Protein AF-0000000081427475 (afdb_homodimer)

pLDDT: mean 70.54, std 16.45, range [24.72, 94.0]

Secondary structure (DSSP, 8-state):
-HHHHHHHHHHHHHHHHHHHHHHHHHHHHTHHHHHHHHHHHHB-GGGGTT-HHHHHHHHHHHHHHHHHHHHHHHHTT----HHHHHHHHHHHHHHHHHTTTTB-HHHHHHHHHHHHHHHHHHHHHHHHHHHHHIIIIITSS-HHHHHHHHHHHHHHHHHHHHHHHHHHHIIIIIHHHHHHHHHHHHHHHHHHH-/-HHHHHHHHHHHHHHHHHHHHHHHHHHHHTHHHHHHHHHHHHB-GGGGTT-HHHHHHHHHHHHHHHHHHHHHHHHTT----HHHHHHHHHHHHHHHHHTTTTB-HHHHHHHHHHHHHHHHHHHHHHHHHHHHHIIIIITSS-HHHHHHHHHHHHHHHHHHHHHHHHHHHIIIIIHHHHHHHHHHHHHHHHHHH-

InterPro domains:
  IPR001204 Phosphate transporter [PF01384] (1-167)
  IPR001204 Phosphate transporter [PTHR11101] (1-173)

Structure (mmCIF, N/CA/C/O backbone):
data_AF-0000000081427475-model_v1
#
loop_
_entity.id
_entity.type
_entity.pdbx_description
1 polymer 'Uncharacterized protein'
#
loop_
_atom_site.group_PDB
_atom_site.id
_atom_site.type_symbol
_atom_site.label_atom_id
_atom_site.label_alt_id
_atom_site.label_comp_id
_atom_site.label_asym_id
_atom_site.label_entity_id
_atom_site.label_seq_id
_atom_site.pdbx_PDB_ins_code
_atom_site.Cartn_x
_atom_site.Cartn_y
_atom_site.Cartn_z
_atom_site.occupancy
_atom_site.B_iso_or_equiv
_atom_site.auth_seq_id
_atom_site.auth_comp_id
_atom_site.auth_asym_id
_atom_site.auth_atom_id
_atom_site.pdbx_PDB_model_num
ATOM 1 N N . MET A 1 1 ? 23.281 32.188 -0.994 1 24.72 1 MET A N 1
ATOM 2 C CA . MET A 1 1 ? 21.969 31.75 -1.484 1 24.72 1 MET A CA 1
ATOM 3 C C . MET A 1 1 ? 22 30.266 -1.857 1 24.72 1 MET A C 1
ATOM 5 O O . MET A 1 1 ? 20.969 29.594 -1.766 1 24.72 1 MET A O 1
ATOM 9 N N . GLY A 1 2 ? 23.016 29.781 -2.336 1 35.59 2 GLY A N 1
ATOM 10 C CA . GLY A 1 2 ? 23.359 28.453 -2.799 1 35.59 2 GLY A CA 1
ATOM 11 C C . GLY A 1 2 ? 23.484 27.438 -1.671 1 35.59 2 GLY A C 1
ATOM 12 O O . GLY A 1 2 ? 23.156 26.266 -1.849 1 35.59 2 GLY A O 1
ATOM 13 N N . THR A 1 3 ? 24.078 27.75 -0.576 1 38.72 3 THR A N 1
ATOM 14 C CA . THR A 1 3 ? 24.375 26.891 0.554 1 38.72 3 THR A CA 1
ATOM 15 C C . THR A 1 3 ? 23.094 26.438 1.253 1 38.72 3 THR A C 1
ATOM 17 O O . THR A 1 3 ? 23.031 25.328 1.776 1 38.72 3 THR A O 1
ATOM 20 N N . SER A 1 4 ? 22.094 27.359 1.42 1 38.06 4 SER A N 1
ATOM 21 C CA . SER A 1 4 ? 20.859 27.062 2.117 1 38.06 4 SER A CA 1
ATOM 22 C C . SER A 1 4 ? 20.016 26.047 1.352 1 38.06 4 SER A C 1
ATOM 24 O O . SER A 1 4 ? 19.391 25.172 1.953 1 38.06 4 SER A O 1
ATOM 26 N N . ILE A 1 5 ? 20.062 26.156 0.05 1 40.78 5 ILE A N 1
ATOM 27 C CA . ILE A 1 5 ? 19.391 25.188 -0.82 1 40.78 5 ILE A CA 1
ATOM 28 C C . ILE A 1 5 ? 20.078 23.828 -0.696 1 40.78 5 ILE A C 1
ATOM 30 O O . ILE A 1 5 ? 19.422 22.797 -0.679 1 40.78 5 ILE A O 1
ATOM 34 N N . GLY A 1 6 ? 21.375 23.906 -0.677 1 39.78 6 GLY A N 1
ATOM 35 C CA . GLY A 1 6 ? 22.188 22.719 -0.551 1 39.78 6 GLY A CA 1
ATOM 36 C C . GLY A 1 6 ? 21.906 21.922 0.712 1 39.78 6 GLY A C 1
ATOM 37 O O . GLY A 1 6 ? 21.875 20.688 0.684 1 39.78 6 GLY A O 1
ATOM 38 N N . SER A 1 7 ? 21.891 22.578 1.769 1 43.91 7 SER A N 1
ATOM 39 C CA . SER A 1 7 ? 21.594 21.938 3.047 1 43.91 7 SER A CA 1
ATOM 40 C C . SER A 1 7 ? 20.188 21.328 3.055 1 43.91 7 SER A C 1
ATOM 42 O O . SER A 1 7 ? 19.953 20.281 3.66 1 43.91 7 SER A O 1
ATOM 44 N N . LYS A 1 8 ? 19.234 22.016 2.303 1 45.94 8 LYS A N 1
ATOM 45 C CA . LYS A 1 8 ? 17.844 21.594 2.252 1 45.94 8 LYS A CA 1
ATOM 46 C C . LYS A 1 8 ? 17.672 20.359 1.367 1 45.94 8 LYS A C 1
ATOM 48 O O . LYS A 1 8 ? 16.891 19.469 1.683 1 45.94 8 LYS A O 1
ATOM 53 N N . VAL A 1 9 ? 18.453 20.406 0.286 1 46.62 9 VAL A N 1
ATOM 54 C CA . VAL A 1 9 ? 18.469 19.312 -0.667 1 46.62 9 VAL A CA 1
ATOM 55 C C . VAL A 1 9 ? 19.078 18.078 -0.014 1 46.62 9 VAL A C 1
ATOM 57 O O . VAL A 1 9 ? 18.625 16.953 -0.242 1 46.62 9 VAL A O 1
ATOM 60 N N . LEU A 1 10 ? 20.203 18.391 0.673 1 48.19 10 LEU A N 1
ATOM 61 C CA . LEU A 1 10 ? 20.891 17.281 1.319 1 48.19 10 LEU A CA 1
ATOM 62 C C . LEU A 1 10 ? 19.953 16.516 2.246 1 48.19 10 LEU A C 1
ATOM 64 O O . LEU A 1 10 ? 20.047 15.289 2.357 1 48.19 10 LEU A O 1
ATOM 68 N N . ARG A 1 11 ? 18.875 17.266 2.729 1 56.81 11 ARG A N 1
ATOM 69 C CA . ARG A 1 11 ? 18 16.672 3.736 1 56.81 11 ARG A CA 1
ATOM 70 C C . ARG A 1 11 ? 16.922 15.805 3.09 1 56.81 11 ARG A C 1
ATOM 72 O O . ARG A 1 11 ? 16.609 14.719 3.588 1 56.81 11 ARG A O 1
ATOM 79 N N . TYR A 1 12 ? 16.766 16.094 1.757 1 58.66 12 TYR A N 1
ATOM 80 C CA . TYR A 1 12 ? 15.727 15.32 1.102 1 58.66 12 TYR A CA 1
ATOM 81 C C . TYR A 1 12 ? 16.25 13.961 0.654 1 58.66 12 TYR A C 1
ATOM 83 O O . TYR A 1 12 ? 15.578 12.945 0.833 1 58.66 12 TYR A O 1
ATOM 91 N N . TRP A 1 13 ? 17.547 14.094 0.134 1 62.53 13 TRP A N 1
ATOM 92 C CA . TRP A 1 13 ? 18.078 12.828 -0.361 1 62.53 13 TRP A CA 1
ATOM 93 C C . TRP A 1 13 ? 18.328 11.852 0.787 1 62.53 13 TRP A C 1
ATOM 95 O O . TRP A 1 13 ? 18.156 10.641 0.629 1 62.53 13 TRP A O 1
ATOM 105 N N . GLN A 1 14 ? 18.625 12.312 1.883 1 64.12 14 GLN A N 1
ATOM 106 C CA . GLN A 1 14 ? 18.828 11.469 3.051 1 64.12 14 GLN A CA 1
ATOM 107 C C . GLN A 1 14 ? 17.516 10.82 3.5 1 64.12 14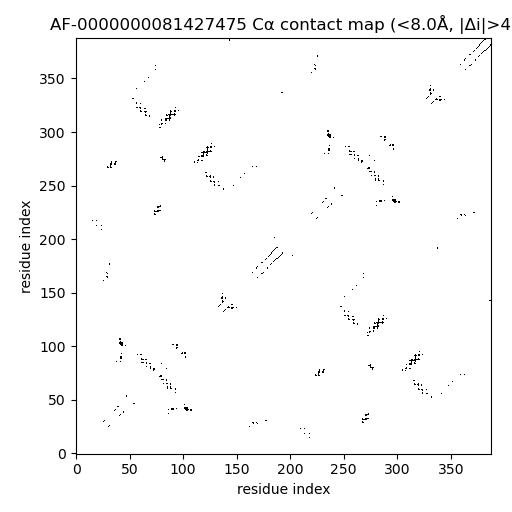 GLN A C 1
ATOM 109 O O . GLN A 1 14 ? 17.5 9.656 3.893 1 64.12 14 GLN A O 1
ATOM 114 N N . ALA A 1 15 ? 16.516 11.664 3.381 1 63.34 15 ALA A N 1
ATOM 115 C CA . ALA A 1 15 ? 15.211 11.141 3.758 1 63.34 15 ALA A CA 1
ATOM 116 C C . ALA A 1 15 ? 14.781 10.016 2.826 1 63.34 15 ALA A C 1
ATOM 118 O O . ALA A 1 15 ? 14.258 8.992 3.277 1 63.34 15 ALA A O 1
ATOM 119 N N . TYR A 1 16 ? 15.086 10.172 1.607 1 65.81 16 TYR A N 1
ATOM 120 C CA . TYR A 1 16 ? 14.719 9.148 0.636 1 65.81 16 TYR A CA 1
ATOM 121 C C . TYR A 1 16 ? 15.539 7.887 0.838 1 65.81 16 TYR A C 1
ATOM 123 O O . TYR A 1 16 ? 15.023 6.773 0.73 1 65.81 16 TYR A O 1
ATOM 131 N N . LEU A 1 17 ? 16.781 8.117 1.064 1 71.88 17 LEU A N 1
ATOM 132 C CA . LEU A 1 17 ? 17.641 6.973 1.299 1 71.88 17 LEU A CA 1
ATOM 133 C C . LEU A 1 17 ? 17.203 6.191 2.529 1 71.88 17 LEU A C 1
ATOM 135 O O . LEU A 1 17 ? 17.141 4.957 2.5 1 71.88 17 LEU A O 1
ATOM 139 N N . LEU A 1 18 ? 16.938 6.902 3.539 1 69.44 18 LEU A N 1
ATOM 140 C CA . LEU A 1 18 ? 16.484 6.254 4.766 1 69.44 18 LEU A CA 1
ATOM 141 C C . LEU A 1 18 ? 15.164 5.527 4.543 1 69.44 18 LEU A C 1
ATOM 143 O O . LEU A 1 18 ? 14.984 4.398 5.004 1 69.44 18 LEU A O 1
ATOM 147 N N . ALA A 1 19 ? 14.273 6.207 3.836 1 72 19 ALA A N 1
ATOM 148 C CA . ALA A 1 19 ? 12.992 5.59 3.52 1 72 19 ALA A CA 1
ATOM 149 C C . ALA A 1 19 ? 13.18 4.297 2.732 1 72 19 ALA A C 1
ATOM 151 O O . ALA A 1 19 ? 12.516 3.297 3 1 72 19 ALA A O 1
ATOM 152 N N . THR A 1 20 ? 14.102 4.293 1.863 1 74.75 20 THR A N 1
ATOM 153 C CA . THR A 1 20 ? 14.375 3.129 1.026 1 74.75 20 THR A CA 1
ATOM 154 C C . THR A 1 20 ? 14.93 1.979 1.863 1 74.75 20 THR A C 1
ATOM 156 O O . THR A 1 20 ? 14.508 0.832 1.71 1 74.75 20 THR A O 1
ATOM 159 N N . ILE A 1 21 ? 15.836 2.316 2.693 1 73.62 21 ILE A N 1
ATOM 160 C CA . ILE A 1 21 ? 16.438 1.298 3.545 1 73.62 21 ILE A CA 1
ATOM 161 C C . ILE A 1 21 ? 15.367 0.66 4.426 1 73.62 21 ILE A C 1
ATOM 163 O O . ILE A 1 21 ? 15.305 -0.565 4.547 1 73.62 21 ILE A O 1
ATOM 167 N N . PHE A 1 22 ? 14.57 1.443 4.938 1 72.12 22 PHE A N 1
ATOM 168 C CA . PHE A 1 22 ? 13.523 0.926 5.816 1 72.12 22 PHE A CA 1
ATOM 169 C C . PHE A 1 22 ? 12.5 0.125 5.027 1 72.12 22 PHE A C 1
ATOM 171 O O . PHE A 1 22 ? 12 -0.897 5.504 1 72.12 22 PHE A O 1
ATOM 178 N N . GLU A 1 23 ? 12.211 0.644 3.936 1 73.94 23 GLU A N 1
ATOM 179 C CA . GLU A 1 23 ? 11.258 -0.07 3.09 1 73.94 23 GLU A CA 1
ATOM 180 C C . GLU A 1 23 ? 11.789 -1.443 2.695 1 73.94 23 GLU A C 1
ATOM 182 O O . GLU A 1 23 ? 11.07 -2.443 2.787 1 73.94 23 GLU A O 1
ATOM 187 N N . VAL A 1 24 ? 12.969 -1.511 2.291 1 74.19 24 VAL A N 1
ATOM 188 C CA . VAL A 1 24 ? 13.562 -2.768 1.848 1 74.19 24 VAL A CA 1
ATOM 189 C C . VAL A 1 24 ? 13.711 -3.717 3.033 1 74.19 24 VAL A C 1
ATOM 191 O O . VAL A 1 24 ? 13.414 -4.91 2.924 1 74.19 24 VAL A O 1
ATOM 194 N N . THR A 1 25 ? 14.18 -3.184 4.07 1 72.38 25 THR A N 1
ATOM 195 C CA . THR A 1 25 ? 14.344 -3.998 5.27 1 72.38 25 THR A CA 1
ATOM 196 C C . THR A 1 25 ? 13 -4.559 5.73 1 72.38 25 THR A C 1
ATOM 198 O O . THR A 1 25 ? 12.906 -5.734 6.098 1 72.38 25 THR A O 1
ATOM 201 N N . GLY A 1 26 ? 11.961 -3.719 5.684 1 72.12 26 GLY A N 1
ATOM 202 C CA . GLY A 1 26 ? 10.633 -4.184 6.051 1 72.12 26 GLY A CA 1
ATOM 203 C C . GLY A 1 26 ? 10.102 -5.262 5.121 1 72.12 26 GLY A C 1
ATOM 204 O O . GLY A 1 26 ? 9.539 -6.254 5.578 1 72.12 26 GLY A O 1
ATOM 205 N N . ALA A 1 27 ? 10.289 -5.055 3.867 1 74.19 27 ALA A N 1
ATOM 206 C CA . ALA A 1 27 ? 9.805 -6.008 2.869 1 74.19 27 ALA A CA 1
ATOM 207 C C . ALA A 1 27 ? 10.492 -7.363 3.027 1 74.19 27 ALA A C 1
ATOM 209 O O . ALA A 1 27 ? 9.852 -8.406 2.885 1 74.19 27 ALA A O 1
ATOM 210 N N . VAL A 1 28 ? 11.703 -7.359 3.346 1 70.56 28 VAL A N 1
ATOM 211 C CA . VAL A 1 28 ? 12.484 -8.594 3.408 1 70.56 28 VAL A CA 1
ATOM 212 C C . VAL A 1 28 ? 12.227 -9.305 4.734 1 70.56 28 VAL A C 1
ATOM 214 O O . VAL A 1 28 ? 12.109 -10.531 4.777 1 70.56 28 VAL A O 1
ATOM 217 N N . LEU A 1 29 ? 12.078 -8.523 5.754 1 68.25 29 LEU A N 1
ATOM 218 C CA . LEU A 1 29 ? 12.039 -9.141 7.074 1 68.25 29 LEU A CA 1
ATOM 219 C C . LEU A 1 29 ? 10.617 -9.5 7.469 1 68.25 29 LEU A C 1
ATOM 221 O O . LEU A 1 29 ? 10.383 -10.516 8.141 1 68.25 29 LEU A O 1
ATOM 225 N N . VAL A 1 30 ? 9.672 -8.656 7.031 1 71 30 VAL A N 1
ATOM 226 C CA . VAL A 1 30 ? 8.328 -8.883 7.543 1 71 30 VAL A CA 1
ATOM 227 C C . VAL A 1 30 ? 7.367 -9.148 6.387 1 71 30 VAL A C 1
ATOM 229 O O . VAL A 1 30 ? 6.23 -9.57 6.598 1 71 30 VAL A O 1
ATOM 232 N N . GLY A 1 31 ? 7.801 -8.922 5.227 1 71.44 31 GLY A N 1
ATOM 233 C CA . GLY A 1 31 ? 6.957 -9.086 4.055 1 71.44 31 GLY A CA 1
ATOM 234 C C . GLY A 1 31 ? 6.453 -10.508 3.879 1 71.44 31 GLY A C 1
ATOM 235 O O . GLY A 1 31 ? 5.387 -10.727 3.301 1 71.44 31 GLY A O 1
ATOM 236 N N . TYR A 1 32 ? 7.156 -11.438 4.418 1 70.25 32 TYR A N 1
ATOM 237 C CA . TYR A 1 32 ? 6.781 -12.836 4.262 1 70.25 32 TYR A CA 1
ATOM 238 C C . TYR A 1 32 ? 5.473 -13.133 4.984 1 70.25 32 TYR A C 1
ATOM 240 O O . TYR A 1 32 ? 4.699 -13.992 4.555 1 70.25 32 TYR A O 1
ATOM 248 N N . ASN A 1 33 ? 5.191 -12.43 6.047 1 71.75 33 ASN A N 1
ATOM 249 C CA . ASN A 1 33 ? 3.959 -12.648 6.793 1 71.75 33 ASN A CA 1
ATOM 250 C C . ASN A 1 33 ? 2.729 -12.32 5.953 1 71.75 33 ASN A C 1
ATOM 252 O O . ASN A 1 33 ? 1.762 -13.078 5.934 1 71.75 33 ASN A O 1
ATOM 256 N N . ILE A 1 34 ? 2.895 -11.273 5.215 1 73.12 34 ILE A N 1
ATOM 257 C CA . ILE A 1 34 ? 1.775 -10.836 4.387 1 73.12 34 ILE A CA 1
ATOM 258 C C . ILE A 1 34 ? 1.629 -11.766 3.184 1 73.12 34 ILE A C 1
ATOM 260 O O . ILE A 1 34 ? 0.516 -12.148 2.822 1 73.12 34 ILE A O 1
ATOM 264 N N . THR A 1 35 ? 2.748 -12.211 2.643 1 73.44 35 THR A N 1
ATOM 265 C CA . THR A 1 35 ? 2.713 -13.086 1.475 1 73.44 35 THR A CA 1
ATOM 266 C C . THR A 1 35 ? 2.107 -14.438 1.83 1 73.44 35 THR A C 1
ATOM 268 O O . THR A 1 35 ? 1.319 -14.992 1.062 1 73.44 35 THR A O 1
ATOM 271 N N . GLU A 1 36 ? 2.412 -14.805 2.973 1 74.56 36 GLU A N 1
ATOM 272 C CA . GLU A 1 36 ? 1.884 -16.094 3.416 1 74.56 36 GLU A CA 1
ATOM 273 C C . GLU A 1 36 ? 0.377 -16.016 3.646 1 74.56 36 GLU A C 1
ATOM 275 O O . GLU A 1 36 ? -0.36 -16.922 3.256 1 74.56 36 GLU A O 1
ATOM 280 N N . THR A 1 37 ? -0.062 -14.977 4.219 1 72.94 37 THR A N 1
ATOM 281 C CA . THR A 1 37 ? -1.488 -14.797 4.457 1 72.94 37 THR A CA 1
ATOM 282 C C . THR A 1 37 ? -2.254 -14.719 3.139 1 72.94 37 THR A C 1
ATOM 284 O O . THR A 1 37 ? -3.332 -15.297 3.006 1 72.94 37 THR A O 1
ATOM 287 N N . LEU A 1 38 ? -1.609 -14.094 2.184 1 74.75 38 LEU A N 1
ATOM 288 C CA . LEU A 1 38 ? -2.273 -13.922 0.894 1 74.75 38 LEU A CA 1
ATOM 289 C C . LEU A 1 38 ? -2.275 -15.234 0.112 1 74.75 38 LEU A C 1
ATOM 291 O O . LEU A 1 38 ? -3.262 -15.562 -0.55 1 74.75 38 LEU A O 1
ATOM 295 N N . ARG A 1 39 ? -1.242 -15.883 0.269 1 71.69 39 ARG A N 1
ATOM 296 C CA . ARG A 1 39 ? -1.105 -17.109 -0.505 1 71.69 39 ARG A CA 1
ATOM 297 C C . ARG A 1 39 ? -1.929 -18.234 0.107 1 71.69 39 ARG A C 1
ATOM 299 O O . ARG A 1 39 ? -2.68 -18.922 -0.595 1 71.69 39 ARG A O 1
ATOM 306 N N . GLN A 1 40 ? -1.775 -18.344 1.366 1 73.69 40 GLN A N 1
ATOM 307 C CA . GLN A 1 40 ? -2.426 -19.469 2.023 1 73.69 40 GLN A CA 1
ATOM 308 C C . GLN A 1 40 ? -3.844 -19.109 2.455 1 73.69 40 GLN A C 1
ATOM 310 O O . GLN A 1 40 ? -4.668 -20 2.689 1 73.69 40 GLN A O 1
ATOM 315 N N . GLY A 1 41 ? -3.99 -17.906 2.475 1 73.94 41 GLY A N 1
ATOM 316 C CA . GLY A 1 41 ? -5.285 -17.484 2.98 1 73.94 41 GLY A CA 1
ATOM 317 C C . GLY A 1 41 ? -6.359 -17.438 1.908 1 73.94 41 GLY A C 1
ATOM 318 O O . GLY A 1 41 ? -7.547 -17.547 2.207 1 73.94 41 GLY A O 1
ATOM 319 N N . ILE A 1 42 ? -5.895 -17.406 0.716 1 80.88 42 ILE A N 1
ATOM 320 C CA . ILE A 1 42 ? -6.891 -17.172 -0.325 1 80.88 42 ILE A CA 1
ATOM 321 C C . ILE A 1 42 ? -7.129 -18.469 -1.104 1 80.88 42 ILE A C 1
ATOM 323 O O . ILE A 1 42 ? -8.273 -18.828 -1.379 1 80.88 42 ILE A O 1
ATOM 327 N N . ILE A 1 43 ? -6.062 -19.125 -1.403 1 82.06 43 ILE A N 1
ATOM 328 C CA . ILE A 1 43 ? -6.215 -20.312 -2.232 1 82.06 43 ILE A CA 1
ATOM 329 C C . ILE A 1 43 ? -5.609 -21.516 -1.521 1 82.06 43 ILE A C 1
ATOM 331 O O . ILE A 1 43 ? -4.691 -21.375 -0.708 1 82.06 43 ILE A O 1
ATOM 335 N N . ASN A 1 44 ? -6.125 -22.719 -1.945 1 78.75 44 ASN A N 1
ATOM 336 C CA . ASN A 1 44 ? -5.57 -23.984 -1.475 1 78.75 44 ASN A CA 1
ATOM 337 C C . ASN A 1 44 ? -4.406 -24.453 -2.348 1 78.75 44 ASN A C 1
ATOM 339 O O . ASN A 1 44 ? -4.617 -25.016 -3.428 1 78.75 44 ASN A O 1
ATOM 343 N N . ILE A 1 45 ? -3.26 -24.312 -1.851 1 74.56 45 ILE A N 1
ATOM 344 C CA . ILE A 1 45 ? -2.035 -24.547 -2.605 1 74.56 45 ILE A CA 1
ATOM 345 C C . ILE A 1 45 ? -1.968 -26 -3.039 1 74.56 45 ILE A C 1
ATOM 347 O O . ILE A 1 45 ? -1.586 -26.297 -4.172 1 74.56 45 ILE A O 1
ATOM 351 N N . PRO A 1 46 ? -2.334 -26.906 -2.211 1 75.62 46 PRO A N 1
ATOM 352 C CA . PRO A 1 46 ? -2.281 -28.312 -2.617 1 75.62 46 PRO A CA 1
ATOM 353 C C . PRO A 1 46 ? -3.098 -28.594 -3.877 1 75.62 46 PRO A C 1
ATOM 355 O O . PRO A 1 46 ? -2.807 -29.547 -4.605 1 75.62 46 PRO A O 1
ATOM 358 N N . ASP A 1 47 ? -4.004 -27.766 -4.109 1 77.81 47 ASP A N 1
ATOM 359 C CA . ASP A 1 47 ? -4.82 -27.938 -5.301 1 77.81 47 ASP A CA 1
ATOM 360 C C . ASP A 1 47 ? -4.012 -27.672 -6.57 1 77.81 47 ASP A C 1
ATOM 362 O O . ASP A 1 47 ? -4.41 -28.078 -7.664 1 77.81 47 ASP A O 1
ATOM 366 N N . PHE A 1 48 ? -2.816 -27.078 -6.414 1 75.81 48 PHE A N 1
ATOM 367 C CA . PHE A 1 48 ? -2.008 -26.703 -7.57 1 75.81 48 PHE A CA 1
ATOM 368 C C . PHE A 1 48 ? -0.726 -27.531 -7.617 1 75.81 48 PHE A C 1
ATOM 370 O O . PHE A 1 48 ? 0.15 -27.281 -8.445 1 75.81 48 PHE A O 1
ATOM 377 N N . GLU A 1 49 ? -0.505 -28.406 -6.711 1 73.69 49 GLU A N 1
ATOM 378 C CA . GLU A 1 49 ? 0.693 -29.234 -6.629 1 73.69 49 GLU A CA 1
ATOM 379 C C . GLU A 1 49 ? 0.91 -30.031 -7.922 1 73.69 49 GLU A C 1
ATOM 381 O O . GLU A 1 49 ? 2.049 -30.203 -8.359 1 73.69 49 GLU A O 1
ATOM 386 N N . GLY A 1 50 ? 0.024 -30.406 -8.664 1 69.56 50 GLY A N 1
ATOM 387 C CA . GLY A 1 50 ? 0.167 -31.172 -9.883 1 69.56 50 GLY A CA 1
ATOM 388 C C . GLY A 1 50 ? 0.359 -30.312 -11.117 1 69.56 50 GLY A C 1
ATOM 389 O O . GLY A 1 50 ? 0.545 -30.828 -12.219 1 69.56 50 GLY A O 1
ATOM 390 N N . ALA A 1 51 ? 0.367 -29.016 -10.906 1 76.88 51 ALA A N 1
ATOM 391 C CA . ALA A 1 51 ? 0.475 -28.125 -12.062 1 76.88 51 ALA A CA 1
ATOM 392 C C . ALA A 1 51 ? 1.383 -26.938 -11.758 1 76.88 51 ALA A C 1
ATOM 394 O O . ALA A 1 51 ? 0.943 -25.797 -11.797 1 76.88 51 ALA A O 1
ATOM 395 N N . PRO A 1 52 ? 2.672 -27.188 -11.57 1 74.5 52 PRO A N 1
ATOM 396 C CA . PRO A 1 52 ? 3.59 -26.125 -11.172 1 74.5 52 PRO A CA 1
ATOM 397 C C . PRO A 1 52 ? 3.738 -25.031 -12.234 1 74.5 52 PRO A C 1
ATOM 399 O O . PRO A 1 52 ? 3.916 -23.859 -11.898 1 74.5 52 PRO A O 1
ATOM 402 N N . LYS A 1 53 ? 3.613 -25.453 -13.445 1 75.31 53 LYS A N 1
ATOM 403 C CA . LYS A 1 53 ? 3.742 -24.469 -14.523 1 75.31 53 LYS A CA 1
ATOM 404 C C . LYS A 1 53 ? 2.562 -23.5 -14.523 1 75.31 53 LYS A C 1
ATOM 406 O O . LYS A 1 53 ? 2.74 -22.297 -14.711 1 75.31 53 LYS A O 1
ATOM 411 N N . GLU A 1 54 ? 1.42 -24.031 -14.281 1 78.94 54 GLU A N 1
ATOM 412 C CA . GLU A 1 54 ? 0.222 -23.203 -14.219 1 78.94 54 GLU A CA 1
ATOM 413 C C . GLU A 1 54 ? 0.27 -22.234 -13.031 1 78.94 54 GLU A C 1
ATOM 415 O O . GLU A 1 54 ? -0.165 -21.094 -13.141 1 78.94 54 GLU A O 1
ATOM 420 N N . LEU A 1 55 ? 0.792 -22.766 -11.992 1 78.38 55 LEU A N 1
ATOM 421 C CA . LEU A 1 55 ? 0.892 -21.922 -10.805 1 78.38 55 LEU A CA 1
ATOM 422 C C . LEU A 1 55 ? 1.872 -20.781 -11.023 1 78.38 55 LEU A C 1
ATOM 424 O O . LEU A 1 55 ? 1.609 -19.641 -10.617 1 78.38 55 LEU A O 1
ATOM 428 N N . LEU A 1 56 ? 2.926 -21.062 -11.602 1 76.06 56 LEU A N 1
ATOM 429 C CA . LEU A 1 56 ? 3.922 -20.031 -11.883 1 76.06 56 LEU A CA 1
ATOM 430 C C . LEU A 1 56 ? 3.352 -18.953 -12.797 1 76.06 56 LEU A C 1
ATOM 432 O O . LEU A 1 56 ? 3.52 -17.766 -12.547 1 76.06 56 LEU A O 1
ATOM 436 N N . LEU A 1 57 ? 2.691 -19.391 -13.844 1 81.31 57 LEU A N 1
ATOM 437 C CA . LEU A 1 57 ? 2.078 -18.453 -14.766 1 81.31 57 LEU A CA 1
ATOM 438 C C . LEU A 1 57 ? 0.981 -17.656 -14.078 1 81.31 57 LEU A C 1
ATOM 440 O O . LEU A 1 57 ? 0.789 -16.469 -14.375 1 81.31 57 LEU A O 1
ATOM 444 N N . GLY A 1 58 ? 0.309 -18.406 -13.219 1 84.25 58 GLY A N 1
ATOM 445 C CA . GLY A 1 58 ? -0.703 -17.719 -12.43 1 84.25 58 GLY A CA 1
ATOM 446 C C . GLY A 1 58 ? -0.136 -16.609 -11.562 1 84.25 58 GLY A C 1
ATOM 447 O O . GLY A 1 58 ? -0.701 -15.523 -11.492 1 84.25 58 GLY A O 1
ATOM 448 N N . GLN A 1 59 ? 0.987 -16.891 -10.961 1 83.44 59 GLN A N 1
ATOM 449 C CA . GLN A 1 59 ? 1.628 -15.891 -10.117 1 83.44 59 GLN A CA 1
ATOM 450 C C . GLN A 1 59 ? 2.104 -14.695 -10.938 1 83.44 59 GLN A C 1
ATOM 452 O O . GLN A 1 59 ? 2.012 -13.547 -10.5 1 83.44 59 GLN A O 1
ATOM 457 N N . LEU A 1 60 ? 2.566 -14.914 -12.039 1 82.06 60 LEU A N 1
ATOM 458 C CA . LEU A 1 60 ? 2.982 -13.836 -12.938 1 82.06 60 LEU A CA 1
ATOM 459 C C . LEU A 1 60 ? 1.787 -12.992 -13.359 1 82.06 60 LEU A C 1
ATOM 461 O O . LEU A 1 60 ? 1.878 -11.766 -13.406 1 82.06 60 LEU A O 1
ATOM 465 N N . ALA A 1 61 ? 0.757 -13.664 -13.672 1 87.19 61 ALA A N 1
ATOM 466 C CA . ALA A 1 61 ? -0.455 -12.953 -14.07 1 87.19 61 ALA A CA 1
ATOM 467 C C . ALA A 1 61 ? -0.997 -12.109 -12.93 1 87.19 61 ALA A C 1
ATOM 469 O O . ALA A 1 61 ? -1.422 -10.969 -13.133 1 87.19 61 ALA A O 1
ATOM 470 N N . ILE A 1 62 ? -0.948 -12.648 -11.766 1 89.88 62 ILE A N 1
ATOM 471 C CA . ILE A 1 62 ? -1.438 -11.961 -10.578 1 89.88 62 ILE A CA 1
ATOM 472 C C . ILE A 1 62 ? -0.589 -10.719 -10.312 1 89.88 62 ILE A C 1
ATOM 474 O O . ILE A 1 62 ? -1.12 -9.617 -10.148 1 89.88 62 ILE A O 1
ATOM 478 N N . LEU A 1 63 ? 0.673 -10.859 -10.312 1 84.56 63 LEU A N 1
ATOM 479 C CA . LEU A 1 63 ? 1.572 -9.742 -10.047 1 84.56 63 LEU A CA 1
ATOM 480 C C . LEU A 1 63 ? 1.503 -8.711 -11.172 1 84.56 63 LEU A C 1
ATOM 482 O O . LEU A 1 63 ? 1.532 -7.508 -10.914 1 84.56 63 LEU A O 1
ATOM 486 N N . GLY A 1 64 ? 1.452 -9.266 -12.328 1 84.88 64 GLY A N 1
ATOM 487 C CA . GLY A 1 64 ? 1.322 -8.367 -13.461 1 84.88 64 GLY A CA 1
ATOM 488 C C . GLY A 1 64 ? 0.052 -7.539 -13.43 1 84.88 64 GLY A C 1
ATOM 489 O O . GLY A 1 64 ? 0.085 -6.332 -13.672 1 84.88 64 GLY A O 1
ATOM 490 N N . SER A 1 65 ? -0.991 -8.211 -13.211 1 88.69 65 SER A N 1
ATOM 491 C CA . SER A 1 65 ? -2.283 -7.535 -13.133 1 88.69 65 SER A CA 1
ATOM 492 C C . SER A 1 65 ? -2.312 -6.527 -11.992 1 88.69 65 SER A C 1
ATOM 494 O O . SER A 1 65 ? -2.773 -5.398 -12.164 1 88.69 65 SER A O 1
ATOM 496 N N . THR A 1 66 ? -1.822 -6.902 -10.844 1 89.38 66 THR A N 1
ATOM 497 C CA . THR A 1 66 ? -1.78 -6.023 -9.68 1 89.38 66 THR A CA 1
ATOM 498 C C . THR A 1 66 ? -0.929 -4.789 -9.961 1 89.38 66 THR A C 1
ATOM 500 O O . THR A 1 66 ? -1.346 -3.666 -9.68 1 89.38 66 THR A O 1
ATOM 503 N N . SER A 1 67 ? 0.183 -5.02 -10.492 1 83.19 67 SER A N 1
ATOM 504 C CA . SER A 1 67 ? 1.09 -3.922 -10.812 1 83.19 67 SER A CA 1
ATOM 505 C C . SER A 1 67 ? 0.465 -2.961 -11.812 1 83.19 67 SER A C 1
ATOM 507 O O . SER A 1 67 ? 0.556 -1.742 -11.656 1 83.19 67 SER A O 1
ATOM 509 N N . LEU A 1 68 ? -0.13 -3.516 -12.812 1 80.5 68 LEU A N 1
ATOM 510 C CA . LEU A 1 68 ? -0.774 -2.701 -13.836 1 80.5 68 LEU A CA 1
ATOM 511 C C . LEU A 1 68 ? -1.901 -1.866 -13.242 1 80.5 68 LEU A C 1
ATOM 513 O O . LEU A 1 68 ? -2.004 -0.668 -13.516 1 80.5 68 LEU A O 1
ATOM 517 N N . PHE A 1 69 ? -2.623 -2.49 -12.539 1 82.88 69 PHE A N 1
ATOM 518 C CA . PHE A 1 69 ? -3.752 -1.793 -11.938 1 82.88 69 PHE A CA 1
ATOM 519 C C . PHE A 1 69 ? -3.271 -0.686 -11.008 1 82.88 69 PHE A C 1
ATOM 521 O O . PHE A 1 69 ? -3.789 0.433 -11.047 1 82.88 69 PHE A O 1
ATOM 528 N N . ILE A 1 70 ? -2.365 -1 -10.117 1 82.69 70 ILE A N 1
ATOM 529 C CA . ILE A 1 70 ? -1.864 -0.003 -9.172 1 82.69 70 ILE A CA 1
ATOM 530 C C . ILE A 1 70 ? -1.246 1.164 -9.938 1 82.69 70 ILE A C 1
ATOM 532 O O . ILE A 1 70 ? -1.396 2.322 -9.547 1 82.69 70 ILE A O 1
ATOM 536 N N . PHE A 1 71 ? -0.683 0.816 -10.922 1 77.38 71 PHE A N 1
ATOM 537 C CA . PHE A 1 71 ? -0.049 1.859 -11.719 1 77.38 71 PHE A CA 1
ATOM 538 C C . PHE A 1 71 ? -1.096 2.781 -12.336 1 77.38 71 PHE A C 1
ATOM 540 O O . PHE A 1 71 ? -0.964 4.008 -12.273 1 77.38 71 PHE A O 1
ATOM 547 N N . ILE A 1 72 ? -2.041 2.252 -12.906 1 77.75 72 ILE A N 1
ATOM 548 C CA . ILE A 1 72 ? -3.113 3.031 -13.516 1 77.75 72 ILE A CA 1
ATOM 549 C C . ILE A 1 72 ? -3.814 3.867 -12.445 1 77.75 72 ILE A C 1
ATOM 551 O O . ILE A 1 72 ? -4.094 5.051 -12.656 1 77.75 72 ILE A O 1
ATOM 555 N N . ALA A 1 73 ? -4.027 3.248 -11.398 1 81.19 73 ALA A N 1
ATOM 556 C CA . ALA A 1 73 ? -4.668 3.955 -10.289 1 81.19 73 ALA A CA 1
ATOM 557 C C . ALA A 1 73 ? -3.82 5.137 -9.828 1 81.19 73 ALA A C 1
ATOM 559 O O . ALA A 1 73 ? -4.348 6.211 -9.531 1 81.19 73 ALA A O 1
ATOM 560 N N . THR A 1 74 ? -2.506 4.941 -9.758 1 77.12 74 THR A N 1
ATOM 561 C CA . THR A 1 74 ? -1.587 5.992 -9.328 1 77.12 74 THR A CA 1
ATOM 562 C C . THR A 1 74 ? -1.575 7.145 -10.328 1 77.12 74 THR A C 1
ATOM 564 O O . THR A 1 74 ? -1.553 8.312 -9.938 1 77.12 74 THR A O 1
ATOM 567 N N . LEU A 1 75 ? -1.707 6.805 -11.555 1 73.81 75 LEU A N 1
ATOM 568 C CA . LEU A 1 75 ? -1.709 7.824 -12.594 1 73.81 75 LEU A CA 1
ATOM 569 C C . LEU A 1 75 ? -2.951 8.703 -12.492 1 73.81 75 LEU A C 1
ATOM 571 O O . LEU A 1 75 ? -2.895 9.898 -12.789 1 73.81 75 LEU A O 1
ATOM 575 N N . PHE A 1 76 ? -3.949 8.148 -12.031 1 76.88 76 PHE A N 1
ATOM 576 C CA . PHE A 1 76 ? -5.203 8.891 -11.93 1 76.88 76 PHE A CA 1
ATOM 577 C C . PHE A 1 76 ? -5.391 9.438 -10.523 1 76.88 76 PHE A C 1
ATOM 579 O O . PHE A 1 76 ? -6.449 9.984 -10.203 1 76.88 76 PHE A O 1
ATOM 586 N N . GLY A 1 77 ? -4.391 9.195 -9.703 1 75.69 77 GLY A N 1
ATOM 587 C CA . GLY A 1 77 ? -4.438 9.742 -8.352 1 75.69 77 GLY A CA 1
ATOM 588 C C . GLY A 1 77 ? -5.391 8.992 -7.441 1 75.69 77 GLY A C 1
ATOM 589 O O . GLY A 1 77 ? -5.898 9.562 -6.469 1 75.69 77 GLY A O 1
ATOM 590 N N . LEU A 1 78 ? -5.699 7.754 -7.781 1 76.31 78 LEU A N 1
ATOM 591 C CA . LEU A 1 78 ? -6.605 6.957 -6.965 1 76.31 78 LEU A CA 1
ATOM 592 C C . LEU A 1 78 ? -5.848 6.223 -5.867 1 76.31 78 LEU A C 1
ATOM 594 O O . LEU A 1 78 ? -4.918 5.465 -6.152 1 76.31 78 LEU A O 1
ATOM 598 N N . PRO A 1 79 ? -6.211 6.57 -4.648 1 79.75 79 PRO A N 1
ATOM 599 C CA . PRO A 1 79 ? -5.535 5.871 -3.555 1 79.75 79 PRO A CA 1
ATOM 600 C C . PRO A 1 79 ? -6.023 4.434 -3.385 1 79.75 79 PRO A C 1
ATOM 602 O O . PRO A 1 79 ? -6.914 4.172 -2.572 1 79.75 79 PRO A O 1
ATOM 605 N N . VAL A 1 80 ? -5.586 3.609 -4.219 1 77.88 80 VAL A N 1
ATOM 606 C CA . VAL A 1 80 ? -5.926 2.193 -4.141 1 77.88 80 VAL A CA 1
ATOM 607 C C . VAL A 1 80 ? -4.801 1.426 -3.453 1 77.88 80 VAL A C 1
ATOM 609 O O . VAL A 1 80 ? -3.652 1.879 -3.434 1 77.88 80 VAL A O 1
ATOM 612 N N . ALA A 1 81 ? -5.188 0.309 -2.836 1 75.62 81 ALA A N 1
ATOM 613 C CA . ALA A 1 81 ? -4.223 -0.473 -2.068 1 75.62 81 ALA A CA 1
ATOM 614 C C . ALA A 1 81 ? -3.76 -1.697 -2.854 1 75.62 81 ALA A C 1
ATOM 616 O O . ALA A 1 81 ? -4.527 -2.27 -3.631 1 75.62 81 ALA A O 1
ATOM 617 N N . GLY A 1 82 ? -2.543 -2.031 -2.672 1 80.75 82 GLY A N 1
ATOM 618 C CA . GLY A 1 82 ? -1.99 -3.242 -3.256 1 80.75 82 GLY A CA 1
ATOM 619 C C . GLY A 1 82 ? -2.646 -4.508 -2.738 1 80.75 82 GLY A C 1
ATOM 620 O O . GLY A 1 82 ? -2.863 -5.457 -3.494 1 80.75 82 GLY A O 1
ATOM 621 N N . SER A 1 83 ? -3.07 -4.453 -1.527 1 79.19 83 SER A N 1
ATOM 622 C CA . SER A 1 83 ? -3.674 -5.637 -0.92 1 79.19 83 SER A CA 1
ATOM 623 C C . SER A 1 83 ? -5.004 -5.977 -1.581 1 79.19 83 SER A C 1
ATOM 625 O O . SER A 1 83 ? -5.285 -7.145 -1.858 1 79.19 83 SER A O 1
ATOM 627 N N . HIS A 1 84 ? -5.781 -4.961 -1.895 1 84.56 84 HIS A N 1
ATOM 628 C CA . HIS A 1 84 ? -7.051 -5.195 -2.576 1 84.56 84 HIS A CA 1
ATOM 629 C C . HIS A 1 84 ? -6.832 -5.766 -3.973 1 84.56 84 HIS A C 1
ATOM 631 O O . HIS A 1 84 ? -7.48 -6.738 -4.359 1 84.56 84 HIS A O 1
ATOM 637 N N . SER A 1 85 ? -5.902 -5.195 -4.559 1 88.31 85 SER A N 1
ATOM 638 C CA . SER A 1 85 ? -5.656 -5.57 -5.949 1 88.31 85 SER A CA 1
ATOM 639 C C . SER A 1 85 ? -5.105 -6.988 -6.051 1 88.31 85 SER A C 1
ATOM 641 O O . SER A 1 85 ? -5.504 -7.75 -6.938 1 88.31 85 SER A O 1
ATOM 643 N N . ILE A 1 86 ? -4.293 -7.344 -5.16 1 90.62 86 ILE A N 1
ATOM 644 C CA . ILE A 1 86 ? -3.678 -8.664 -5.238 1 90.62 86 ILE A CA 1
ATOM 645 C C . ILE A 1 86 ? -4.703 -9.734 -4.875 1 90.62 86 ILE A C 1
ATOM 647 O O . ILE A 1 86 ? -4.699 -10.828 -5.449 1 90.62 86 ILE A O 1
ATOM 651 N N . ILE A 1 87 ? -5.465 -9.484 -3.947 1 89.38 87 ILE A N 1
ATOM 652 C CA . ILE A 1 87 ? -6.508 -10.43 -3.557 1 89.38 87 ILE A CA 1
ATOM 653 C C . ILE A 1 87 ? -7.473 -10.641 -4.723 1 89.38 87 ILE A C 1
ATOM 655 O O . ILE A 1 87 ? -7.805 -11.781 -5.059 1 89.38 87 ILE A O 1
ATOM 659 N N . GLY A 1 88 ? -7.887 -9.555 -5.281 1 92.25 88 GLY A N 1
ATOM 660 C CA . GLY A 1 88 ? -8.758 -9.664 -6.441 1 92.25 88 GLY A CA 1
ATOM 661 C C . GLY A 1 88 ? -8.133 -10.453 -7.578 1 92.25 88 GLY A C 1
ATOM 662 O O . GLY A 1 88 ? -8.789 -11.32 -8.164 1 92.25 88 GLY A O 1
ATOM 663 N N . ALA A 1 89 ? -6.926 -10.102 -7.84 1 93.94 89 ALA A N 1
ATOM 664 C CA . ALA A 1 89 ? -6.211 -10.781 -8.922 1 93.94 89 ALA A CA 1
ATOM 665 C C . ALA A 1 89 ? -6.074 -12.273 -8.633 1 93.94 89 ALA A C 1
ATOM 667 O O . ALA A 1 89 ? -6.203 -13.102 -9.539 1 93.94 89 ALA A O 1
ATOM 668 N N . THR A 1 90 ? -5.812 -12.656 -7.41 1 91.38 90 THR A N 1
ATOM 669 C CA . THR A 1 90 ? -5.664 -14.055 -7.012 1 91.38 90 THR A CA 1
ATOM 670 C C . THR A 1 90 ? -6.984 -14.805 -7.164 1 91.38 90 THR A C 1
ATOM 672 O O . THR A 1 90 ? -7.012 -15.922 -7.684 1 91.38 90 THR A O 1
ATOM 675 N N . ILE A 1 91 ? -8.039 -14.195 -6.75 1 92 91 ILE A N 1
ATOM 676 C CA . ILE A 1 91 ? -9.359 -14.797 -6.875 1 92 91 ILE A CA 1
ATOM 677 C C . ILE A 1 91 ? -9.688 -15.031 -8.352 1 92 91 ILE A C 1
ATOM 679 O O . ILE A 1 91 ? -10.195 -16.094 -8.719 1 92 91 ILE A O 1
ATOM 683 N N . GLY A 1 92 ? -9.398 -13.977 -9.102 1 92.25 92 GLY A N 1
ATOM 684 C CA . GLY A 1 92 ? -9.648 -14.109 -10.531 1 92.25 92 GLY A CA 1
ATOM 685 C C . GLY A 1 92 ? -8.93 -15.289 -11.156 1 92.25 92 GLY A C 1
ATOM 686 O O . GLY A 1 92 ? -9.555 -16.109 -11.836 1 92.25 92 GLY A O 1
ATOM 687 N N . PHE A 1 93 ? -7.664 -15.438 -10.875 1 90.81 93 PHE A N 1
ATOM 688 C CA . PHE A 1 93 ? -6.871 -16.547 -11.406 1 90.81 93 PHE A CA 1
ATOM 689 C C . PHE A 1 93 ? -7.367 -17.875 -10.875 1 90.81 93 PHE A C 1
ATOM 691 O O . PHE A 1 93 ? -7.543 -18.828 -11.633 1 90.81 93 PHE A O 1
ATOM 698 N N . SER A 1 94 ? -7.547 -17.938 -9.609 1 89 94 SER A N 1
ATOM 699 C CA . SER A 1 94 ? -7.961 -19.188 -8.992 1 89 94 SER A CA 1
ATOM 700 C C . SER A 1 94 ? -9.305 -19.656 -9.547 1 89 94 SER A C 1
ATOM 702 O O . SER A 1 94 ? -9.508 -20.844 -9.781 1 89 94 SER A O 1
ATOM 704 N N . THR A 1 95 ? -10.195 -18.766 -9.734 1 90.44 95 THR A N 1
ATOM 705 C CA . THR A 1 95 ? -11.516 -19.109 -10.258 1 90.44 95 THR A CA 1
ATOM 706 C C . THR A 1 95 ? -11.414 -19.625 -11.688 1 90.44 95 THR A C 1
ATOM 708 O O . THR A 1 95 ? -12.117 -20.578 -12.055 1 90.44 95 THR A O 1
ATOM 711 N N . LEU A 1 96 ? -10.578 -19.031 -12.438 1 89.06 96 LEU A N 1
ATOM 712 C CA . LEU A 1 96 ? -10.383 -19.484 -13.812 1 89.06 96 LEU A CA 1
ATOM 713 C C . LEU A 1 96 ? -9.797 -20.891 -13.844 1 89.06 96 LEU A C 1
ATOM 715 O O . LEU A 1 96 ? -10.227 -21.734 -14.641 1 89.06 96 LEU A O 1
ATOM 719 N N . MET A 1 97 ? -8.922 -21.188 -12.977 1 85.75 97 MET A N 1
ATOM 720 C CA . MET A 1 97 ? -8.164 -22.422 -13.039 1 85.75 97 MET A CA 1
ATOM 721 C C . MET A 1 97 ? -8.898 -23.547 -12.312 1 85.75 97 MET A C 1
ATOM 723 O O . MET A 1 97 ? -8.906 -24.688 -12.766 1 85.75 97 MET A O 1
ATOM 727 N N . ARG A 1 98 ? -9.453 -23.219 -11.18 1 85.19 98 ARG A N 1
ATOM 728 C CA . ARG A 1 98 ? -9.953 -24.297 -10.336 1 85.19 98 ARG A CA 1
ATOM 729 C C . ARG A 1 98 ? -11.398 -24.047 -9.922 1 85.19 98 ARG A C 1
ATOM 731 O O . ARG A 1 98 ? -11.945 -24.766 -9.086 1 85.19 98 ARG A O 1
ATOM 738 N N . GLY A 1 99 ? -11.898 -23 -10.422 1 85.31 99 GLY A N 1
ATOM 739 C CA . GLY A 1 99 ? -13.242 -22.688 -9.984 1 85.31 99 GLY A CA 1
ATOM 740 C C . GLY A 1 99 ? -13.289 -22.062 -8.602 1 85.31 99 GLY A C 1
ATOM 741 O O . GLY A 1 99 ? -12.305 -21.484 -8.148 1 85.31 99 GLY A O 1
ATOM 742 N N . THR A 1 100 ? -14.422 -22.109 -7.938 1 86.12 100 THR A N 1
ATOM 743 C CA . THR A 1 100 ? -14.609 -21.422 -6.664 1 86.12 100 THR A CA 1
ATOM 744 C C . THR A 1 100 ? -14.344 -22.359 -5.496 1 86.12 100 THR A C 1
ATOM 746 O O . THR A 1 100 ? -14.273 -21.922 -4.344 1 86.12 100 THR A O 1
ATOM 749 N N . LYS A 1 101 ? -14.148 -23.641 -5.746 1 82.62 101 LYS A N 1
ATOM 750 C CA . LYS A 1 101 ? -14.008 -24.609 -4.672 1 82.62 101 LYS A CA 1
ATOM 751 C C . LYS A 1 101 ? -12.641 -24.5 -4.004 1 82.62 101 LYS A C 1
ATOM 753 O O . LYS A 1 101 ? -12.5 -24.797 -2.816 1 82.62 101 LYS A O 1
ATOM 758 N N . GLY A 1 102 ? -11.68 -23.969 -4.719 1 78.69 102 GLY A N 1
ATOM 759 C CA . GLY A 1 102 ? -10.352 -23.875 -4.141 1 78.69 102 GLY A CA 1
ATOM 760 C C . GLY A 1 102 ? -10.102 -22.547 -3.445 1 78.69 102 GLY A C 1
ATOM 761 O O . GLY A 1 102 ? -8.984 -22.281 -3.002 1 78.69 102 GLY A O 1
ATOM 762 N N . ILE A 1 103 ? -11.203 -21.844 -3.186 1 86.88 103 ILE A N 1
ATOM 763 C CA . ILE A 1 103 ? -11.055 -20.516 -2.615 1 86.88 103 ILE A CA 1
ATOM 764 C C . ILE A 1 103 ? -11.562 -20.5 -1.175 1 86.88 103 ILE A C 1
ATOM 766 O O . ILE A 1 103 ? -12.625 -21.047 -0.885 1 86.88 103 ILE A O 1
ATOM 770 N N . HIS A 1 104 ? -10.773 -19.891 -0.223 1 88.81 104 HIS A N 1
ATOM 771 C CA . HIS A 1 104 ? -11.164 -19.734 1.172 1 88.81 104 HIS A CA 1
ATOM 772 C C . HIS A 1 104 ? -11.992 -18.469 1.373 1 88.81 104 HIS A C 1
ATOM 774 O O . HIS A 1 104 ? -11.484 -17.469 1.885 1 88.81 104 HIS A O 1
ATOM 780 N N . TRP A 1 105 ? -13.242 -18.594 1.278 1 87.94 105 TRP A N 1
ATOM 781 C CA . TRP A 1 105 ? -14.133 -17.438 1.274 1 87.94 105 TRP A CA 1
ATOM 782 C C . TRP A 1 105 ? -14.188 -16.797 2.654 1 87.94 105 TRP A C 1
ATOM 784 O O . TRP A 1 105 ? -14.297 -15.57 2.768 1 87.94 105 TRP A O 1
ATOM 794 N N . TRP A 1 106 ? -14.039 -17.609 3.656 1 84.75 106 TRP A N 1
ATOM 795 C CA . TRP A 1 106 ? -14.086 -17.062 5.008 1 84.75 106 TRP A CA 1
ATOM 796 C C . TRP A 1 106 ? -12.867 -16.188 5.281 1 84.75 106 TRP A C 1
ATOM 798 O O . TRP A 1 106 ? -12.977 -15.125 5.895 1 84.75 106 TRP A O 1
ATOM 808 N N . LYS A 1 107 ? -11.758 -16.562 4.812 1 81.75 107 LYS A N 1
ATOM 809 C CA . LYS A 1 107 ? -10.539 -15.773 4.988 1 81.75 107 LYS A CA 1
ATOM 810 C C . LYS A 1 107 ? -10.609 -14.461 4.211 1 81.75 107 LYS A C 1
ATOM 812 O O . LYS A 1 107 ? -10.148 -13.422 4.691 1 81.75 107 LYS A O 1
ATOM 817 N N . ILE A 1 108 ? -11.219 -14.562 3.098 1 86.12 108 ILE A N 1
ATOM 818 C CA . ILE A 1 108 ? -11.383 -13.367 2.279 1 86.12 108 ILE A CA 1
ATOM 819 C C . ILE A 1 108 ? -12.289 -12.375 2.996 1 86.12 108 ILE A C 1
ATOM 821 O O . ILE A 1 108 ? -12.023 -11.172 3.006 1 86.12 108 ILE A O 1
ATOM 825 N N . LEU A 1 109 ? -13.297 -12.93 3.607 1 85.38 109 LEU A N 1
ATOM 826 C CA . LEU A 1 109 ? -14.219 -12.086 4.363 1 85.38 109 LEU A CA 1
ATOM 827 C C . LEU A 1 109 ? -13.5 -11.43 5.539 1 85.38 109 LEU A C 1
ATOM 829 O O . LEU A 1 109 ? -13.734 -10.25 5.832 1 85.38 109 LEU A O 1
ATOM 833 N N . GLU A 1 110 ? -12.656 -12.133 6.164 1 83.62 110 GLU A N 1
ATOM 834 C CA . GLU A 1 110 ? -11.875 -11.586 7.27 1 83.62 110 GLU A CA 1
ATOM 835 C C . GLU A 1 110 ? -10.969 -10.453 6.801 1 83.62 110 GLU A C 1
ATOM 837 O O . GLU A 1 110 ? -10.828 -9.445 7.488 1 83.62 110 GLU A O 1
ATOM 842 N N . ILE A 1 111 ? -10.422 -10.641 5.703 1 80.88 111 ILE A N 1
ATOM 843 C CA . ILE A 1 111 ? -9.539 -9.633 5.137 1 80.88 111 ILE A CA 1
ATOM 844 C C . ILE A 1 111 ? -10.336 -8.375 4.789 1 80.88 111 ILE A C 1
ATOM 846 O O . ILE A 1 111 ? -9.906 -7.258 5.09 1 80.88 111 ILE A O 1
ATOM 850 N N . PHE A 1 112 ? -11.531 -8.57 4.285 1 83.75 112 PHE A N 1
ATOM 851 C CA . PHE A 1 112 ? -12.398 -7.453 3.926 1 83.75 112 PHE A CA 1
ATOM 852 C C . PHE A 1 112 ? -12.797 -6.66 5.164 1 83.75 112 PHE A C 1
ATOM 854 O O . PHE A 1 112 ? -12.805 -5.43 5.145 1 83.75 112 PHE A O 1
ATOM 861 N N . ILE A 1 113 ? -13.07 -7.324 6.156 1 83.31 113 ILE A N 1
ATOM 862 C CA . ILE A 1 113 ? -13.453 -6.672 7.406 1 83.31 113 ILE A CA 1
ATOM 863 C C . ILE A 1 113 ? -12.273 -5.863 7.945 1 83.31 113 ILE A C 1
ATOM 865 O O . ILE A 1 113 ? -12.461 -4.766 8.477 1 83.31 113 ILE A O 1
ATOM 869 N N . SER A 1 114 ? -11.07 -6.375 7.77 1 79.69 114 SER A N 1
ATOM 870 C CA . SER A 1 114 ? -9.891 -5.664 8.25 1 79.69 114 SER A CA 1
ATOM 871 C C . SER A 1 114 ? -9.695 -4.352 7.496 1 79.69 114 SER A C 1
ATOM 873 O O . SER A 1 114 ? -9.188 -3.379 8.062 1 79.69 114 SER A O 1
ATOM 875 N N . TRP A 1 115 ? -10.227 -4.27 6.273 1 81.5 115 TRP A N 1
ATOM 876 C CA . TRP A 1 115 ? -10.141 -3.053 5.473 1 81.5 115 TRP A CA 1
ATOM 877 C C . TRP A 1 115 ? -11.055 -1.967 6.035 1 81.5 115 TRP A C 1
ATOM 879 O O . TRP A 1 115 ? -10.719 -0.782 5.992 1 81.5 115 TRP A O 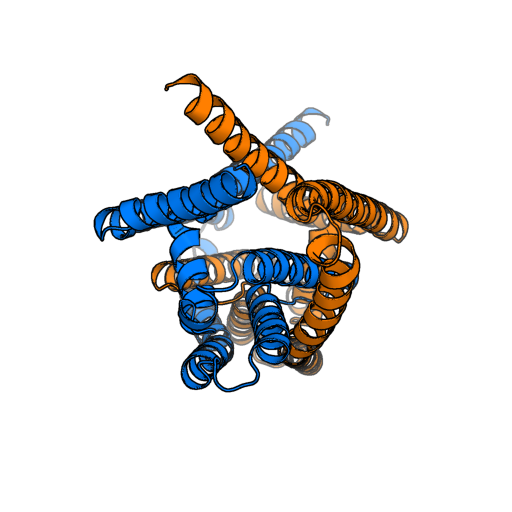1
ATOM 889 N N . LEU A 1 116 ? -12.102 -2.418 6.582 1 81.31 116 LEU A N 1
ATOM 890 C CA . LEU A 1 116 ? -13.078 -1.475 7.113 1 81.31 116 LEU A CA 1
ATOM 891 C C . LEU A 1 116 ? -12.695 -1.032 8.523 1 81.31 116 LEU A C 1
ATOM 893 O O . LEU A 1 116 ? -12.898 0.129 8.891 1 81.31 116 LEU A O 1
ATOM 897 N N . VAL A 1 117 ? -12.094 -1.872 9.219 1 83.62 117 VAL A N 1
ATOM 898 C CA . VAL A 1 117 ? -11.758 -1.611 10.617 1 83.62 117 VAL A CA 1
ATOM 899 C C . VAL A 1 117 ? -10.5 -0.748 10.695 1 83.62 117 VAL A C 1
ATOM 901 O O . VAL A 1 117 ? -10.367 0.087 11.594 1 83.62 117 VAL A O 1
ATOM 904 N N . SER A 1 118 ? -9.711 -0.86 9.742 1 85.5 118 SER A N 1
ATOM 905 C CA . SER A 1 118 ? -8.398 -0.225 9.805 1 85.5 118 SER A CA 1
ATOM 906 C C . SER A 1 118 ? -8.523 1.295 9.797 1 85.5 118 SER A C 1
ATOM 908 O O . SER A 1 118 ? -7.836 1.98 10.555 1 85.5 118 SER A O 1
ATOM 910 N N . PRO A 1 119 ? -9.414 1.873 8.992 1 87.88 119 PRO A N 1
ATOM 911 C CA . PRO A 1 119 ? -9.539 3.332 9.047 1 87.88 119 PRO A CA 1
ATOM 912 C C . PRO A 1 119 ? -10.023 3.836 10.406 1 87.88 119 PRO A C 1
ATOM 914 O O . PRO A 1 119 ? -9.578 4.887 10.875 1 87.88 119 PRO A O 1
ATOM 917 N N . ILE A 1 120 ? -10.875 3.1 10.961 1 88.06 120 ILE A N 1
ATOM 918 C CA . ILE A 1 120 ? -11.422 3.49 12.258 1 88.06 120 ILE A CA 1
ATOM 919 C C . ILE A 1 120 ? -10.312 3.467 13.312 1 88.06 120 ILE A C 1
ATOM 921 O O . ILE A 1 120 ? -10.148 4.426 14.07 1 88.06 120 ILE A O 1
ATOM 925 N N . LEU A 1 121 ? -9.562 2.443 13.32 1 89.31 121 LEU A N 1
ATOM 926 C CA . LEU A 1 121 ? -8.484 2.295 14.297 1 89.31 121 LEU A CA 1
ATOM 927 C C . LEU A 1 121 ? -7.398 3.336 14.07 1 89.31 121 LEU A C 1
ATOM 929 O O . LEU A 1 121 ? -6.875 3.914 15.023 1 89.31 121 LEU A O 1
ATOM 933 N N . SER A 1 122 ? -7.07 3.537 12.844 1 91 122 SER A N 1
ATOM 934 C CA . SER A 1 122 ? -6.051 4.539 12.547 1 91 122 SER A CA 1
ATOM 935 C C . SER A 1 122 ? -6.531 5.941 12.906 1 91 122 SER A C 1
ATOM 937 O O . SER A 1 122 ? -5.742 6.777 13.352 1 91 122 SER A O 1
ATOM 939 N N . GLY A 1 123 ? -7.816 6.207 12.68 1 92.38 123 GLY A N 1
ATOM 940 C CA . GLY A 1 123 ? -8.391 7.48 13.078 1 92.38 123 GLY A CA 1
ATOM 941 C C . GLY A 1 123 ? -8.32 7.727 14.57 1 92.38 123 GLY A C 1
ATOM 942 O O . GLY A 1 123 ? -7.93 8.812 15.008 1 92.38 123 GLY A O 1
ATOM 943 N N . LEU A 1 124 ? -8.648 6.75 15.297 1 92.38 124 LEU A N 1
ATOM 944 C CA . LEU A 1 124 ? -8.594 6.855 16.75 1 92.38 124 LEU A CA 1
ATOM 945 C C . LEU A 1 124 ? -7.156 7.066 17.234 1 92.38 124 LEU A C 1
ATOM 947 O O . LEU A 1 124 ? -6.906 7.902 18.094 1 92.38 124 LEU A O 1
ATOM 951 N N . THR A 1 125 ? -6.246 6.352 16.688 1 91 125 THR A N 1
ATOM 952 C CA . THR A 1 125 ? -4.848 6.469 17.078 1 91 125 THR A CA 1
ATOM 953 C C . THR A 1 125 ? -4.289 7.84 16.703 1 91 125 THR A C 1
ATOM 955 O O . THR A 1 125 ? -3.475 8.398 17.438 1 91 125 THR A O 1
ATOM 958 N N . SER A 1 126 ? -4.711 8.336 15.547 1 93 126 SER A N 1
ATOM 959 C CA . SER A 1 126 ? -4.223 9.648 15.133 1 93 126 SER A CA 1
ATOM 960 C C . SER A 1 126 ? -4.695 10.734 16.094 1 93 126 SER A C 1
ATOM 962 O O . SER A 1 126 ? -3.961 11.68 16.375 1 93 126 SER A O 1
ATOM 964 N N . VAL A 1 127 ? -5.918 10.609 16.594 1 93.12 127 VAL A N 1
ATOM 965 C CA . VAL A 1 127 ? -6.453 11.547 17.578 1 93.12 127 VAL A CA 1
ATOM 966 C C . VAL A 1 127 ? -5.617 11.5 18.859 1 93.12 127 VAL A C 1
ATOM 968 O O . VAL A 1 127 ? -5.203 12.539 19.375 1 93.12 127 VAL A O 1
ATOM 971 N N . ILE A 1 128 ? -5.324 10.344 19.312 1 91.38 128 ILE A N 1
ATOM 972 C CA . ILE A 1 128 ? -4.543 10.156 20.531 1 91.38 128 ILE A CA 1
ATOM 973 C C . ILE A 1 128 ? -3.141 10.727 20.344 1 91.38 128 ILE A C 1
ATOM 975 O O . ILE A 1 128 ? -2.645 11.469 21.188 1 91.38 128 ILE A O 1
ATOM 979 N N . LEU A 1 129 ? -2.545 10.43 19.234 1 88 129 LEU A N 1
ATOM 980 C CA . LEU A 1 129 ? -1.19 10.898 18.953 1 88 129 LEU A CA 1
ATOM 981 C C . LEU A 1 129 ? -1.154 12.422 18.844 1 88 129 LEU A C 1
ATOM 983 O O . LEU A 1 129 ? -0.193 13.055 19.281 1 88 129 LEU A O 1
ATOM 987 N N . TYR A 1 130 ? -2.162 12.961 18.25 1 90.12 130 TYR A N 1
ATOM 988 C CA . TYR A 1 130 ? -2.203 14.414 18.141 1 90.12 130 TYR A CA 1
ATOM 989 C C . TYR A 1 130 ? -2.268 15.062 19.516 1 90.12 130 TYR A C 1
ATOM 991 O O . TYR A 1 130 ? -1.56 16.031 19.797 1 90.12 130 TYR A O 1
ATOM 999 N N . ILE A 1 131 ? -3.162 14.562 20.344 1 90.19 131 ILE A N 1
ATOM 1000 C CA . ILE A 1 131 ? -3.316 15.102 21.688 1 90.19 131 ILE A CA 1
ATOM 1001 C C . ILE A 1 131 ? -1.987 15.023 22.422 1 90.19 131 ILE A C 1
ATOM 1003 O O . ILE A 1 131 ? -1.589 15.977 23.109 1 90.19 131 ILE A O 1
ATOM 1007 N N . VAL A 1 132 ? -1.314 13.938 22.281 1 85 132 VAL A N 1
ATOM 1008 C CA . VAL A 1 132 ? -0.02 13.75 22.938 1 85 132 VAL A CA 1
ATOM 1009 C C . VAL A 1 132 ? 0.982 14.766 22.391 1 85 132 VAL A C 1
ATOM 1011 O O . VAL A 1 132 ? 1.717 15.391 23.156 1 85 132 VAL A O 1
ATOM 1014 N N . LEU A 1 133 ? 1.009 14.914 21.062 1 83.5 133 LEU A N 1
ATOM 1015 C CA . LEU A 1 133 ? 1.932 15.844 20.422 1 83.5 133 LEU A CA 1
ATOM 1016 C C . LEU A 1 133 ? 1.585 17.281 20.781 1 83.5 133 LEU A C 1
ATOM 1018 O O . LEU A 1 133 ? 2.477 18.125 20.938 1 83.5 133 LEU A O 1
ATOM 1022 N N . ASP A 1 134 ? 0.262 17.547 20.828 1 84.38 134 ASP A N 1
ATOM 1023 C CA . ASP A 1 134 ? -0.193 18.875 21.203 1 84.38 134 ASP A CA 1
ATOM 1024 C C . ASP A 1 134 ? 0.299 19.25 22.594 1 84.38 134 ASP A C 1
ATOM 1026 O O . ASP A 1 134 ? 0.815 20.344 22.812 1 84.38 134 ASP A O 1
ATOM 1030 N N . PHE A 1 135 ? 0.168 18.359 23.469 1 82.88 135 PHE A N 1
ATOM 1031 C CA . PHE A 1 135 ? 0.593 18.594 24.844 1 82.88 135 PHE A CA 1
ATOM 1032 C C . PHE A 1 135 ? 2.111 18.688 24.938 1 82.88 135 PHE A C 1
ATOM 1034 O O . PHE A 1 135 ? 2.646 19.516 25.672 1 82.88 135 PHE A O 1
ATOM 1041 N N . ALA A 1 136 ? 2.795 17.891 24.141 1 77.88 136 ALA A N 1
ATOM 1042 C CA . ALA A 1 136 ? 4.246 17.766 24.25 1 77.88 136 ALA A CA 1
ATOM 1043 C C . ALA A 1 136 ? 4.941 18.891 23.469 1 77.88 136 ALA A C 1
ATOM 1045 O O . ALA A 1 136 ? 6.066 19.266 23.797 1 77.88 136 ALA A O 1
ATOM 1046 N N . VAL A 1 137 ? 4.312 19.328 22.453 1 76.12 137 VAL A N 1
ATOM 1047 C CA . VAL A 1 137 ? 5.027 20.234 21.562 1 76.12 137 VAL A CA 1
ATOM 1048 C C . VAL A 1 137 ? 4.355 21.594 21.562 1 76.12 137 VAL A C 1
ATOM 1050 O O . VAL A 1 137 ? 5.004 22.609 21.828 1 76.12 137 VAL A O 1
ATOM 1053 N N . LEU A 1 138 ? 3.078 21.672 21.219 1 72.12 138 LEU A N 1
ATOM 1054 C CA . LEU A 1 138 ? 2.412 22.938 20.953 1 72.12 138 LEU A CA 1
ATOM 1055 C C . LEU A 1 138 ? 2.262 23.75 22.25 1 72.12 138 LEU A C 1
ATOM 1057 O O . LEU A 1 138 ? 2.309 24.984 22.219 1 72.12 138 LEU A O 1
ATOM 1061 N N . ARG A 1 139 ? 2.092 23.078 23.25 1 72.44 139 ARG A N 1
ATOM 1062 C CA . ARG A 1 139 ? 1.841 23.812 24.469 1 72.44 139 ARG A CA 1
ATOM 1063 C C . ARG A 1 139 ? 3.148 24.234 25.141 1 72.44 139 ARG A C 1
ATOM 1065 O O . ARG A 1 139 ? 3.143 24.969 26.125 1 72.44 139 ARG A O 1
ATOM 1072 N N . ARG A 1 140 ? 4.137 23.875 24.484 1 70.25 140 ARG A N 1
ATOM 1073 C CA . ARG A 1 140 ? 5.422 24.266 25.047 1 70.25 140 ARG A CA 1
ATOM 1074 C C . ARG A 1 140 ? 5.875 25.609 24.5 1 70.25 140 ARG A C 1
ATOM 1076 O O . ARG A 1 140 ? 5.34 26.094 23.5 1 70.25 140 ARG A O 1
ATOM 1083 N N . LYS A 1 141 ? 6.789 26.266 25.141 1 66.06 141 LYS A N 1
ATOM 1084 C CA . LYS A 1 141 ? 7.234 27.625 24.875 1 66.06 141 LYS A CA 1
ATOM 1085 C C . LYS A 1 141 ? 7.809 27.766 23.469 1 66.06 141 LYS A C 1
ATOM 1087 O O . LYS A 1 141 ? 7.582 28.766 22.797 1 66.06 141 LYS A O 1
ATOM 1092 N N . HIS A 1 142 ? 8.609 26.641 23.047 1 66.44 142 HIS A N 1
ATOM 1093 C CA . HIS A 1 142 ? 9.18 26.688 21.703 1 66.44 142 HIS A CA 1
ATOM 1094 C C . HIS A 1 142 ? 8.688 25.531 20.859 1 66.44 142 HIS A C 1
ATOM 1096 O O . HIS A 1 142 ? 9.383 24.516 20.719 1 66.44 142 HIS A O 1
ATOM 1102 N N . PRO A 1 143 ? 7.559 25.594 20.328 1 62.56 143 PRO A N 1
ATOM 1103 C CA . PRO A 1 143 ? 6.887 24.469 19.656 1 62.56 143 PRO A CA 1
ATOM 1104 C C . PRO A 1 143 ? 7.68 23.938 18.469 1 62.56 143 PRO A C 1
ATOM 1106 O O . PRO A 1 143 ? 7.707 22.719 18.25 1 62.56 143 PRO A O 1
ATOM 1109 N N . LEU A 1 144 ? 8.383 24.781 17.828 1 60.69 144 LEU A N 1
ATOM 1110 C CA . LEU A 1 144 ? 9.117 24.328 16.656 1 60.69 144 LEU A CA 1
ATOM 1111 C C . LEU A 1 144 ? 10.312 23.469 17.062 1 60.69 144 LEU A C 1
ATOM 1113 O O . LEU A 1 144 ? 10.586 22.438 16.438 1 60.69 144 LEU A O 1
ATOM 1117 N N . LYS A 1 145 ? 11.016 24.047 18 1 60.19 145 LYS A N 1
ATOM 1118 C CA . LYS A 1 145 ? 12.164 23.297 18.5 1 60.19 145 LYS A CA 1
ATOM 1119 C C . LYS A 1 145 ? 11.734 21.938 19.062 1 60.19 145 LYS A C 1
ATOM 1121 O O . LYS A 1 145 ? 12.406 20.922 18.859 1 60.19 145 LYS A O 1
ATOM 1126 N N . CYS A 1 146 ? 10.633 21.953 19.625 1 62.22 146 CYS A N 1
ATOM 1127 C CA . CYS A 1 146 ? 10.133 20.734 20.25 1 62.22 146 CYS A CA 1
ATOM 1128 C C . CYS A 1 146 ? 9.617 19.766 19.188 1 62.22 146 CYS A C 1
ATOM 1130 O O . CYS A 1 146 ? 9.75 18.547 19.328 1 62.22 146 CYS A O 1
ATOM 1132 N N . GLY A 1 147 ? 9.023 20.312 18.125 1 61.5 147 GLY A N 1
ATOM 1133 C CA . GLY A 1 147 ? 8.57 19.469 17.031 1 61.5 147 GLY A CA 1
ATOM 1134 C C . GLY A 1 147 ? 9.703 18.703 16.359 1 61.5 147 GLY A C 1
ATOM 1135 O O . GLY A 1 147 ? 9.562 17.531 16.047 1 61.5 147 GLY A O 1
ATOM 1136 N N . LEU A 1 148 ? 10.75 19.391 16.234 1 61.09 148 LEU A N 1
ATOM 1137 C CA . LEU A 1 148 ? 11.914 18.766 15.594 1 61.09 148 LEU A CA 1
ATOM 1138 C C . LEU A 1 148 ? 12.531 17.719 16.516 1 61.09 148 LEU A C 1
ATOM 1140 O O . LEU A 1 148 ? 13.109 16.734 16.031 1 61.09 148 LEU A O 1
ATOM 1144 N N . ARG A 1 149 ? 12.359 17.953 17.734 1 60.62 149 ARG A N 1
ATOM 1145 C CA . ARG A 1 149 ? 12.891 16.984 18.688 1 60.62 149 ARG A CA 1
ATOM 1146 C C . ARG A 1 149 ? 12.031 15.727 18.734 1 60.62 149 ARG A C 1
ATOM 1148 O O . ARG A 1 149 ? 12.516 14.641 19.062 1 60.62 149 ARG A O 1
ATOM 1155 N N . THR A 1 150 ? 10.805 15.914 18.344 1 64.31 150 THR A N 1
ATOM 1156 C CA . THR A 1 150 ? 9.898 14.773 18.375 1 64.31 150 THR A CA 1
ATOM 1157 C C . THR A 1 150 ? 10.133 13.867 17.172 1 64.31 150 THR A C 1
ATOM 1159 O O . THR A 1 150 ? 9.867 12.664 17.234 1 64.31 150 THR A O 1
ATOM 1162 N N . LEU A 1 151 ? 10.672 14.375 16.125 1 62.75 151 LEU A N 1
ATOM 1163 C CA . LEU A 1 151 ? 10.898 13.602 14.906 1 62.75 151 LEU A CA 1
ATOM 1164 C C . LEU A 1 151 ? 11.883 12.461 15.164 1 62.75 151 LEU A C 1
ATOM 1166 O O . LEU A 1 151 ? 11.625 11.32 14.781 1 62.75 151 LEU A O 1
ATOM 1170 N N . PRO A 1 152 ? 13.008 12.836 15.867 1 60.53 152 PRO A N 1
ATOM 1171 C CA . PRO A 1 152 ? 13.93 11.742 16.188 1 60.53 152 PRO A CA 1
ATOM 1172 C C . PRO A 1 152 ? 13.297 10.672 17.078 1 60.53 152 PRO A C 1
ATOM 1174 O O . PRO A 1 152 ? 13.602 9.484 16.938 1 60.53 152 PRO A O 1
ATOM 1177 N N . ILE A 1 153 ? 12.477 11.148 17.953 1 64.75 153 ILE A N 1
ATOM 1178 C CA . ILE A 1 153 ? 11.805 10.188 18.812 1 64.75 153 ILE A CA 1
ATOM 1179 C C . ILE A 1 153 ? 10.906 9.273 17.984 1 64.75 153 ILE A C 1
ATOM 1181 O O . ILE A 1 153 ? 10.883 8.062 18.188 1 64.75 153 ILE A O 1
ATOM 1185 N N . PHE A 1 154 ? 10.281 9.844 17.062 1 65.19 154 PHE A N 1
ATOM 1186 C CA . PHE A 1 154 ? 9.438 9.07 16.156 1 65.19 154 PHE A CA 1
ATOM 1187 C C . PHE A 1 154 ? 10.266 8.062 15.367 1 65.19 154 PHE A C 1
ATOM 1189 O O . PHE A 1 154 ? 9.875 6.902 15.227 1 65.19 154 PHE A O 1
ATOM 1196 N N . TYR A 1 155 ? 11.312 8.562 14.938 1 59.84 155 TYR A N 1
ATOM 1197 C CA . TYR A 1 155 ? 12.18 7.668 14.18 1 59.84 155 TYR A CA 1
ATOM 1198 C C . TYR A 1 155 ? 12.727 6.559 15.062 1 59.84 155 TYR A C 1
ATOM 1200 O O . TYR A 1 155 ? 12.875 5.418 14.625 1 59.84 155 TYR A O 1
ATOM 1208 N N . PHE A 1 156 ? 12.992 6.914 16.266 1 64.19 156 PHE A N 1
ATOM 1209 C CA . PHE A 1 156 ? 13.492 5.93 17.219 1 64.19 156 PHE A CA 1
ATOM 1210 C C . PHE A 1 156 ? 12.445 4.859 17.5 1 64.19 156 PHE A C 1
ATOM 1212 O O . PHE A 1 156 ? 12.758 3.67 17.547 1 64.19 156 PHE A O 1
ATOM 1219 N N . VAL A 1 157 ? 11.289 5.301 17.625 1 65.12 157 VAL A N 1
ATOM 1220 C CA . VAL A 1 157 ? 10.195 4.359 17.875 1 65.12 157 VAL A CA 1
ATOM 1221 C C . VAL A 1 157 ? 10 3.457 16.656 1 65.12 157 VAL A C 1
ATOM 1223 O O . VAL A 1 157 ? 9.82 2.244 16.812 1 65.12 157 VAL A O 1
ATOM 1226 N N . CYS A 1 158 ? 10.117 4.043 15.508 1 62.41 158 CYS A N 1
ATOM 1227 C CA . CYS A 1 158 ? 9.992 3.268 14.281 1 62.41 158 CYS A CA 1
ATOM 1228 C C . CYS A 1 158 ? 11.102 2.225 14.18 1 62.41 158 CYS A C 1
ATOM 1230 O O . CYS A 1 158 ? 10.836 1.065 13.852 1 62.41 158 CYS A O 1
ATOM 1232 N N . PHE A 1 159 ? 12.281 2.729 14.555 1 61 159 PHE A N 1
ATOM 1233 C CA . PHE A 1 159 ? 13.438 1.835 14.5 1 61 159 PHE A CA 1
ATOM 1234 C C . PHE A 1 159 ? 13.297 0.716 15.531 1 61 159 PHE A C 1
ATOM 1236 O O . PHE A 1 159 ? 13.617 -0.44 15.242 1 61 159 PHE A O 1
ATOM 1243 N N . GLY A 1 160 ? 13 1.057 16.688 1 62.84 160 GLY A N 1
ATOM 1244 C CA . GLY A 1 160 ? 12.781 0.061 17.719 1 62.84 160 GLY A CA 1
ATOM 1245 C C . GLY A 1 160 ? 11.734 -0.971 17.344 1 62.84 160 GLY A C 1
ATOM 1246 O O . GLY A 1 160 ? 11.938 -2.172 17.531 1 62.84 160 GLY A O 1
ATOM 1247 N N . PHE A 1 161 ? 10.852 -0.534 16.781 1 62.16 161 PHE A N 1
ATOM 1248 C CA . PHE A 1 161 ? 9.75 -1.416 16.422 1 62.16 161 PHE A CA 1
ATOM 1249 C C . PHE A 1 161 ? 10.148 -2.352 15.289 1 62.16 161 PHE A C 1
ATOM 1251 O O . PHE A 1 161 ? 9.812 -3.535 15.305 1 62.16 161 PHE A O 1
ATOM 1258 N N . ILE A 1 162 ? 10.82 -1.802 14.352 1 60.97 162 ILE A N 1
ATOM 1259 C CA . ILE A 1 162 ? 11.289 -2.625 13.242 1 60.97 162 ILE A CA 1
ATOM 1260 C C . ILE A 1 162 ? 12.227 -3.711 13.766 1 60.97 162 ILE A C 1
ATOM 1262 O O . ILE A 1 162 ? 12.125 -4.871 13.367 1 60.97 162 ILE A O 1
ATOM 1266 N N . THR A 1 163 ? 13.031 -3.27 14.594 1 60.84 163 THR A N 1
ATOM 1267 C CA . THR A 1 163 ? 13.961 -4.223 15.188 1 60.84 163 THR A CA 1
ATOM 1268 C C . THR A 1 163 ? 13.211 -5.309 15.953 1 60.84 163 THR A C 1
ATOM 1270 O O . THR A 1 163 ? 13.547 -6.488 15.852 1 60.84 163 THR A O 1
ATOM 1273 N N . PHE A 1 164 ? 12.273 -4.902 16.672 1 65.38 164 PHE A N 1
ATOM 1274 C CA . PHE A 1 164 ? 11.461 -5.844 17.422 1 65.38 164 PHE A CA 1
ATOM 1275 C C . PHE A 1 164 ? 10.734 -6.805 16.484 1 65.38 164 PHE A C 1
ATOM 1277 O O . PHE A 1 164 ? 10.727 -8.016 16.719 1 65.38 164 PHE A O 1
ATOM 1284 N N . ALA A 1 165 ? 10.172 -6.301 15.562 1 62.56 165 ALA A N 1
ATOM 1285 C CA . ALA A 1 165 ? 9.414 -7.117 14.617 1 62.56 165 ALA A CA 1
ATOM 1286 C C . ALA A 1 165 ? 10.305 -8.148 13.945 1 62.56 165 ALA A C 1
ATOM 1288 O O . ALA A 1 165 ? 9.906 -9.297 13.758 1 62.56 165 ALA A O 1
ATOM 1289 N N . VAL A 1 166 ? 11.438 -7.719 13.648 1 59.03 166 VAL A N 1
ATOM 1290 C CA . VAL A 1 166 ? 12.398 -8.594 12.992 1 59.03 166 VAL A CA 1
ATOM 1291 C C . VAL A 1 166 ? 12.789 -9.727 13.938 1 59.03 166 VAL A C 1
ATOM 1293 O O . VAL A 1 166 ? 12.812 -10.898 13.547 1 59.03 166 VAL A O 1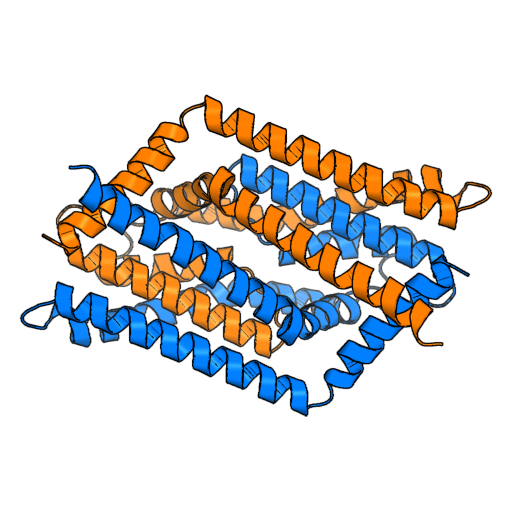
ATOM 1296 N N . VAL A 1 167 ? 13.047 -9.328 15.055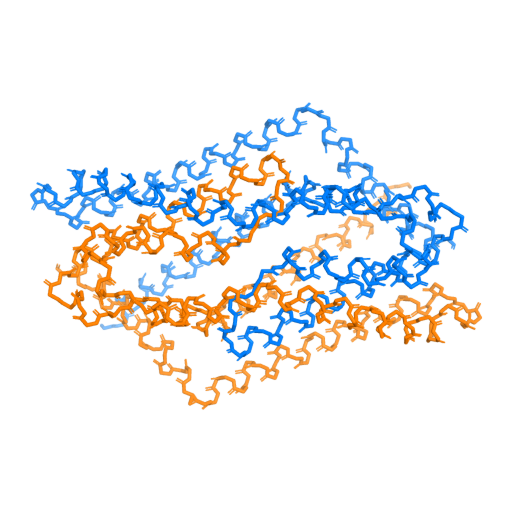 1 60.47 167 VAL A N 1
ATOM 1297 C CA . VAL A 1 167 ? 13.484 -10.312 16.031 1 60.47 167 VAL A CA 1
ATOM 1298 C C . VAL A 1 167 ? 12.336 -11.258 16.375 1 60.47 167 VAL A C 1
ATOM 1300 O O . VAL A 1 167 ? 12.539 -12.469 16.5 1 60.47 167 VAL A O 1
ATOM 1303 N N . PHE A 1 168 ? 11.234 -10.688 16.594 1 62.31 168 PHE A N 1
ATOM 1304 C CA . PHE A 1 168 ? 10.055 -11.469 16.953 1 62.31 168 PHE A CA 1
ATOM 1305 C C . PHE A 1 168 ? 9.719 -12.477 15.859 1 62.31 168 PHE A C 1
ATOM 1307 O O . PHE A 1 168 ? 9.414 -13.633 16.156 1 62.31 168 PHE A O 1
ATOM 1314 N N . HIS A 1 169 ? 9.68 -12.031 14.703 1 59 169 HIS A N 1
ATOM 1315 C CA . HIS A 1 169 ? 9.297 -12.914 13.617 1 59 169 HIS A CA 1
ATOM 1316 C C . HIS A 1 169 ? 10.453 -13.812 13.195 1 59 169 HIS A C 1
ATOM 1318 O O . HIS A 1 169 ? 10.234 -14.93 12.719 1 59 169 HIS A O 1
ATOM 1324 N N . ALA A 1 170 ? 11.641 -13.289 13.273 1 54.53 170 ALA A N 1
AT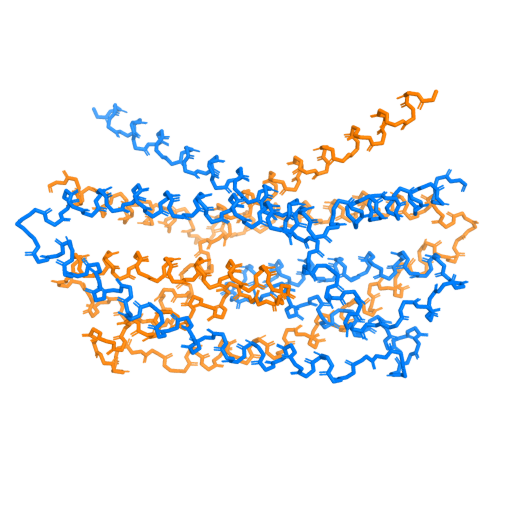OM 1325 C CA . ALA A 1 170 ? 12.797 -14.148 13.031 1 54.53 170 ALA A CA 1
ATOM 1326 C C . ALA A 1 170 ? 12.812 -15.328 13.992 1 54.53 170 ALA A C 1
ATOM 1328 O O . ALA A 1 170 ? 13.211 -16.438 13.625 1 54.53 170 ALA A O 1
ATOM 1329 N N . SER A 1 171 ? 12.5 -15.062 15.195 1 50.91 171 SER A N 1
ATOM 1330 C CA . SER A 1 171 ? 12.555 -16.141 16.172 1 50.91 171 SER A CA 1
ATOM 1331 C C . SER A 1 171 ? 11.492 -17.203 15.891 1 50.91 171 SER A C 1
ATOM 1333 O O . SER A 1 171 ? 11.695 -18.391 16.188 1 50.91 171 SER A O 1
ATOM 1335 N N . LYS A 1 172 ? 10.289 -16.859 15.727 1 49.25 172 LYS A N 1
ATOM 1336 C CA . LYS A 1 172 ? 9.234 -17.859 15.656 1 49.25 172 LYS A CA 1
ATOM 1337 C C . LYS A 1 172 ? 9.422 -18.766 14.445 1 49.25 172 LYS A C 1
ATOM 1339 O O . LYS A 1 172 ? 8.688 -19.734 14.266 1 49.25 172 LYS A O 1
ATOM 1344 N N . GLY A 1 173 ? 10.477 -18.969 13.758 1 43.94 173 GLY A N 1
ATOM 1345 C CA . GLY A 1 173 ? 10.641 -19.953 12.703 1 43.94 173 GLY A CA 1
ATOM 1346 C C . GLY A 1 173 ? 10.766 -19.344 11.32 1 43.94 173 GLY A C 1
ATOM 1347 O O . GLY A 1 173 ? 10.805 -20.047 10.32 1 43.94 173 GLY A O 1
ATOM 1348 N N . TYR A 1 174 ? 10.648 -18.281 11.172 1 44.25 174 TYR A N 1
ATOM 1349 C CA . TYR A 1 174 ? 10.414 -17.578 9.914 1 44.25 174 TYR A CA 1
ATOM 1350 C C . TYR A 1 174 ? 11.688 -17.5 9.086 1 44.25 174 TYR A C 1
ATOM 1352 O O . TYR A 1 174 ? 11.672 -17.016 7.949 1 44.25 174 TYR A O 1
ATOM 1360 N N . LEU A 1 175 ? 12.68 -17.734 9.664 1 43.44 175 LEU A N 1
ATOM 1361 C CA . LEU A 1 175 ? 13.867 -18.141 8.93 1 43.44 175 LEU A CA 1
ATOM 1362 C C . LEU A 1 175 ? 13.578 -19.344 8.047 1 43.44 175 LEU A C 1
ATOM 1364 O O . LEU A 1 175 ? 14.102 -19.453 6.941 1 43.44 175 LEU A O 1
ATOM 1368 N N . SER A 1 176 ? 12.914 -20.203 8.594 1 41.75 176 SER A N 1
ATOM 1369 C CA . SER A 1 176 ? 12.492 -21.359 7.82 1 41.75 176 SER A CA 1
ATOM 1370 C C . SER A 1 176 ? 11.594 -20.953 6.656 1 41.75 176 SER A C 1
ATOM 1372 O O . SER A 1 176 ? 11.734 -21.469 5.543 1 41.75 176 SER A O 1
ATOM 1374 N N . ALA A 1 177 ? 10.703 -20.188 6.852 1 42.22 177 ALA A N 1
ATOM 1375 C CA . ALA A 1 177 ? 9.82 -19.688 5.797 1 42.22 177 ALA A CA 1
ATOM 1376 C C . ALA A 1 177 ? 10.594 -18.844 4.781 1 42.22 177 ALA A C 1
ATOM 1378 O O . ALA A 1 177 ? 10.344 -18.938 3.578 1 42.22 177 ALA A O 1
ATOM 1379 N N . TYR A 1 178 ? 11.453 -18.047 5.27 1 43 178 TYR A N 1
ATOM 1380 C CA . TYR A 1 178 ? 12.414 -17.422 4.359 1 43 178 TYR A CA 1
ATOM 1381 C C . TYR A 1 178 ? 13.172 -18.469 3.562 1 43 178 TYR A C 1
ATOM 1383 O O . TYR A 1 178 ? 13.336 -18.344 2.348 1 43 178 TYR A O 1
ATOM 1391 N N . LYS A 1 179 ? 13.594 -19.484 4.297 1 46.56 179 LYS A N 1
ATOM 1392 C CA . LYS A 1 179 ? 14.305 -20.578 3.641 1 46.56 179 LYS A CA 1
ATOM 1393 C C . LYS A 1 179 ? 13.383 -21.344 2.684 1 46.56 179 LYS A C 1
ATOM 1395 O O . LYS A 1 179 ? 13.789 -21.688 1.576 1 46.56 179 LYS A O 1
ATOM 1400 N N . GLY A 1 180 ? 12.25 -21.562 3.15 1 40.66 180 GLY A N 1
ATOM 1401 C CA . GLY A 1 180 ? 11.281 -22.25 2.301 1 40.66 180 GLY A CA 1
ATOM 1402 C C . GLY A 1 180 ? 10.867 -21.422 1.095 1 40.66 180 GLY A C 1
ATOM 1403 O O . GLY A 1 180 ? 10.805 -21.938 -0.023 1 40.66 180 GLY A O 1
ATOM 1404 N N . TRP A 1 181 ? 10.578 -20.234 1.323 1 41.72 181 TRP A N 1
ATOM 1405 C CA . TRP A 1 181 ? 10.266 -19.359 0.203 1 41.72 181 TRP A CA 1
ATOM 1406 C C . TRP A 1 181 ? 11.477 -19.188 -0.709 1 41.72 181 TRP A C 1
ATOM 1408 O O . TRP A 1 181 ? 11.344 -19.203 -1.936 1 41.72 181 TRP A O 1
ATOM 1418 N N . CYS A 1 182 ? 12.547 -18.984 -0.006 1 43.34 182 CYS A N 1
ATOM 1419 C CA . CYS A 1 182 ? 13.773 -19.016 -0.795 1 43.34 182 CYS A CA 1
ATOM 1420 C C . CYS A 1 182 ? 13.945 -20.359 -1.493 1 43.34 182 CYS A C 1
ATOM 1422 O O . CYS A 1 182 ? 14.336 -20.406 -2.662 1 43.34 182 CYS A O 1
ATOM 1424 N N . HIS A 1 183 ? 13.664 -21.375 -0.703 1 43.16 183 HIS A N 1
ATOM 1425 C CA . HIS A 1 183 ? 13.734 -22.688 -1.329 1 43.16 183 HIS A CA 1
ATOM 1426 C C . HIS A 1 183 ? 12.664 -22.859 -2.398 1 43.16 183 HIS A C 1
ATOM 1428 O O . HIS A 1 183 ? 12.922 -23.406 -3.469 1 43.16 183 HIS A O 1
ATOM 1434 N N . LEU A 1 184 ? 11.516 -22.5 -2.104 1 39.81 184 LEU A N 1
ATOM 1435 C CA . LEU A 1 184 ? 10.461 -22.562 -3.104 1 39.81 184 LEU A CA 1
ATOM 1436 C C . LEU A 1 184 ? 10.789 -21.703 -4.309 1 39.81 184 LEU A C 1
ATOM 1438 O O . LEU A 1 184 ? 10.609 -22.125 -5.453 1 39.81 184 LEU A O 1
ATOM 1442 N N . CYS A 1 185 ? 11.172 -20.531 -4.012 1 42.78 185 CYS A N 1
ATOM 1443 C CA . CYS A 1 185 ? 11.625 -19.703 -5.121 1 42.78 185 CYS A CA 1
ATOM 1444 C C . CYS A 1 185 ? 12.805 -20.344 -5.836 1 42.78 185 CYS A C 1
ATOM 1446 O O . CYS A 1 185 ? 12.859 -20.359 -7.066 1 42.78 185 CYS A O 1
ATOM 1448 N N . THR A 1 186 ? 13.633 -20.828 -4.957 1 42.09 186 THR A N 1
ATOM 1449 C CA . THR A 1 186 ? 14.766 -21.547 -5.539 1 42.09 186 THR A CA 1
ATOM 1450 C C . THR A 1 186 ? 14.289 -22.828 -6.238 1 42.09 186 THR A C 1
ATOM 1452 O O . THR A 1 186 ? 14.781 -23.172 -7.312 1 42.09 186 THR A O 1
ATOM 1455 N N . ASP A 1 187 ? 13.461 -23.547 -5.582 1 40.09 187 ASP A N 1
ATOM 1456 C CA . ASP A 1 187 ? 12.93 -24.75 -6.219 1 40.09 187 ASP A CA 1
ATOM 1457 C C . ASP A 1 187 ? 12.172 -24.391 -7.5 1 40.09 187 ASP A C 1
ATOM 1459 O O . ASP A 1 187 ? 12.312 -25.078 -8.516 1 40.09 187 ASP A O 1
ATOM 1463 N N . ILE A 1 188 ? 11.406 -23.5 -7.387 1 39 188 ILE A N 1
ATOM 1464 C CA . ILE A 1 188 ? 10.688 -23.047 -8.57 1 39 188 ILE A CA 1
ATOM 1465 C C . ILE A 1 188 ? 11.68 -22.562 -9.625 1 39 188 ILE A C 1
ATOM 1467 O O . ILE A 1 188 ? 11.547 -22.891 -10.805 1 39 188 ILE A O 1
ATOM 1471 N N . CYS A 1 189 ? 12.578 -21.797 -9.023 1 39.19 189 CYS A N 1
ATOM 1472 C CA . CYS A 1 189 ? 13.641 -21.391 -9.93 1 39.19 189 CYS A CA 1
ATOM 1473 C C . CYS A 1 189 ? 14.398 -22.594 -10.469 1 39.19 189 CYS A C 1
ATOM 1475 O O . CYS A 1 189 ? 14.719 -22.656 -11.664 1 39.19 189 CYS A O 1
ATOM 1477 N N . GLU A 1 190 ? 14.734 -23.469 -9.562 1 38.47 190 GLU A N 1
ATOM 1478 C CA . GLU A 1 190 ? 15.383 -24.703 -10 1 38.47 190 GLU A CA 1
ATOM 1479 C C . GLU A 1 190 ? 14.477 -25.5 -10.945 1 38.47 190 GLU A C 1
ATOM 1481 O O . GLU A 1 190 ? 14.945 -26.047 -11.938 1 38.47 190 GLU A O 1
ATOM 1486 N N . ALA A 1 191 ? 13.281 -25.609 -10.57 1 37.19 191 ALA A N 1
ATOM 1487 C CA . ALA A 1 191 ? 12.336 -26.312 -11.43 1 37.19 191 ALA A CA 1
ATOM 1488 C C . ALA A 1 191 ? 12.188 -25.609 -12.773 1 37.19 191 ALA A C 1
ATOM 1490 O O . ALA A 1 191 ? 12.023 -26.266 -13.805 1 37.19 191 ALA A O 1
ATOM 1491 N N . LEU A 1 192 ? 12.258 -24.438 -12.594 1 36.28 192 LEU A N 1
ATOM 1492 C CA . LEU A 1 192 ? 12.156 -23.672 -13.828 1 36.28 192 LEU A CA 1
ATOM 1493 C C . LEU A 1 192 ? 13.445 -23.766 -14.641 1 36.28 192 LEU A C 1
ATOM 1495 O O . LEU A 1 192 ? 13.406 -23.703 -15.875 1 36.28 192 LEU A O 1
ATOM 1499 N N . PHE A 1 193 ? 14.516 -23.875 -13.875 1 38.69 193 PHE A N 1
ATOM 1500 C CA . PHE A 1 193 ? 15.797 -23.938 -14.578 1 38.69 193 PHE A CA 1
ATOM 1501 C C . PHE A 1 193 ? 16.25 -25.391 -14.719 1 38.69 193 PHE A C 1
ATOM 1503 O O . PHE A 1 193 ? 17.25 -25.672 -15.391 1 38.69 193 PHE A O 1
ATOM 1510 N N . ALA A 1 194 ? 15.578 -26.297 -14.305 1 40.03 194 ALA A N 1
ATOM 1511 C CA . ALA A 1 194 ? 15.875 -27.688 -14.609 1 40.03 194 ALA A CA 1
ATOM 1512 C C . ALA A 1 194 ? 15.133 -28.156 -15.867 1 40.03 194 ALA A C 1
ATOM 1514 O O . ALA A 1 194 ? 14.023 -27.688 -16.141 1 40.03 194 ALA A O 1
ATOM 1515 N N . MET B 1 1 ? 29.75 -26.25 -5.91 1 25.02 1 MET B N 1
ATOM 1516 C CA . MET B 1 1 ? 28.531 -26.141 -5.102 1 25.02 1 MET B CA 1
ATOM 1517 C C . MET B 1 1 ? 28.281 -24.688 -4.719 1 25.02 1 MET B C 1
ATOM 1519 O O . MET B 1 1 ? 27.125 -24.281 -4.52 1 25.02 1 MET B O 1
ATOM 1523 N N . GLY B 1 2 ? 29.219 -23.953 -4.516 1 35.16 2 GLY B N 1
ATOM 1524 C CA . GLY B 1 2 ? 29.344 -22.547 -4.129 1 35.16 2 GLY B CA 1
ATOM 1525 C C . GLY B 1 2 ? 28.922 -21.594 -5.223 1 35.16 2 GLY B C 1
ATOM 1526 O O . GLY B 1 2 ? 28.406 -20.5 -4.941 1 35.16 2 GLY B O 1
ATOM 1527 N N . THR B 1 3 ? 29.25 -21.812 -6.43 1 38.44 3 THR B N 1
ATOM 1528 C CA . THR B 1 3 ? 29.047 -20.938 -7.578 1 38.44 3 THR B CA 1
ATOM 1529 C C . THR B 1 3 ? 27.562 -20.812 -7.906 1 38.44 3 THR B C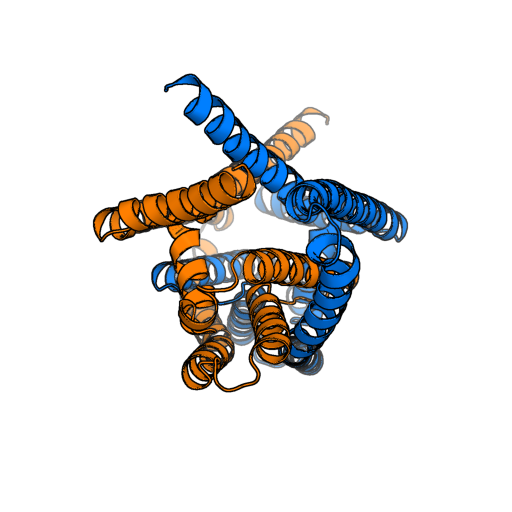 1
ATOM 1531 O O . THR B 1 3 ? 27.094 -19.766 -8.367 1 38.44 3 THR B O 1
ATOM 1534 N N . SER B 1 4 ? 26.781 -21.938 -7.824 1 38.25 4 SER B N 1
ATOM 1535 C CA . SER B 1 4 ? 25.359 -21.969 -8.164 1 38.25 4 SER B CA 1
ATOM 1536 C C . SER B 1 4 ? 24.547 -21.125 -7.184 1 38.25 4 SER B C 1
ATOM 1538 O O . SER B 1 4 ? 23.609 -20.438 -7.582 1 38.25 4 SER B O 1
ATOM 1540 N N . ILE B 1 5 ? 24.953 -21.172 -5.941 1 40.91 5 ILE B N 1
ATOM 1541 C CA . ILE B 1 5 ? 24.344 -20.359 -4.91 1 40.91 5 ILE B CA 1
ATOM 1542 C C . ILE B 1 5 ? 24.641 -18.875 -5.176 1 40.91 5 ILE B C 1
ATOM 1544 O O . ILE B 1 5 ? 23.766 -18.031 -4.996 1 40.91 5 ILE B O 1
ATOM 1548 N N . GLY B 1 6 ? 25.859 -18.672 -5.543 1 39.84 6 GLY B N 1
ATOM 1549 C CA . GLY B 1 6 ? 26.328 -17.312 -5.848 1 39.84 6 GLY B CA 1
ATOM 1550 C C . GLY B 1 6 ? 25.547 -16.656 -6.969 1 39.84 6 GLY B C 1
ATOM 1551 O O . GLY B 1 6 ? 25.234 -15.469 -6.902 1 39.84 6 GLY B O 1
ATOM 1552 N N . SER B 1 7 ? 25.391 -17.359 -7.996 1 43.84 7 SER B N 1
ATOM 1553 C CA . SER B 1 7 ? 24.641 -16.844 -9.133 1 43.84 7 SER B CA 1
ATOM 1554 C C . SER B 1 7 ? 23.172 -16.594 -8.758 1 43.84 7 SER B C 1
ATOM 1556 O O . SER B 1 7 ? 22.562 -15.656 -9.258 1 43.84 7 SER B O 1
ATOM 1558 N N . LYS B 1 8 ? 22.641 -17.453 -7.793 1 45.84 8 LYS B N 1
ATOM 1559 C CA . LYS B 1 8 ? 21.25 -17.359 -7.359 1 45.84 8 LYS B CA 1
ATOM 1560 C C . LYS B 1 8 ? 21.031 -16.156 -6.438 1 45.84 8 LYS B C 1
ATOM 1562 O O . LYS B 1 8 ? 20 -15.484 -6.516 1 45.84 8 LYS B O 1
ATOM 1567 N N . VAL B 1 9 ? 22.062 -15.984 -5.602 1 46.91 9 VAL B N 1
ATOM 1568 C CA . VAL B 1 9 ? 22.078 -14.867 -4.664 1 46.91 9 VAL B CA 1
ATOM 1569 C C . VAL B 1 9 ? 22.203 -13.555 -5.426 1 46.91 9 VAL B C 1
ATOM 1571 O O . VAL B 1 9 ? 21.562 -12.555 -5.066 1 46.91 9 VAL B O 1
ATOM 1574 N N . LEU B 1 10 ? 23.125 -13.633 -6.391 1 48.09 10 LEU B N 1
ATOM 1575 C CA . LEU B 1 10 ? 23.344 -12.414 -7.172 1 48.09 10 LEU B CA 1
ATOM 1576 C C . LEU B 1 10 ? 22.047 -11.93 -7.805 1 48.09 10 LEU B C 1
ATOM 1578 O O . LEU B 1 10 ? 21.828 -10.719 -7.91 1 48.09 10 LEU B O 1
ATOM 1582 N N . ARG B 1 11 ? 21.094 -12.914 -8.008 1 56.56 11 ARG B N 1
ATOM 1583 C CA . ARG B 1 11 ? 19.875 -12.586 -8.734 1 56.56 11 ARG B CA 1
ATOM 1584 C C . ARG B 1 11 ? 18.828 -11.961 -7.816 1 56.56 11 ARG B C 1
ATOM 1586 O O . ARG B 1 11 ? 18.156 -11 -8.188 1 56.56 11 ARG B O 1
ATOM 1593 N N . TYR B 1 12 ? 19.094 -12.234 -6.5 1 58.66 12 TYR B N 1
ATOM 1594 C CA . TYR B 1 12 ? 18.094 -11.695 -5.582 1 58.66 12 TYR B CA 1
ATOM 1595 C C . TYR B 1 12 ? 18.375 -10.234 -5.25 1 58.66 12 TYR B C 1
ATOM 1597 O O . TYR B 1 12 ? 17.469 -9.406 -5.219 1 58.66 12 TYR B O 1
ATOM 1605 N N . TRP B 1 13 ? 19.766 -10.047 -5.082 1 62.56 13 TRP B N 1
ATOM 1606 C CA . TRP B 1 13 ? 20.094 -8.68 -4.707 1 62.56 13 TRP B CA 1
ATOM 1607 C C . TRP B 1 13 ? 19.797 -7.715 -5.852 1 62.56 13 TRP B C 1
ATOM 1609 O O . TRP B 1 13 ? 19.406 -6.57 -5.625 1 62.56 13 TRP B O 1
ATOM 1619 N N . GLN B 1 14 ? 19.906 -8.133 -7 1 63.56 14 GLN B N 1
ATOM 1620 C CA . GLN B 1 14 ? 19.609 -7.297 -8.156 1 63.56 14 GLN B CA 1
ATOM 1621 C C . GLN B 1 14 ? 18.109 -6.984 -8.234 1 63.56 14 GLN B C 1
ATOM 1623 O O . GLN B 1 14 ? 17.719 -5.867 -8.578 1 63.56 14 GLN B O 1
ATOM 1628 N N . ALA B 1 15 ? 17.391 -8.039 -7.891 1 63.12 15 ALA B N 1
ATOM 1629 C CA . ALA B 1 15 ? 15.953 -7.84 -7.902 1 63.12 15 ALA B CA 1
ATOM 1630 C C . ALA B 1 15 ? 15.523 -6.809 -6.859 1 63.12 15 ALA B C 1
ATOM 1632 O O . ALA B 1 15 ? 14.68 -5.953 -7.133 1 63.12 15 ALA B O 1
ATOM 1633 N N . TYR B 1 16 ? 16.156 -6.863 -5.762 1 65.69 16 TYR B N 1
ATOM 1634 C CA . TYR B 1 16 ? 15.828 -5.918 -4.699 1 65.69 16 TYR B CA 1
ATOM 1635 C C . TYR B 1 16 ? 16.266 -4.504 -5.074 1 65.69 16 TYR B C 1
ATOM 1637 O O . TYR B 1 16 ? 15.547 -3.537 -4.805 1 65.69 16 TYR B O 1
ATOM 1645 N N . LEU B 1 17 ? 17.422 -4.461 -5.617 1 72 17 LEU B N 1
ATOM 1646 C CA . LEU B 1 17 ? 17.906 -3.154 -6.039 1 72 17 LEU B CA 1
ATOM 1647 C C . LEU B 1 17 ? 16.984 -2.539 -7.086 1 72 17 LEU B C 1
ATOM 1649 O O . LEU B 1 17 ? 16.656 -1.354 -7.008 1 72 17 LEU B O 1
ATOM 1653 N N . LEU B 1 18 ? 16.641 -3.322 -8.008 1 69.25 18 LEU B N 1
ATOM 1654 C CA . LEU B 1 18 ? 15.758 -2.836 -9.062 1 69.25 18 LEU B CA 1
ATOM 1655 C C . LEU B 1 18 ? 14.406 -2.426 -8.477 1 69.25 18 LEU B C 1
ATOM 1657 O O . LEU B 1 18 ? 13.859 -1.383 -8.844 1 69.25 18 LEU B O 1
ATOM 1661 N N . ALA B 1 19 ? 13.906 -3.262 -7.594 1 72 19 ALA B N 1
ATOM 1662 C CA . ALA B 1 19 ? 12.641 -2.945 -6.934 1 72 19 ALA B CA 1
ATOM 1663 C C . ALA B 1 19 ? 12.734 -1.617 -6.188 1 72 19 ALA B C 1
ATOM 1665 O O . ALA B 1 19 ? 11.805 -0.804 -6.242 1 72 19 ALA B O 1
ATOM 1666 N N . THR B 1 20 ? 13.82 -1.372 -5.578 1 74.75 20 THR B N 1
ATOM 1667 C CA . THR B 1 20 ? 14.023 -0.151 -4.809 1 74.75 20 THR B CA 1
ATOM 1668 C C . THR B 1 20 ? 14.062 1.067 -5.727 1 74.75 20 THR B C 1
ATOM 1670 O O . THR B 1 20 ? 13.445 2.092 -5.438 1 74.75 20 THR B O 1
ATOM 1673 N N . ILE B 1 21 ? 14.773 0.922 -6.777 1 73.75 21 ILE B N 1
ATOM 1674 C CA . ILE B 1 21 ? 14.883 2.023 -7.727 1 73.75 21 ILE B CA 1
ATOM 1675 C C . ILE B 1 21 ? 13.5 2.367 -8.281 1 73.75 21 ILE B C 1
ATOM 1677 O O . ILE B 1 21 ? 13.125 3.539 -8.344 1 73.75 21 ILE B O 1
ATOM 1681 N N . PHE B 1 22 ? 12.805 1.405 -8.586 1 71.94 22 PHE B N 1
ATOM 1682 C CA . PHE B 1 22 ? 11.484 1.638 -9.156 1 71.94 22 PHE B CA 1
ATOM 1683 C C . PHE B 1 22 ? 10.531 2.207 -8.102 1 71.94 22 PHE B C 1
ATOM 1685 O O . PHE B 1 22 ? 9.711 3.07 -8.406 1 71.94 22 PHE B O 1
ATOM 1692 N N . GLU B 1 23 ? 10.664 1.676 -6.992 1 74 23 GLU B N 1
ATOM 1693 C CA . GLU B 1 23 ? 9.828 2.18 -5.91 1 74 23 GLU B CA 1
ATOM 1694 C C . GLU B 1 23 ? 10.109 3.65 -5.629 1 74 23 GLU B C 1
ATOM 1696 O O . GLU B 1 23 ? 9.188 4.457 -5.5 1 74 23 GLU B O 1
ATOM 1701 N N . VAL B 1 24 ? 11.32 4.004 -5.543 1 74.31 24 VAL B N 1
ATOM 1702 C CA . VAL B 1 24 ? 11.703 5.375 -5.234 1 74.31 24 VAL B CA 1
ATOM 1703 C C . VAL B 1 24 ? 11.312 6.293 -6.391 1 74.31 24 VAL B C 1
ATOM 1705 O O . VAL B 1 24 ? 10.781 7.387 -6.176 1 74.31 24 VAL B O 1
ATOM 1708 N N . THR B 1 25 ? 11.594 5.836 -7.527 1 72.19 25 THR B N 1
ATOM 1709 C CA . THR B 1 25 ? 11.258 6.625 -8.703 1 72.19 25 THR B CA 1
ATOM 1710 C C . THR B 1 25 ? 9.75 6.848 -8.789 1 72.19 25 THR B C 1
ATOM 1712 O O . THR B 1 25 ? 9.297 7.953 -9.094 1 72.19 25 THR B O 1
ATOM 1715 N N . GLY B 1 26 ? 8.984 5.797 -8.5 1 71.94 26 GLY B N 1
ATOM 1716 C CA . GLY B 1 26 ? 7.535 5.93 -8.5 1 71.94 26 GLY B CA 1
ATOM 1717 C C . GLY B 1 26 ? 7.023 6.883 -7.438 1 71.94 26 GLY B C 1
ATOM 1718 O O . GLY B 1 26 ? 6.145 7.707 -7.703 1 71.94 26 GLY B O 1
ATOM 1719 N N . ALA B 1 27 ? 7.562 6.777 -6.285 1 74.31 27 ALA B N 1
ATOM 1720 C CA . ALA B 1 27 ? 7.145 7.625 -5.172 1 74.31 27 ALA B CA 1
ATOM 1721 C C . ALA B 1 27 ? 7.434 9.094 -5.465 1 74.31 27 ALA B C 1
ATOM 1723 O O . ALA B 1 27 ? 6.625 9.969 -5.141 1 74.31 27 ALA B O 1
ATOM 1724 N N . VAL B 1 28 ? 8.492 9.359 -6.078 1 70.62 28 VAL B N 1
ATOM 1725 C CA . VAL B 1 28 ? 8.922 10.734 -6.301 1 70.62 28 VAL B CA 1
ATOM 1726 C C . VAL B 1 28 ? 8.18 11.32 -7.5 1 70.62 28 VAL B C 1
ATOM 1728 O O . VAL B 1 28 ? 7.77 12.484 -7.477 1 70.62 28 VAL B O 1
ATOM 1731 N N . LEU B 1 29 ? 7.961 10.492 -8.469 1 68 29 LEU B N 1
ATOM 1732 C CA . LEU B 1 29 ? 7.441 11.039 -9.719 1 68 29 LEU B CA 1
ATOM 1733 C C . LEU B 1 29 ? 5.918 11.047 -9.719 1 68 29 LEU B C 1
ATOM 1735 O O . LEU B 1 29 ? 5.297 11.953 -10.273 1 68 29 LEU B O 1
ATOM 1739 N N . VAL B 1 30 ? 5.344 10.023 -9.086 1 70.81 30 VAL B N 1
ATOM 1740 C CA . VAL B 1 30 ? 3.896 9.906 -9.227 1 70.81 30 VAL B CA 1
ATOM 1741 C C . VAL B 1 30 ? 3.232 9.984 -7.855 1 70.81 30 VAL B C 1
ATOM 1743 O O . VAL B 1 30 ? 2.01 10.125 -7.758 1 70.81 30 VAL B O 1
ATOM 1746 N N . GLY B 1 31 ? 3.992 9.914 -6.859 1 71.56 31 GLY B N 1
ATOM 1747 C CA . GLY B 1 31 ? 3.457 9.922 -5.504 1 71.56 31 GLY B CA 1
ATOM 1748 C C . GLY B 1 31 ? 2.695 11.195 -5.172 1 71.56 31 GLY B C 1
ATOM 1749 O O . GLY B 1 31 ? 1.788 11.18 -4.336 1 71.56 31 GLY B O 1
ATOM 1750 N N . TYR B 1 32 ? 2.996 12.227 -5.852 1 70.31 32 TYR B N 1
ATOM 1751 C CA . TYR B 1 32 ? 2.354 13.5 -5.57 1 70.31 32 TYR B CA 1
ATOM 1752 C C . TYR B 1 32 ? 0.873 13.461 -5.934 1 70.31 32 TYR B C 1
ATOM 1754 O O . TYR B 1 32 ? 0.053 14.125 -5.297 1 70.31 32 TYR B O 1
ATOM 1762 N N . ASN B 1 33 ? 0.502 12.68 -6.906 1 71.81 33 ASN B N 1
ATOM 1763 C CA . ASN B 1 33 ? -0.896 12.578 -7.312 1 71.81 33 ASN B CA 1
ATOM 1764 C C . ASN B 1 33 ? -1.763 11.992 -6.199 1 71.81 33 ASN B C 1
ATOM 1766 O O . ASN B 1 33 ? -2.844 12.508 -5.914 1 71.81 33 ASN B O 1
ATOM 1770 N N . ILE B 1 34 ? -1.172 11.047 -5.543 1 72.94 34 ILE B N 1
ATOM 1771 C CA . ILE B 1 34 ? -1.914 10.391 -4.477 1 72.94 34 ILE B CA 1
ATOM 1772 C C . ILE B 1 34 ? -1.966 11.297 -3.248 1 72.94 34 ILE B C 1
ATOM 1774 O O . ILE B 1 34 ? -3.012 11.43 -2.605 1 72.94 34 ILE B O 1
ATOM 1778 N N . THR B 1 35 ? -0.878 12.016 -2.998 1 73.62 35 THR B N 1
ATOM 1779 C CA . THR B 1 35 ? -0.82 12.891 -1.832 1 73.62 35 THR B CA 1
ATOM 1780 C C . THR B 1 35 ? -1.792 14.062 -1.983 1 73.62 35 THR B C 1
ATOM 1782 O O . THR B 1 35 ? -2.469 14.438 -1.024 1 73.62 35 THR B O 1
ATOM 1785 N N . GLU B 1 36 ? -1.882 14.438 -3.158 1 74.69 36 GLU B N 1
ATOM 1786 C CA . GLU B 1 36 ? -2.787 15.555 -3.412 1 74.69 36 GLU B CA 1
ATOM 1787 C C . GLU B 1 36 ? -4.246 15.133 -3.26 1 74.69 36 GLU B C 1
ATOM 1789 O O . GLU B 1 36 ? -5.047 15.852 -2.668 1 74.69 36 GLU B O 1
ATOM 1794 N N . THR B 1 37 ? -4.555 13.992 -3.734 1 72.88 37 THR B N 1
ATOM 1795 C CA . THR B 1 37 ? -5.914 13.477 -3.613 1 72.88 37 THR B CA 1
ATOM 1796 C C . THR B 1 37 ? -6.281 13.258 -2.146 1 72.88 37 THR B C 1
ATOM 1798 O O . THR B 1 37 ? -7.395 13.578 -1.727 1 72.88 37 THR B O 1
ATOM 1801 N N . LEU B 1 38 ? -5.289 12.828 -1.406 1 74.75 38 LEU B N 1
ATOM 1802 C CA . LEU B 1 38 ? -5.547 12.547 0.002 1 74.75 38 LEU B CA 1
ATOM 1803 C C . LEU B 1 38 ? -5.656 13.844 0.803 1 74.75 38 LEU B C 1
ATOM 1805 O O . LEU B 1 38 ? -6.488 13.953 1.706 1 74.75 38 LEU B O 1
ATOM 1809 N N . ARG B 1 39 ? -4.875 14.711 0.414 1 71.94 39 ARG B N 1
ATOM 1810 C CA . ARG B 1 39 ? -4.84 15.961 1.172 1 71.94 39 ARG B CA 1
ATOM 1811 C C . ARG B 1 39 ? -6.027 16.844 0.816 1 71.94 39 ARG B C 1
ATOM 1813 O O . ARG B 1 39 ? -6.723 17.344 1.702 1 71.94 39 ARG B O 1
ATOM 1820 N N . GLN B 1 40 ? -6.215 16.969 -0.444 1 74 40 GLN B N 1
ATOM 1821 C CA . GLN B 1 40 ? -7.246 17.906 -0.883 1 74 40 GLN B CA 1
ATOM 1822 C C . GLN B 1 40 ? -8.609 17.219 -0.968 1 74 40 GLN B C 1
ATOM 1824 O O . GLN B 1 40 ? -9.641 17.891 -0.958 1 74 40 GLN B O 1
ATOM 1829 N N . GLY B 1 41 ? -8.484 16 -0.988 1 73.94 41 GLY B N 1
ATOM 1830 C CA . GLY B 1 41 ? -9.734 15.273 -1.169 1 73.94 41 GLY B CA 1
ATOM 1831 C C . GLY B 1 41 ? -10.469 15.008 0.133 1 73.94 41 GLY B C 1
ATOM 1832 O O . GLY B 1 41 ? -11.688 14.852 0.142 1 73.94 41 GLY B O 1
ATOM 1833 N N . ILE B 1 42 ? -9.719 15.109 1.167 1 80.94 42 ILE B N 1
ATOM 1834 C CA . ILE B 1 42 ? -10.344 14.695 2.416 1 80.94 42 ILE B CA 1
ATOM 1835 C C . ILE B 1 42 ? -10.672 15.914 3.266 1 80.94 42 ILE B C 1
ATOM 1837 O O . ILE B 1 42 ? -11.766 16.016 3.828 1 80.94 42 ILE B O 1
ATOM 1841 N N . ILE B 1 43 ? -9.75 16.828 3.303 1 82.12 43 ILE B N 1
ATOM 1842 C CA . ILE B 1 43 ? -9.969 17.969 4.176 1 82.12 43 ILE B CA 1
ATOM 1843 C C . ILE B 1 43 ? -9.859 19.266 3.371 1 82.12 43 ILE B C 1
ATOM 1845 O O . ILE B 1 43 ? -9.164 19.312 2.35 1 82.12 43 ILE B O 1
ATOM 1849 N N . ASN B 1 44 ? -10.516 20.328 3.951 1 79.06 44 ASN B N 1
ATOM 1850 C CA . ASN B 1 44 ? -10.398 21.672 3.396 1 79.06 44 ASN B CA 1
ATOM 1851 C C . ASN B 1 44 ? -9.195 22.422 3.965 1 79.06 44 ASN B C 1
ATOM 1853 O O . ASN B 1 44 ? -9.258 22.953 5.074 1 79.06 44 ASN B O 1
ATOM 1857 N N . ILE B 1 45 ? -8.203 22.516 3.193 1 74.69 45 ILE B N 1
ATOM 1858 C CA . ILE B 1 45 ? -6.914 23.047 3.627 1 74.69 45 ILE B CA 1
ATOM 1859 C C . ILE B 1 45 ? -7.082 24.5 4.07 1 74.69 45 ILE B C 1
ATOM 1861 O O . ILE B 1 45 ? -6.512 24.922 5.086 1 74.69 45 ILE B O 1
ATOM 1865 N N . PRO B 1 46 ? -7.836 25.266 3.381 1 75.56 46 PRO B N 1
ATOM 1866 C CA . PRO B 1 46 ? -8.008 26.672 3.803 1 75.56 46 PRO B CA 1
ATOM 1867 C C . PRO B 1 46 ? -8.531 26.797 5.23 1 75.56 46 PRO B C 1
ATOM 1869 O O . PRO B 1 46 ? -8.297 27.812 5.891 1 75.56 46 PRO B O 1
ATOM 1872 N N . ASP B 1 47 ? -9.141 25.781 5.66 1 77.62 47 ASP B N 1
ATOM 1873 C CA . ASP B 1 47 ? -9.656 25.812 7.023 1 77.62 47 ASP B CA 1
ATOM 1874 C C . ASP B 1 47 ? -8.523 25.766 8.047 1 77.62 47 ASP B C 1
ATOM 1876 O O . ASP B 1 47 ? -8.727 26.094 9.219 1 77.62 47 ASP B O 1
ATOM 1880 N N . PHE B 1 48 ? -7.301 25.469 7.574 1 75.62 48 PHE B N 1
ATOM 1881 C CA . PHE B 1 48 ? -6.168 25.328 8.484 1 75.62 48 PHE B CA 1
ATOM 1882 C C . PHE B 1 48 ? -5.141 26.422 8.242 1 75.62 48 PHE B C 1
ATOM 1884 O O . PHE B 1 48 ? -4.055 26.406 8.828 1 75.62 48 PHE B O 1
ATOM 1891 N N . GLU B 1 49 ? -5.363 27.297 7.336 1 73.5 49 GLU B N 1
ATOM 1892 C CA . GLU B 1 49 ? -4.445 28.375 6.988 1 73.5 49 GLU B CA 1
ATOM 1893 C C . GLU B 1 49 ? -4.109 29.234 8.211 1 73.5 49 GLU B C 1
ATOM 1895 O O . GLU B 1 49 ? -2.973 29.688 8.359 1 73.5 49 GLU B O 1
ATOM 1900 N N . GLY B 1 50 ? -4.848 29.406 9.156 1 69.69 50 GLY B N 1
ATOM 1901 C CA . GLY B 1 50 ? -4.594 30.234 10.328 1 69.69 50 GLY B CA 1
ATOM 1902 C C . GLY B 1 50 ? -3.9 29.469 11.445 1 69.69 50 GLY B C 1
ATOM 1903 O O . GLY B 1 50 ? -3.568 30.047 12.484 1 69.69 50 GLY B O 1
ATOM 1904 N N . ALA B 1 51 ? -3.633 28.219 11.195 1 76.69 51 ALA B N 1
ATOM 1905 C CA . ALA B 1 51 ? -3.035 27.422 12.266 1 76.69 51 ALA B CA 1
ATOM 1906 C C . ALA B 1 51 ? -1.983 26.469 11.703 1 76.69 51 ALA B C 1
ATOM 1908 O O . ALA B 1 51 ? -2.117 25.234 11.828 1 76.69 51 ALA B O 1
ATOM 1909 N N . PRO B 1 52 ? -0.872 26.984 11.211 1 74.5 52 PRO B N 1
ATOM 1910 C CA . PRO B 1 52 ? 0.139 26.156 10.555 1 74.5 52 PRO B CA 1
ATOM 1911 C C . PRO B 1 52 ? 0.796 25.172 11.523 1 74.5 52 PRO B C 1
ATOM 1913 O O . PRO B 1 52 ? 1.153 24.047 11.125 1 74.5 52 PRO B O 1
ATOM 1916 N N . LYS B 1 53 ? 0.877 25.594 12.75 1 75.38 53 LYS B N 1
ATOM 1917 C CA . LYS B 1 53 ? 1.494 24.703 13.727 1 75.38 53 LYS B CA 1
ATOM 1918 C C . LYS B 1 53 ? 0.612 23.484 13.992 1 75.38 53 LYS B C 1
ATOM 1920 O O . LYS B 1 53 ? 1.109 22.359 14.094 1 75.38 53 LYS B O 1
ATOM 1925 N N . GLU B 1 54 ? -0.643 23.719 14.055 1 79.31 54 GLU B N 1
ATOM 1926 C CA . GLU B 1 54 ? -1.589 22.625 14.273 1 79.31 54 GLU B CA 1
ATOM 1927 C C . GLU B 1 54 ? -1.616 21.672 13.086 1 79.31 54 GLU B C 1
ATOM 1929 O O . GLU B 1 54 ? -1.729 20.453 13.266 1 79.31 54 GLU B O 1
ATOM 1934 N N . LEU B 1 55 ? -1.502 22.266 11.969 1 78.56 55 LEU B N 1
ATOM 1935 C CA . LEU B 1 55 ? -1.51 21.438 10.766 1 78.56 55 LEU B CA 1
ATOM 1936 C C . LEU B 1 55 ? -0.266 20.562 10.703 1 78.56 55 LEU B C 1
ATOM 1938 O O . LEU B 1 55 ? -0.35 19.391 10.344 1 78.56 55 LEU B O 1
ATOM 1942 N N . LEU B 1 56 ? 0.797 21.109 11.016 1 76.12 56 LEU B N 1
ATOM 1943 C CA . LEU B 1 56 ? 2.043 20.344 11 1 76.12 56 LEU B CA 1
ATOM 1944 C C . LEU B 1 56 ? 1.988 19.203 12.008 1 76.12 56 LEU B C 1
ATOM 1946 O O . LEU B 1 56 ? 2.361 18.062 11.688 1 76.12 56 LEU B O 1
ATOM 1950 N N . LEU B 1 57 ? 1.524 19.5 13.203 1 81.56 57 LEU B N 1
ATOM 1951 C CA . LEU B 1 57 ? 1.398 18.469 14.227 1 81.56 57 LEU B CA 1
ATOM 1952 C C . LEU B 1 57 ? 0.38 17.422 13.805 1 81.56 57 LEU B C 1
ATOM 1954 O O . LEU B 1 57 ? 0.548 16.234 14.109 1 81.56 57 LEU B O 1
ATOM 1958 N N . GLY B 1 58 ? -0.637 17.984 13.164 1 84.31 58 GLY B N 1
ATOM 1959 C CA . GLY B 1 58 ? -1.628 17.062 12.641 1 84.31 58 GLY B CA 1
ATOM 1960 C C . GLY B 1 58 ? -1.055 16.078 11.625 1 84.31 58 GLY B C 1
ATOM 1961 O O . GLY B 1 58 ? -1.351 14.883 11.672 1 84.31 58 GLY B O 1
ATOM 1962 N N . GLN B 1 59 ? -0.216 16.578 10.766 1 83.5 59 GLN B N 1
ATOM 1963 C CA . GLN B 1 59 ? 0.409 15.727 9.758 1 83.5 59 GLN B CA 1
ATOM 1964 C C . GLN B 1 59 ? 1.337 14.703 10.406 1 83.5 59 GLN B C 1
ATOM 1966 O O . GLN B 1 59 ? 1.405 13.555 9.969 1 83.5 59 GLN B O 1
ATOM 1971 N N . LEU B 1 60 ? 1.995 15.055 11.359 1 82.25 60 LEU B N 1
ATOM 1972 C CA . LEU B 1 60 ? 2.857 14.133 12.094 1 82.25 60 LEU B CA 1
ATOM 1973 C C . LEU B 1 60 ? 2.033 13.047 12.781 1 82.25 60 LEU B C 1
ATOM 1975 O O . LEU B 1 60 ? 2.416 11.875 12.773 1 82.25 60 LEU B O 1
ATOM 1979 N N . ALA B 1 61 ? 0.99 13.477 13.352 1 87.31 61 ALA B N 1
ATOM 1980 C CA . ALA B 1 61 ? 0.112 12.523 14.016 1 87.31 61 ALA B CA 1
ATOM 1981 C C . ALA B 1 61 ? -0.486 11.531 13.016 1 87.31 61 ALA B C 1
ATOM 1983 O O . ALA B 1 61 ? -0.568 10.336 13.289 1 87.31 61 ALA B O 1
ATOM 1984 N N . ILE B 1 62 ? -0.858 12.039 11.891 1 89.94 62 ILE B N 1
ATOM 1985 C CA . ILE B 1 62 ? -1.454 11.219 10.844 1 89.94 62 ILE B CA 1
ATOM 1986 C C . ILE B 1 62 ? -0.433 10.203 10.344 1 89.94 62 ILE B C 1
ATOM 1988 O O . ILE B 1 62 ? -0.718 9 10.289 1 89.94 62 ILE B O 1
ATOM 1992 N N . LEU B 1 63 ? 0.725 10.633 10.031 1 84.56 63 LEU B N 1
ATOM 1993 C CA . LEU B 1 63 ? 1.765 9.742 9.516 1 84.56 63 LEU B CA 1
ATOM 1994 C C . LEU B 1 63 ? 2.219 8.766 10.594 1 84.56 63 LEU B C 1
ATOM 1996 O O . LEU B 1 63 ? 2.465 7.59 10.305 1 84.56 63 LEU B O 1
ATOM 2000 N N . GLY B 1 64 ? 2.334 9.32 11.742 1 85.06 64 GLY B N 1
ATOM 2001 C CA . GLY B 1 64 ? 2.703 8.453 12.852 1 85.06 64 GLY B CA 1
ATOM 2002 C C . GLY B 1 64 ? 1.692 7.348 13.109 1 85.06 64 GLY B C 1
ATOM 2003 O O . GLY B 1 64 ? 2.064 6.188 13.305 1 85.06 64 GLY B O 1
ATOM 2004 N N . SER B 1 65 ? 0.499 7.754 13.172 1 88.81 65 SER B N 1
ATOM 2005 C CA . SER B 1 65 ? -0.577 6.793 13.398 1 88.81 65 SER B CA 1
ATOM 2006 C C . SER B 1 65 ? -0.654 5.773 12.273 1 88.81 65 SER B C 1
ATOM 2008 O O . SER B 1 65 ? -0.782 4.574 12.523 1 88.81 65 SER B O 1
ATOM 2010 N N . THR B 1 66 ? -0.581 6.215 11.047 1 89.38 66 THR B N 1
ATOM 2011 C CA . THR B 1 66 ? -0.628 5.336 9.883 1 89.38 66 THR B CA 1
ATOM 2012 C C . THR B 1 66 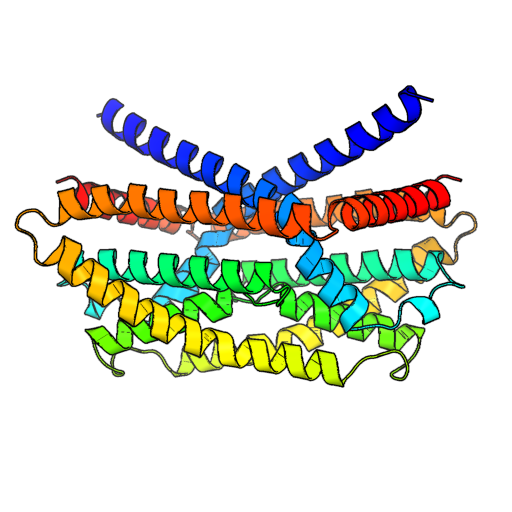? 0.53 4.34 9.914 1 89.38 66 THR B C 1
ATOM 2014 O O . THR B 1 66 ? 0.33 3.143 9.711 1 89.38 66 THR B O 1
ATOM 2017 N N . SER B 1 67 ? 1.664 4.84 10.156 1 83.31 67 SER B N 1
ATOM 2018 C CA . SER B 1 67 ? 2.85 3.99 10.203 1 83.31 67 SER B CA 1
ATOM 2019 C C . SER B 1 67 ? 2.738 2.943 11.305 1 83.31 67 SER B C 1
ATOM 2021 O O . SER B 1 67 ? 3.066 1.773 11.094 1 83.31 67 SER B O 1
ATOM 2023 N N . LEU B 1 68 ? 2.307 3.375 12.43 1 80.69 68 LEU B N 1
ATOM 2024 C CA . LEU B 1 68 ? 2.145 2.467 13.555 1 80.69 68 LEU B CA 1
ATOM 2025 C C . LEU B 1 68 ? 1.13 1.374 13.234 1 80.69 68 LEU B C 1
ATOM 2027 O O . LEU B 1 68 ? 1.381 0.194 13.492 1 80.69 68 LEU B O 1
ATOM 2031 N N . PHE B 1 69 ? 0.133 1.787 12.766 1 83 69 PHE B N 1
ATOM 2032 C CA . PHE B 1 69 ? -0.917 0.827 12.445 1 83 69 PHE B CA 1
ATOM 2033 C C . PHE B 1 69 ? -0.44 -0.166 11.391 1 83 69 PHE B C 1
ATOM 2035 O O . PHE B 1 69 ? -0.655 -1.372 11.523 1 83 69 PHE B O 1
ATOM 2042 N N . ILE B 1 70 ? 0.112 0.321 10.297 1 82.69 70 ILE B N 1
ATOM 2043 C CA . ILE B 1 70 ? 0.579 -0.561 9.234 1 82.69 70 ILE B CA 1
ATOM 2044 C C . ILE B 1 70 ? 1.621 -1.53 9.789 1 82.69 70 ILE B C 1
ATOM 2046 O O . ILE B 1 70 ? 1.651 -2.703 9.406 1 82.69 70 ILE B O 1
ATOM 2050 N N . PHE B 1 71 ? 2.32 -1.037 10.609 1 77.5 71 PHE B N 1
ATOM 2051 C CA . PHE B 1 71 ? 3.357 -1.881 11.195 1 77.5 71 PHE B CA 1
ATOM 2052 C C . PHE B 1 71 ? 2.74 -3.004 12.016 1 77.5 71 PHE B C 1
ATOM 2054 O O . PHE B 1 71 ? 3.133 -4.164 11.891 1 77.5 71 PHE B O 1
ATOM 2061 N N . ILE B 1 72 ? 1.883 -2.682 12.828 1 78.12 72 ILE B N 1
ATOM 2062 C CA . ILE B 1 72 ? 1.21 -3.672 13.664 1 78.12 72 ILE B CA 1
ATOM 2063 C C . ILE B 1 72 ? 0.477 -4.68 12.781 1 78.12 72 ILE B C 1
ATOM 2065 O O . ILE B 1 72 ? 0.541 -5.887 13.023 1 78.12 72 ILE B O 1
ATOM 2069 N N . ALA B 1 73 ? -0.138 -4.168 11.836 1 81.25 73 ALA B N 1
ATOM 2070 C CA . ALA B 1 73 ? -0.855 -5.039 10.906 1 81.25 73 ALA B CA 1
ATOM 2071 C C . ALA B 1 73 ? 0.1 -6 10.211 1 81.25 73 ALA B C 1
ATOM 2073 O O . ALA B 1 73 ? -0.223 -7.176 10.016 1 81.25 73 ALA B O 1
ATOM 2074 N N . THR B 1 74 ? 1.271 -5.5 9.812 1 77.25 74 THR B N 1
ATOM 2075 C CA . THR B 1 74 ? 2.27 -6.32 9.133 1 77.25 74 THR B CA 1
ATOM 2076 C C . THR B 1 74 ? 2.797 -7.406 10.062 1 77.25 74 THR B C 1
ATOM 2078 O O . THR B 1 74 ? 2.992 -8.547 9.648 1 77.25 74 THR B O 1
ATOM 2081 N N . LEU B 1 75 ? 2.904 -7.082 11.297 1 74.06 75 LEU B N 1
ATOM 2082 C CA . LEU B 1 75 ? 3.398 -8.047 12.281 1 74.06 75 LEU B CA 1
ATOM 2083 C C . LEU B 1 75 ? 2.408 -9.188 12.461 1 74.06 75 LEU B C 1
ATOM 2085 O O . LEU B 1 75 ? 2.812 -10.336 12.688 1 74.06 75 LEU B O 1
ATOM 2089 N N . PHE B 1 76 ? 1.225 -8.891 12.273 1 77.19 76 PHE B N 1
ATOM 2090 C CA . PHE B 1 76 ? 0.193 -9.906 12.461 1 77.19 76 PHE B CA 1
ATOM 2091 C C . PHE B 1 76 ? -0.205 -10.531 11.125 1 77.19 76 PHE B C 1
ATOM 2093 O O . PHE B 1 76 ? -1.152 -11.312 11.055 1 77.19 76 PHE B O 1
ATOM 2100 N N . GLY B 1 77 ? 0.479 -10.086 10.094 1 75.94 77 GLY B N 1
ATOM 2101 C CA . GLY B 1 77 ? 0.228 -10.664 8.781 1 75.94 77 GLY B CA 1
ATOM 2102 C C . GLY B 1 77 ? -1.072 -10.188 8.156 1 75.94 77 GLY B C 1
ATOM 2103 O O . GLY B 1 77 ? -1.662 -10.891 7.332 1 75.94 77 GLY B O 1
ATOM 2104 N N . LEU B 1 78 ? -1.568 -9.039 8.594 1 76.44 78 LEU B N 1
ATOM 2105 C CA . LEU B 1 78 ? -2.812 -8.5 8.062 1 76.44 78 LEU B CA 1
ATOM 2106 C C . LEU B 1 78 ? -2.547 -7.648 6.824 1 76.44 78 LEU B C 1
ATOM 2108 O O . LEU B 1 78 ? -1.78 -6.684 6.887 1 76.44 78 LEU B O 1
ATOM 2112 N N . PRO B 1 79 ? -3.117 -8.102 5.738 1 79.75 79 PRO B N 1
ATOM 2113 C CA . PRO B 1 79 ? -2.922 -7.297 4.531 1 79.75 79 PRO B CA 1
ATOM 2114 C C . PRO B 1 79 ? -3.758 -6.02 4.531 1 79.75 79 PRO B C 1
ATOM 2116 O O . PRO B 1 79 ? -4.871 -6.004 4 1 79.75 79 PRO B O 1
ATOM 2119 N N . VAL B 1 80 ? -3.312 -5.09 5.246 1 78 80 VAL B N 1
ATOM 2120 C CA . VAL B 1 80 ? -3.982 -3.795 5.301 1 78 80 VAL B CA 1
ATOM 2121 C C . VAL B 1 80 ? -3.277 -2.807 4.375 1 78 80 VAL B C 1
ATOM 2123 O O . VAL B 1 80 ? -2.104 -2.988 4.043 1 78 80 VAL B O 1
ATOM 2126 N N . ALA B 1 81 ? -4.066 -1.817 3.92 1 75.75 81 ALA B N 1
ATOM 2127 C CA . ALA B 1 81 ? -3.539 -0.854 2.957 1 75.75 81 ALA B CA 1
ATOM 2128 C C . ALA B 1 81 ? -3.193 0.468 3.637 1 75.75 81 ALA B C 1
ATOM 2130 O O . ALA B 1 81 ? -3.855 0.873 4.594 1 75.75 81 ALA B O 1
ATOM 2131 N N . GLY B 1 82 ? -2.158 1.063 3.178 1 80.69 82 GLY B N 1
ATOM 2132 C CA . GLY B 1 82 ? -1.772 2.387 3.643 1 80.69 82 GLY B CA 1
ATOM 2133 C C . GLY B 1 82 ? -2.811 3.451 3.34 1 80.69 82 GLY B C 1
ATOM 2134 O O . GLY B 1 82 ? -3.045 4.344 4.156 1 80.69 82 GLY B O 1
ATOM 2135 N N . SER B 1 83 ? -3.498 3.26 2.27 1 79.31 83 SER B N 1
ATOM 2136 C CA . SER B 1 83 ? -4.488 4.254 1.865 1 79.31 83 SER B CA 1
ATOM 2137 C C . SER B 1 83 ? -5.656 4.297 2.844 1 79.31 83 SER B C 1
ATOM 2139 O O . SER B 1 83 ? -6.125 5.379 3.209 1 79.31 83 SER B O 1
ATOM 2141 N N . HIS B 1 84 ? -6.07 3.145 3.322 1 84.81 84 HIS B N 1
ATOM 2142 C CA . HIS B 1 84 ? -7.148 3.098 4.301 1 84.81 84 HIS B CA 1
ATOM 2143 C C . HIS B 1 84 ? -6.727 3.742 5.617 1 84.81 84 HIS B C 1
ATOM 2145 O O . HIS B 1 84 ? -7.465 4.551 6.184 1 84.81 84 HIS B O 1
ATOM 2151 N N . SER B 1 85 ? -5.578 3.432 5.926 1 88.44 85 SER B N 1
ATOM 2152 C CA . SER B 1 85 ? -5.082 3.891 7.219 1 88.44 85 SER B CA 1
ATOM 2153 C C . SER B 1 85 ? -4.871 5.402 7.227 1 88.44 85 SER B C 1
ATOM 2155 O O . SER B 1 85 ? -5.199 6.078 8.203 1 88.44 85 SER B O 1
ATOM 2157 N N . ILE B 1 86 ? -4.406 5.898 6.172 1 90.56 86 ILE B N 1
ATOM 2158 C CA . ILE B 1 86 ? -4.113 7.328 6.133 1 90.56 86 ILE B CA 1
ATOM 2159 C C . ILE B 1 86 ? -5.418 8.117 6.07 1 90.56 86 ILE B C 1
ATOM 2161 O O . ILE B 1 86 ? -5.523 9.195 6.656 1 90.56 86 ILE B O 1
ATOM 2165 N N . ILE B 1 87 ? -6.316 7.676 5.363 1 89.38 87 ILE B N 1
ATOM 2166 C CA . ILE B 1 87 ? -7.609 8.344 5.27 1 89.38 87 ILE B CA 1
ATOM 2167 C C . ILE B 1 87 ? -8.281 8.359 6.645 1 89.38 87 ILE B C 1
ATOM 2169 O O . ILE B 1 87 ? -8.773 9.398 7.086 1 89.38 87 ILE B O 1
ATOM 2173 N N . GLY B 1 88 ? -8.273 7.23 7.246 1 92.12 88 GLY B N 1
ATOM 2174 C CA . GLY B 1 88 ? -8.836 7.168 8.594 1 92.12 88 GLY B CA 1
ATOM 2175 C C . GLY B 1 88 ? -8.148 8.109 9.562 1 92.12 88 GLY B C 1
ATOM 2176 O O . GLY B 1 88 ? -8.812 8.82 10.32 1 92.12 88 GLY B O 1
ATOM 2177 N N . ALA B 1 89 ? -6.859 8.055 9.5 1 94 89 ALA B N 1
ATOM 2178 C CA . ALA B 1 89 ? -6.078 8.914 10.383 1 94 89 ALA B CA 1
ATOM 2179 C C . ALA B 1 89 ? -6.363 10.391 10.117 1 94 89 ALA B C 1
ATOM 2181 O O . ALA B 1 89 ? -6.445 11.195 11.055 1 94 89 ALA B O 1
ATOM 2182 N N . THR B 1 90 ? -6.512 10.781 8.891 1 91.44 90 THR B N 1
ATOM 2183 C CA . THR B 1 90 ? -6.797 12.164 8.5 1 91.44 90 THR B CA 1
ATOM 2184 C C . THR B 1 90 ? -8.172 12.594 9 1 91.44 90 THR B C 1
ATOM 2186 O O . THR B 1 90 ? -8.328 13.688 9.539 1 91.44 90 THR B O 1
ATOM 2189 N N . ILE B 1 91 ? -9.125 11.75 8.852 1 92.06 91 ILE B N 1
ATOM 2190 C CA . ILE B 1 91 ? -10.477 12.031 9.312 1 92.06 91 ILE B CA 1
ATOM 2191 C C . ILE B 1 91 ? -10.469 12.227 10.828 1 92.06 91 ILE B C 1
ATOM 2193 O O . ILE B 1 91 ? -11.109 13.148 11.352 1 92.06 91 ILE B O 1
ATOM 2197 N N . GLY B 1 92 ? -9.766 11.305 11.453 1 92.31 92 GLY B N 1
ATOM 2198 C CA . GLY B 1 92 ? -9.68 11.414 12.906 1 92.31 92 GLY B CA 1
ATOM 2199 C C . GLY B 1 92 ? -9.117 12.75 13.367 1 92.31 92 GLY B C 1
ATOM 2200 O O . GLY B 1 92 ? -9.727 13.422 14.203 1 92.31 92 GLY B O 1
ATOM 2201 N N . PHE B 1 93 ? -8.031 13.164 12.789 1 90.94 93 PHE B N 1
ATOM 2202 C CA . PHE B 1 93 ? -7.398 14.43 13.141 1 90.94 93 PHE B CA 1
ATOM 2203 C C . PHE B 1 93 ? -8.305 15.602 12.781 1 90.94 93 PHE B C 1
ATOM 2205 O O . PHE B 1 93 ? -8.508 16.516 13.594 1 90.94 93 PHE B O 1
ATOM 2212 N N . SER B 1 94 ? -8.812 15.578 11.609 1 89.12 94 SER B N 1
ATOM 2213 C CA . SER B 1 94 ? -9.641 16.688 11.148 1 89.12 94 SER B CA 1
ATOM 2214 C C . SER B 1 94 ? -10.883 16.844 12.023 1 89.12 94 SER B C 1
ATOM 2216 O O . SER B 1 94 ? -11.281 17.969 12.336 1 89.12 94 SER B O 1
ATOM 2218 N N . THR B 1 95 ? -11.469 15.797 12.414 1 90.44 95 THR B N 1
ATOM 2219 C CA . THR B 1 95 ? -12.656 15.828 13.258 1 90.44 95 THR B CA 1
ATOM 2220 C C . THR B 1 95 ? -12.328 16.406 14.633 1 90.44 95 THR B C 1
ATOM 2222 O O . THR B 1 95 ? -13.109 17.172 15.195 1 90.44 95 THR B O 1
ATOM 2225 N N . LEU B 1 96 ? -11.203 16.047 15.125 1 89 96 LEU B N 1
ATOM 2226 C CA . LEU B 1 96 ? -10.781 16.578 16.422 1 89 96 LEU B CA 1
ATOM 2227 C C . LEU B 1 96 ? -10.547 18.078 16.344 1 89 96 LEU B C 1
ATOM 2229 O O . LEU B 1 96 ? -10.938 18.812 17.25 1 89 96 LEU B O 1
ATOM 2233 N N . MET B 1 97 ? -10.008 18.531 15.297 1 85.69 97 MET B N 1
ATOM 2234 C CA . MET B 1 97 ? -9.57 19.922 15.203 1 85.69 97 MET B CA 1
ATOM 2235 C C . MET B 1 97 ? -10.703 20.812 14.719 1 85.69 97 MET B C 1
ATOM 2237 O O . MET B 1 97 ? -10.859 21.938 15.195 1 85.69 97 MET B O 1
ATOM 2241 N N . ARG B 1 98 ? -11.438 20.328 13.75 1 85.12 98 ARG B N 1
ATOM 2242 C CA . ARG B 1 98 ? -12.367 21.234 13.094 1 85.12 98 ARG B CA 1
ATOM 2243 C C . ARG B 1 98 ? -13.773 20.641 13.047 1 85.12 98 ARG B C 1
ATOM 2245 O O . ARG B 1 98 ? -14.664 21.188 12.406 1 85.12 98 ARG B O 1
ATOM 2252 N N . GLY B 1 99 ? -13.875 19.531 13.633 1 85.19 99 GLY B N 1
ATOM 2253 C CA . GLY B 1 99 ? -15.18 18.891 13.531 1 85.19 99 GLY B CA 1
ATOM 2254 C C . GLY B 1 99 ? -15.422 18.234 12.188 1 85.19 99 GLY B C 1
ATOM 2255 O O . GLY B 1 99 ? -14.469 17.891 11.484 1 85.19 99 GLY B O 1
ATOM 2256 N N . THR B 1 100 ? -16.672 18 11.828 1 86.06 100 THR B N 1
ATOM 2257 C CA . THR B 1 100 ? -17 17.25 10.617 1 86.06 100 THR B CA 1
ATOM 2258 C C . THR B 1 100 ? -17.25 18.203 9.445 1 86.06 100 THR B C 1
ATOM 2260 O O . THR B 1 100 ? -17.375 17.75 8.305 1 86.06 100 THR B O 1
ATOM 2263 N N . LYS B 1 101 ? -17.312 19.5 9.672 1 82.56 101 LYS B N 1
ATOM 2264 C CA . LYS B 1 101 ? -17.672 20.453 8.625 1 82.56 101 LYS B CA 1
ATOM 2265 C C . LYS B 1 101 ? -16.516 20.641 7.637 1 82.56 101 LYS B C 1
ATOM 2267 O O . LYS B 1 101 ? -16.75 20.922 6.457 1 82.56 101 LYS B O 1
ATOM 2272 N N . GLY B 1 102 ? -15.312 20.359 8.062 1 78.88 102 GLY B N 1
ATOM 2273 C CA . GLY B 1 102 ? -14.188 20.547 7.172 1 78.88 102 GLY B CA 1
ATOM 2274 C C . GLY B 1 102 ? -13.82 19.297 6.402 1 78.88 102 GLY B C 1
ATOM 2275 O O . GLY B 1 102 ? -12.812 19.266 5.688 1 78.88 102 GLY B O 1
ATOM 2276 N N . ILE B 1 103 ? -14.766 18.344 6.41 1 87.06 103 ILE B N 1
ATOM 2277 C CA . ILE B 1 103 ? -14.469 17.062 5.785 1 87.06 103 ILE B CA 1
ATOM 2278 C C . ILE B 1 103 ? -15.305 16.891 4.52 1 87.06 103 ILE B C 1
ATOM 2280 O O . ILE B 1 103 ? -16.516 17.172 4.523 1 87.06 103 ILE B O 1
ATOM 2284 N N . HIS B 1 104 ? -14.656 16.453 3.383 1 88.88 104 HIS B N 1
ATOM 2285 C CA . HIS B 1 104 ? -15.344 16.172 2.127 1 88.88 104 HIS B CA 1
ATOM 2286 C C . HIS B 1 104 ? -15.883 14.742 2.105 1 88.88 104 HIS B C 1
ATOM 2288 O O . HIS B 1 104 ? -15.305 13.875 1.453 1 88.88 104 HIS B O 1
ATOM 2294 N N . TRP B 1 105 ? -17.062 14.57 2.52 1 88.06 105 TRP B N 1
ATOM 2295 C CA . TRP B 1 105 ? -17.625 13.242 2.709 1 88.06 105 TRP B CA 1
ATOM 2296 C C . TRP B 1 105 ? -17.875 12.555 1.369 1 88.06 105 TRP B C 1
ATOM 2298 O O . TRP B 1 105 ? -17.719 11.336 1.25 1 88.06 105 TRP B O 1
ATOM 2308 N N . TRP B 1 106 ? -18.172 13.352 0.39 1 84.69 106 TRP B N 1
ATOM 2309 C CA . TRP B 1 106 ? -18.422 12.766 -0.921 1 84.69 106 TRP B CA 1
ATOM 2310 C C . TRP B 1 106 ? -17.141 12.188 -1.519 1 84.69 106 TRP B C 1
ATOM 2312 O O . TRP B 1 106 ? -17.156 11.109 -2.119 1 84.69 106 TRP B O 1
ATOM 2322 N N . LYS B 1 107 ? -16.078 12.82 -1.338 1 81.75 107 LYS B N 1
ATOM 2323 C CA . LYS B 1 107 ? -14.789 12.336 -1.839 1 81.75 107 LYS B CA 1
ATOM 2324 C C . LYS B 1 107 ? -14.359 11.062 -1.107 1 81.75 107 LYS B C 1
ATOM 2326 O O . LYS B 1 107 ? -13.812 10.148 -1.718 1 81.75 107 LYS B O 1
ATOM 2331 N N . ILE B 1 108 ? -14.672 11.055 0.124 1 86.19 108 ILE B N 1
ATOM 2332 C CA . ILE B 1 108 ? -14.344 9.883 0.922 1 86.19 108 ILE B CA 1
ATOM 2333 C C . ILE B 1 108 ? -15.148 8.68 0.428 1 86.19 108 ILE B C 1
ATOM 2335 O O . ILE B 1 108 ? -14.617 7.574 0.315 1 86.19 108 ILE B O 1
ATOM 2339 N N . LEU B 1 109 ? -16.375 8.969 0.112 1 85.38 109 LEU B N 1
ATOM 2340 C CA . LEU B 1 109 ? -17.234 7.91 -0.412 1 85.38 109 LEU B CA 1
ATOM 2341 C C . LEU B 1 109 ? -16.703 7.402 -1.75 1 85.38 109 LEU B C 1
ATOM 2343 O O . LEU B 1 109 ? -16.719 6.199 -2.01 1 85.38 109 LEU B O 1
ATOM 2347 N N . GLU B 1 110 ? -16.234 8.266 -2.561 1 83.62 110 GLU B N 1
ATOM 2348 C CA . GLU B 1 110 ? -15.656 7.879 -3.844 1 83.62 110 GLU B CA 1
ATOM 2349 C C . GLU B 1 110 ? -14.422 7.004 -3.648 1 83.62 110 GLU B C 1
ATOM 2351 O O . GLU B 1 110 ? -14.219 6.031 -4.379 1 83.62 110 GLU B O 1
ATOM 2356 N N . ILE B 1 111 ? -13.68 7.344 -2.713 1 80.75 111 ILE B N 1
ATOM 2357 C CA . ILE B 1 111 ? -12.469 6.586 -2.418 1 80.75 111 ILE B CA 1
ATOM 2358 C C . ILE B 1 111 ? -12.836 5.191 -1.917 1 80.75 111 ILE B C 1
ATOM 2360 O O . ILE B 1 111 ? -12.25 4.195 -2.348 1 80.75 111 ILE B O 1
ATOM 2364 N N . PHE B 1 112 ? -13.867 5.125 -1.119 1 83.75 112 PHE B N 1
ATOM 2365 C CA . PHE B 1 112 ? -14.336 3.848 -0.586 1 83.75 112 PHE B CA 1
ATOM 2366 C C . PHE B 1 112 ? -14.836 2.945 -1.705 1 83.75 112 PHE B C 1
ATOM 2368 O O . PHE B 1 112 ? -14.555 1.747 -1.721 1 83.75 112 PHE B O 1
ATOM 2375 N N . ILE B 1 113 ? -15.508 3.502 -2.576 1 83.25 113 ILE B N 1
ATOM 2376 C CA . ILE B 1 113 ? -16.031 2.742 -3.707 1 83.25 113 ILE B CA 1
ATOM 2377 C C . ILE B 1 113 ? -14.867 2.211 -4.551 1 83.25 113 ILE B C 1
ATOM 2379 O O . ILE B 1 113 ? -14.922 1.083 -5.043 1 83.25 113 ILE B O 1
ATOM 2383 N N . SER B 1 114 ? -13.805 2.994 -4.668 1 79.62 114 SER B N 1
ATOM 2384 C CA . SER B 1 114 ? -12.656 2.561 -5.449 1 79.62 114 SER B CA 1
ATOM 2385 C C . SER B 1 114 ? -11.977 1.353 -4.812 1 79.62 114 SER B C 1
ATOM 2387 O O . SER B 1 114 ? -11.414 0.508 -5.512 1 79.62 114 SER B O 1
ATOM 2389 N N . TRP B 1 115 ? -12.148 1.183 -3.498 1 81.44 115 TRP B N 1
ATOM 2390 C CA . TRP B 1 115 ? -11.586 0.043 -2.781 1 81.44 115 TRP B CA 1
ATOM 2391 C C . TRP B 1 115 ? -12.336 -1.241 -3.127 1 81.44 115 TRP B C 1
ATOM 2393 O O . TRP B 1 115 ? -11.734 -2.314 -3.203 1 81.44 115 TRP B O 1
ATOM 2403 N N . LEU B 1 116 ? -13.562 -1.06 -3.371 1 81.38 116 LEU B N 1
ATOM 2404 C CA . LEU B 1 116 ? -14.398 -2.219 -3.672 1 81.38 116 LEU B CA 1
ATOM 2405 C C . LEU B 1 116 ? -14.281 -2.604 -5.145 1 81.38 116 LEU B C 1
ATOM 2407 O O . LEU B 1 116 ? -14.289 -3.789 -5.484 1 81.38 116 LEU B O 1
ATOM 2411 N N . VAL B 1 117 ? -14.102 -1.661 -5.953 1 83.69 117 VAL B N 1
ATOM 2412 C CA . VAL B 1 117 ? -14.07 -1.878 -7.395 1 83.69 117 VAL B CA 1
ATOM 2413 C C . VAL B 1 117 ? -12.703 -2.424 -7.809 1 83.69 117 VAL B C 1
ATOM 2415 O O . VAL B 1 117 ? -12.609 -3.229 -8.742 1 83.69 117 VAL B O 1
ATOM 2418 N N . SER B 1 118 ? -11.758 -2.105 -7.086 1 85.38 118 SER B N 1
ATOM 2419 C CA . SER B 1 118 ? -10.391 -2.414 -7.492 1 85.38 118 SER B CA 1
ATOM 2420 C C . SER B 1 118 ? -10.141 -3.92 -7.5 1 85.38 118 SER B C 1
ATOM 2422 O O . SER B 1 118 ? -9.531 -4.449 -8.43 1 85.38 118 SER B O 1
ATOM 2424 N N . PRO B 1 119 ? -10.641 -4.668 -6.52 1 87.81 119 PRO B N 1
ATOM 2425 C CA . PRO B 1 119 ? -10.43 -6.117 -6.582 1 87.81 119 PRO B CA 1
ATOM 2426 C C . PRO B 1 119 ? -11.109 -6.762 -7.785 1 87.81 119 PRO B C 1
ATOM 2428 O O . PRO B 1 119 ? -10.562 -7.695 -8.383 1 87.81 119 PRO B O 1
ATOM 2431 N N . ILE B 1 120 ? -12.219 -6.266 -8.094 1 87.94 120 ILE B N 1
ATOM 2432 C CA . ILE B 1 120 ? -12.961 -6.812 -9.227 1 87.94 120 ILE B CA 1
ATOM 2433 C C . ILE B 1 120 ? -12.188 -6.562 -10.516 1 87.94 120 ILE B C 1
ATOM 2435 O O . ILE B 1 120 ? -11.992 -7.48 -11.32 1 87.94 120 ILE B O 1
ATOM 2439 N N . LEU B 1 121 ? -11.734 -5.383 -10.688 1 89.19 121 LEU B N 1
ATOM 2440 C CA . LEU B 1 121 ? -11.008 -5.016 -11.891 1 89.19 121 LEU B CA 1
ATOM 2441 C C . LEU B 1 121 ? -9.68 -5.766 -11.977 1 89.19 121 LEU B C 1
ATOM 2443 O O . LEU B 1 121 ? -9.297 -6.234 -13.055 1 89.19 121 LEU B O 1
ATOM 2447 N N . SER B 1 122 ? -9.023 -5.863 -10.875 1 90.81 122 SER B N 1
ATOM 2448 C CA . SER B 1 122 ? -7.754 -6.59 -10.875 1 90.81 122 SER B CA 1
ATOM 2449 C C . SER B 1 122 ? -7.969 -8.078 -11.148 1 90.81 122 SER B C 1
ATOM 2451 O O . SER B 1 122 ? -7.145 -8.719 -11.797 1 90.81 122 SER B O 1
ATOM 2453 N N . GLY B 1 123 ? -9.047 -8.617 -10.617 1 92.19 123 GLY B N 1
ATOM 2454 C CA . GLY B 1 123 ? -9.391 -10.008 -10.891 1 92.19 123 GLY B CA 1
ATOM 2455 C C . GLY B 1 123 ? -9.641 -10.273 -12.367 1 92.19 123 GLY B C 1
ATOM 2456 O O . GLY B 1 123 ? -9.125 -11.25 -12.914 1 92.19 123 GLY B O 1
ATOM 2457 N N . LEU B 1 124 ? -10.359 -9.43 -12.961 1 92.31 124 LEU B N 1
ATOM 2458 C CA . LEU B 1 124 ? -10.648 -9.562 -14.391 1 92.31 124 LEU B CA 1
ATOM 2459 C C . LEU B 1 124 ? -9.375 -9.453 -15.211 1 92.31 124 LEU B C 1
ATOM 2461 O O . LEU B 1 124 ? -9.156 -10.234 -16.141 1 92.31 124 LEU B O 1
ATOM 2465 N N . THR B 1 125 ? -8.539 -8.523 -14.891 1 90.75 125 THR B N 1
ATOM 2466 C CA . THR B 1 125 ? -7.293 -8.32 -15.625 1 90.75 125 THR B CA 1
ATOM 2467 C C . THR B 1 125 ? -6.359 -9.516 -15.445 1 90.75 125 THR B C 1
ATOM 2469 O O . THR B 1 125 ? -5.645 -9.891 -16.375 1 90.75 125 THR B O 1
ATOM 2472 N N . SER B 1 126 ? -6.359 -10.062 -14.234 1 92.75 126 SER B N 1
ATOM 2473 C CA . SER B 1 126 ? -5.492 -11.211 -14 1 92.75 126 SER B CA 1
ATOM 2474 C C . SER B 1 126 ? -5.918 -12.406 -14.844 1 92.75 126 SER B C 1
ATOM 2476 O O . SER B 1 126 ? -5.074 -13.164 -15.328 1 92.75 126 SER B O 1
ATOM 2478 N N . VAL B 1 127 ? -7.219 -12.578 -15.023 1 93 127 VAL B N 1
ATOM 2479 C CA . VAL B 1 127 ? -7.746 -13.648 -15.867 1 93 127 VAL B CA 1
ATOM 2480 C C . VAL B 1 127 ? -7.285 -13.438 -17.312 1 93 127 VAL B C 1
ATOM 2482 O O . VAL B 1 127 ? -6.789 -14.367 -17.953 1 93 127 VAL B O 1
ATOM 2485 N N . ILE B 1 128 ? -7.402 -12.266 -17.797 1 91.12 128 ILE B N 1
ATOM 2486 C CA . ILE B 1 128 ? -7.016 -11.938 -19.156 1 91.12 128 ILE B CA 1
ATOM 2487 C C . ILE B 1 128 ? -5.516 -12.156 -19.344 1 91.12 128 ILE B C 1
ATOM 2489 O O . ILE B 1 128 ? -5.086 -12.789 -20.312 1 91.12 128 ILE B O 1
ATOM 2493 N N . LEU B 1 129 ? -4.746 -11.703 -18.406 1 87.81 129 LEU B N 1
ATOM 2494 C CA . LEU B 1 129 ? -3.295 -11.836 -18.5 1 87.81 129 LEU B CA 1
ATOM 2495 C C . LEU B 1 129 ? -2.881 -13.297 -18.438 1 87.81 129 LEU B C 1
ATOM 2497 O O . LEU B 1 129 ? -1.943 -13.711 -19.125 1 87.81 129 LEU B O 1
ATOM 2501 N N . TYR B 1 130 ? -3.551 -14.039 -17.625 1 89.81 130 TYR B N 1
ATOM 2502 C CA . TYR B 1 130 ? -3.229 -15.461 -17.547 1 89.81 130 TYR B CA 1
ATOM 2503 C C . TYR B 1 130 ? -3.484 -16.141 -18.891 1 89.81 130 TYR B C 1
ATOM 2505 O O . TYR B 1 130 ? -2.662 -16.938 -19.359 1 89.81 130 TYR B O 1
ATOM 2513 N N . ILE B 1 131 ? -4.641 -15.898 -19.453 1 89.81 131 ILE B N 1
ATOM 2514 C CA . ILE B 1 131 ? -4.996 -16.5 -20.734 1 89.81 131 ILE B CA 1
ATOM 2515 C C . ILE B 1 131 ? -3.953 -16.141 -21.781 1 89.81 131 ILE B C 1
ATOM 2517 O O . ILE B 1 131 ? -3.527 -16.984 -22.562 1 89.81 131 ILE B O 1
ATOM 2521 N N . VAL B 1 132 ? -3.539 -14.914 -21.781 1 84.56 132 VAL B N 1
ATOM 2522 C CA . VAL B 1 132 ? -2.527 -14.453 -22.719 1 84.56 132 VAL B CA 1
ATOM 2523 C C . VAL B 1 132 ? -1.214 -15.188 -22.469 1 84.56 132 VAL B C 1
ATOM 2525 O O . VAL B 1 132 ? -0.567 -15.648 -23.422 1 84.56 132 VAL B O 1
ATOM 2528 N N . LEU B 1 133 ? -0.825 -15.289 -21.203 1 83.25 133 LEU B N 1
ATOM 2529 C CA . LEU B 1 133 ? 0.418 -15.961 -20.844 1 83.25 133 LEU B CA 1
ATOM 2530 C C . LEU B 1 133 ? 0.339 -17.453 -21.141 1 83.25 133 LEU B C 1
ATOM 2532 O O . LEU B 1 133 ? 1.333 -18.062 -21.547 1 83.25 133 LEU B O 1
ATOM 2536 N N . ASP B 1 134 ? -0.85 -18.016 -20.859 1 84 134 ASP B N 1
ATOM 2537 C CA . ASP B 1 134 ? -1.061 -19.422 -21.156 1 84 134 ASP B CA 1
ATOM 2538 C C . ASP B 1 134 ? -0.862 -19.719 -22.641 1 84 134 ASP B C 1
ATOM 2540 O O . ASP B 1 134 ? -0.173 -20.672 -23 1 84 134 ASP B O 1
ATOM 2544 N N . PHE B 1 135 ? -1.414 -18.906 -23.422 1 82.5 135 PHE B N 1
ATOM 2545 C CA . PHE B 1 135 ? -1.305 -19.062 -24.875 1 82.5 135 PHE B CA 1
ATOM 2546 C C . PHE B 1 135 ? 0.121 -18.812 -25.344 1 82.5 135 PHE B C 1
ATOM 2548 O O . PHE B 1 135 ? 0.627 -19.5 -26.219 1 82.5 135 PHE B O 1
ATOM 2555 N N . ALA B 1 136 ? 0.766 -17.859 -24.734 1 77.31 136 ALA B N 1
ATOM 2556 C CA . ALA B 1 136 ? 2.08 -17.406 -25.188 1 77.31 136 ALA B CA 1
ATOM 2557 C C . ALA B 1 136 ? 3.184 -18.312 -24.656 1 77.31 136 ALA B C 1
ATOM 2559 O O . ALA B 1 136 ? 4.246 -18.438 -25.266 1 77.31 136 ALA B O 1
ATOM 2560 N N . VAL B 1 137 ? 2.947 -18.859 -23.516 1 75.31 137 VAL B N 1
ATOM 2561 C CA . VAL B 1 137 ? 4.051 -19.547 -22.859 1 75.31 137 VAL B CA 1
ATOM 2562 C C . VAL B 1 137 ? 3.74 -21.031 -22.734 1 75.31 137 VAL B C 1
ATOM 2564 O O . VAL B 1 137 ? 4.52 -21.875 -23.203 1 75.31 137 VAL B O 1
ATOM 2567 N N . LEU B 1 138 ? 2.643 -21.391 -22.094 1 71.62 138 LEU B N 1
ATOM 2568 C CA . LEU B 1 138 ? 2.375 -22.781 -21.734 1 71.62 138 LEU B CA 1
ATOM 2569 C C . LEU B 1 138 ? 2.102 -23.625 -22.969 1 71.62 138 LEU B C 1
ATOM 2571 O O . LEU B 1 138 ? 2.438 -24.812 -23 1 71.62 138 LEU B O 1
ATOM 2575 N N . ARG B 1 139 ? 1.525 -23.031 -23.859 1 71.31 139 ARG B N 1
ATOM 2576 C CA . ARG B 1 139 ? 1.153 -23.844 -25.016 1 71.31 139 ARG B CA 1
ATOM 2577 C C . ARG B 1 139 ? 2.316 -23.953 -26 1 71.31 139 ARG B C 1
ATOM 2579 O O . ARG B 1 139 ? 2.24 -24.719 -26.969 1 71.31 139 ARG B O 1
ATOM 2586 N N . ARG B 1 140 ? 3.332 -23.344 -25.594 1 68.69 140 ARG B N 1
ATOM 2587 C CA . ARG B 1 140 ? 4.488 -23.453 -26.484 1 68.69 140 ARG B CA 1
ATOM 2588 C C . ARG B 1 140 ? 5.363 -24.641 -26.109 1 68.69 140 ARG B C 1
ATOM 2590 O O . ARG B 1 140 ? 5.223 -25.203 -25.016 1 68.69 140 ARG B O 1
ATOM 2597 N N . LYS B 1 141 ? 6.203 -25.094 -27 1 65 141 LYS B N 1
ATOM 2598 C CA . LYS B 1 141 ? 7 -26.312 -26.906 1 65 141 LYS B CA 1
ATOM 2599 C C . LYS B 1 141 ? 7.926 -26.281 -25.688 1 65 141 LYS B C 1
ATOM 2601 O O . LYS B 1 141 ? 8.117 -27.297 -25.016 1 65 141 LYS B O 1
ATOM 2606 N N . HIS B 1 142 ? 8.523 -24.984 -25.422 1 65.19 142 HIS B N 1
ATOM 2607 C CA . HIS B 1 142 ? 9.406 -24.875 -24.281 1 65.19 142 HIS B CA 1
ATOM 2608 C C . HIS B 1 142 ? 8.898 -23.844 -23.281 1 65.19 142 HIS B C 1
ATOM 2610 O O . HIS B 1 142 ? 9.359 -22.703 -23.281 1 65.19 142 HIS B O 1
ATOM 2616 N N . PRO B 1 143 ? 7.977 -24.156 -22.484 1 61.47 143 PRO B N 1
ATOM 2617 C CA . PRO B 1 143 ? 7.25 -23.219 -21.641 1 61.47 143 PRO B CA 1
ATOM 2618 C C . PRO B 1 143 ? 8.172 -22.484 -20.656 1 61.47 143 PRO B C 1
ATOM 2620 O O . PRO B 1 143 ? 7.961 -21.297 -20.391 1 61.47 143 PRO B O 1
ATOM 2623 N N . LEU B 1 144 ? 9.188 -23.109 -20.25 1 59.94 144 LEU B N 1
ATOM 2624 C CA . LEU B 1 144 ? 10.062 -22.469 -19.281 1 59.94 144 LEU B CA 1
ATOM 2625 C C . LEU B 1 144 ? 10.891 -21.375 -19.938 1 59.94 144 LEU B C 1
ATOM 2627 O O . LEU B 1 144 ? 11.07 -20.297 -19.359 1 59.94 144 LEU B O 1
ATOM 2631 N N . LYS B 1 145 ? 11.461 -21.781 -21.031 1 59.47 145 LYS B N 1
ATOM 2632 C CA . LYS B 1 145 ? 12.242 -20.797 -21.766 1 59.47 145 LYS B CA 1
ATOM 2633 C C . LYS B 1 145 ? 11.383 -19.594 -22.156 1 59.47 145 LYS B C 1
ATOM 2635 O O . LYS B 1 145 ? 11.828 -18.453 -22.094 1 59.47 145 LYS B O 1
ATOM 2640 N N . CYS B 1 146 ? 10.211 -19.891 -22.438 1 61 146 CYS B N 1
ATOM 2641 C CA . CYS B 1 146 ? 9.297 -18.828 -22.859 1 61 146 CYS B CA 1
ATOM 2642 C C . CYS B 1 146 ? 8.844 -18 -21.672 1 61 146 CYS B C 1
ATOM 2644 O O . CYS B 1 146 ? 8.648 -16.781 -21.797 1 61 146 CYS B O 1
ATOM 2646 N N . GLY B 1 147 ? 8.68 -18.625 -20.516 1 60.62 147 GLY B N 1
ATOM 2647 C CA . GLY B 1 147 ? 8.328 -17.875 -19.312 1 60.62 147 GLY B CA 1
ATOM 2648 C C . GLY B 1 147 ? 9.383 -16.859 -18.922 1 60.62 147 GLY B C 1
ATOM 2649 O O . GLY B 1 147 ? 9.047 -15.734 -18.547 1 60.62 147 GLY B O 1
ATOM 2650 N N . LEU B 1 148 ? 10.562 -17.281 -19.078 1 60.09 148 LEU B N 1
ATOM 2651 C CA . LEU B 1 148 ? 11.664 -16.375 -18.75 1 60.09 148 LEU B CA 1
ATOM 2652 C C . LEU B 1 148 ? 11.766 -15.234 -19.75 1 60.09 148 LEU B C 1
ATOM 2654 O O . LEU B 1 148 ? 12.203 -14.133 -19.391 1 60.09 148 LEU B O 1
ATOM 2658 N N . ARG B 1 149 ? 11.359 -15.555 -20.906 1 60 149 ARG B N 1
ATOM 2659 C CA . ARG B 1 149 ? 11.391 -14.516 -21.922 1 60 149 ARG B CA 1
ATOM 2660 C C . ARG B 1 149 ? 10.273 -13.5 -21.703 1 60 149 ARG B C 1
ATOM 2662 O O . ARG B 1 149 ? 10.391 -12.344 -22.125 1 60 149 ARG B O 1
ATOM 2669 N N . THR B 1 150 ? 9.25 -13.961 -21.031 1 63.56 150 THR B N 1
ATOM 2670 C CA . THR B 1 150 ? 8.125 -13.062 -20.812 1 63.56 150 THR B CA 1
ATOM 2671 C C . THR B 1 150 ? 8.43 -12.094 -19.672 1 63.56 150 THR B C 1
ATOM 2673 O O . THR B 1 150 ? 7.887 -10.984 -19.641 1 63.56 150 THR B O 1
ATOM 2676 N N . LEU B 1 151 ? 9.312 -12.422 -18.797 1 62.12 151 LEU B N 1
ATOM 2677 C CA . LEU B 1 151 ? 9.648 -11.578 -17.656 1 62.12 151 LEU B CA 1
ATOM 2678 C C . LEU B 1 151 ? 10.25 -10.258 -18.125 1 62.12 151 LEU B C 1
ATOM 2680 O O . LEU B 1 151 ? 9.836 -9.188 -17.656 1 62.12 151 LEU B O 1
ATOM 2684 N N . PRO B 1 152 ? 11.219 -10.391 -19.078 1 59.81 152 PRO B N 1
ATOM 2685 C CA . PRO B 1 152 ? 11.758 -9.117 -19.578 1 59.81 152 PRO B CA 1
ATOM 2686 C C . PRO B 1 152 ? 10.703 -8.258 -20.266 1 59.81 152 PRO B C 1
ATOM 2688 O O . PRO B 1 152 ? 10.742 -7.027 -20.156 1 59.81 152 PRO B O 1
ATOM 2691 N N . ILE B 1 153 ? 9.812 -8.922 -20.938 1 64.19 153 ILE B N 1
ATOM 2692 C CA . ILE B 1 153 ? 8.742 -8.164 -21.578 1 64.19 153 ILE B CA 1
ATOM 2693 C C . ILE B 1 153 ? 7.891 -7.469 -20.531 1 64.19 153 ILE B C 1
ATOM 2695 O O . ILE B 1 153 ? 7.539 -6.297 -20.672 1 64.19 153 ILE B O 1
ATOM 2699 N N . PHE B 1 154 ? 7.652 -8.148 -19.5 1 64.75 154 PHE B N 1
ATOM 2700 C CA . PHE B 1 154 ? 6.902 -7.57 -18.406 1 64.75 154 PHE B CA 1
ATOM 2701 C C . PHE B 1 154 ? 7.641 -6.375 -17.812 1 64.75 154 PHE B C 1
ATOM 2703 O O . PHE B 1 154 ? 7.039 -5.336 -17.547 1 64.75 154 PHE B O 1
ATOM 2710 N N . TYR B 1 155 ? 8.844 -6.621 -17.656 1 59.38 155 TYR B N 1
ATOM 2711 C CA . TYR B 1 155 ? 9.641 -5.531 -17.109 1 59.38 155 TYR B CA 1
ATOM 2712 C C . TYR B 1 155 ? 9.688 -4.352 -18.062 1 59.38 155 TYR B C 1
ATOM 2714 O O . TYR B 1 155 ? 9.664 -3.193 -17.641 1 59.38 155 TYR B O 1
ATOM 2722 N N . PHE B 1 156 ? 9.719 -4.684 -19.312 1 63.53 156 PHE B N 1
ATOM 2723 C CA . PHE B 1 156 ? 9.742 -3.641 -20.328 1 63.53 156 PHE B CA 1
ATOM 2724 C C . PHE B 1 156 ? 8.438 -2.85 -20.312 1 63.53 156 PHE B C 1
ATOM 2726 O O . PHE B 1 156 ? 8.453 -1.62 -20.391 1 63.53 156 PHE B O 1
ATOM 2733 N N . VAL B 1 157 ? 7.414 -3.527 -20.172 1 64.31 157 VAL B N 1
ATOM 2734 C CA . VAL B 1 157 ? 6.113 -2.869 -20.141 1 64.31 157 VAL B CA 1
ATOM 2735 C C . VAL B 1 157 ? 6.012 -2.006 -18.891 1 64.31 157 VAL B C 1
ATOM 2737 O O . VAL B 1 157 ? 5.535 -0.87 -18.938 1 64.31 157 VAL B O 1
ATOM 2740 N N . CYS B 1 158 ? 6.527 -2.529 -17.812 1 61.69 158 CYS B N 1
ATOM 2741 C CA . CYS B 1 158 ? 6.527 -1.772 -16.562 1 61.69 158 CYS B CA 1
ATOM 2742 C C . CYS B 1 158 ? 7.359 -0.503 -16.703 1 61.69 158 CYS B C 1
ATOM 2744 O O . CYS B 1 158 ? 6.926 0.574 -16.281 1 61.69 158 CYS B O 1
ATOM 2746 N N . PHE B 1 159 ? 8.5 -0.749 -17.344 1 60.22 159 PHE B N 1
ATOM 2747 C CA . PHE B 1 159 ? 9.398 0.385 -17.547 1 60.22 159 PHE B CA 1
ATOM 2748 C C . PHE B 1 159 ? 8.773 1.417 -18.469 1 60.22 159 PHE B C 1
ATOM 2750 O O . PHE B 1 159 ? 8.883 2.621 -18.234 1 60.22 159 PHE B O 1
ATOM 2757 N N . GLY B 1 160 ? 8.289 0.981 -19.547 1 62.12 160 GLY B N 1
ATOM 2758 C CA . GLY B 1 160 ? 7.617 1.875 -20.469 1 62.12 160 GLY B CA 1
ATOM 2759 C C . GLY B 1 160 ? 6.48 2.654 -19.828 1 62.12 160 GLY B C 1
ATOM 2760 O O . GLY B 1 160 ? 6.367 3.867 -20.031 1 62.12 160 GLY B O 1
ATOM 2761 N N . PHE B 1 161 ? 5.871 2.039 -19.094 1 61.25 161 PHE B N 1
ATOM 2762 C CA . PHE B 1 161 ? 4.715 2.66 -18.469 1 61.25 161 PHE B CA 1
ATOM 2763 C C . PHE B 1 161 ? 5.156 3.689 -17.438 1 61.25 161 PHE B C 1
ATOM 2765 O O . PHE B 1 161 ? 4.562 4.766 -17.328 1 61.25 161 PHE B O 1
ATOM 2772 N N . ILE B 1 162 ? 6.125 3.324 -16.703 1 60 162 ILE B N 1
ATOM 2773 C CA . ILE B 1 162 ? 6.645 4.254 -15.703 1 60 162 ILE B CA 1
ATOM 2774 C C . ILE B 1 162 ? 7.168 5.512 -16.391 1 60 162 ILE B C 1
ATOM 2776 O O . ILE B 1 162 ? 6.906 6.629 -15.945 1 60 162 ILE B O 1
ATOM 2780 N N . THR B 1 163 ? 7.844 5.238 -17.391 1 60.16 163 THR B N 1
ATOM 2781 C CA . THR B 1 163 ? 8.375 6.359 -18.156 1 60.16 163 THR B CA 1
ATOM 2782 C C . THR B 1 163 ? 7.242 7.23 -18.703 1 60.16 163 THR B C 1
ATOM 2784 O O . THR B 1 163 ? 7.32 8.461 -18.641 1 60.16 163 THR B O 1
ATOM 2787 N N . PHE B 1 164 ? 6.277 6.613 -19.203 1 64.38 164 PHE B N 1
ATOM 2788 C CA . PHE B 1 164 ? 5.121 7.332 -19.719 1 64.38 164 PHE B CA 1
ATOM 2789 C C . PHE B 1 164 ? 4.441 8.133 -18.609 1 64.38 164 PHE B C 1
ATOM 2791 O O . PHE B 1 164 ? 4.117 9.305 -18.797 1 64.38 164 PHE B O 1
ATOM 2798 N N . ALA B 1 165 ? 4.223 7.527 -17.609 1 61.47 165 ALA B N 1
ATOM 2799 C CA . ALA B 1 165 ? 3.543 8.172 -16.484 1 61.47 165 ALA B CA 1
ATOM 2800 C C . ALA B 1 165 ? 4.32 9.391 -16 1 61.47 165 ALA B C 1
ATOM 2802 O O . ALA B 1 165 ? 3.729 10.43 -15.695 1 61.47 165 ALA B O 1
ATOM 2803 N N . VAL B 1 166 ? 5.559 9.219 -15.984 1 58.25 166 VAL B N 1
ATOM 2804 C CA . VAL B 1 166 ? 6.43 10.305 -15.547 1 58.25 166 VAL B CA 1
ATOM 2805 C C . VAL B 1 166 ? 6.328 11.477 -16.516 1 58.25 166 VAL B C 1
ATOM 2807 O O . VAL B 1 166 ? 6.188 12.633 -16.109 1 58.25 166 VAL B O 1
ATOM 2810 N N . VAL B 1 167 ? 6.402 11.109 -17.672 1 59.5 167 VAL B N 1
ATOM 2811 C CA . VAL B 1 167 ? 6.379 12.148 -18.703 1 59.5 167 VAL B CA 1
ATOM 2812 C C . VAL B 1 167 ? 5.004 12.812 -18.734 1 59.5 167 VAL B C 1
ATOM 2814 O O . VAL B 1 167 ? 4.898 14.031 -18.859 1 59.5 167 VAL B O 1
ATOM 2817 N N . PHE B 1 168 ? 4.027 12.023 -18.719 1 61.53 168 PHE B N 1
ATOM 2818 C CA . PHE B 1 168 ? 2.656 12.516 -18.781 1 61.53 168 PHE B CA 1
ATOM 2819 C C . PHE B 1 168 ? 2.361 13.445 -17.609 1 61.53 168 PHE B C 1
ATOM 2821 O O . PHE B 1 168 ? 1.757 14.508 -17.781 1 61.53 168 PHE B O 1
ATOM 2828 N N . HIS B 1 169 ? 2.676 13.023 -16.484 1 57.94 169 HIS B N 1
ATOM 2829 C CA . HIS B 1 169 ? 2.361 13.828 -15.312 1 57.94 169 HIS B CA 1
ATOM 2830 C C . HIS B 1 169 ? 3.352 14.969 -15.148 1 57.94 169 HIS B C 1
ATOM 2832 O O . HIS B 1 169 ? 3.004 16.031 -14.609 1 57.94 169 HIS B O 1
ATOM 2838 N N . ALA B 1 170 ? 4.574 14.703 -15.508 1 53.72 170 ALA B N 1
ATOM 2839 C CA . ALA B 1 170 ? 5.535 15.805 -15.508 1 53.72 170 ALA B CA 1
ATOM 2840 C C . ALA B 1 170 ? 5.066 16.938 -16.422 1 53.72 170 ALA B C 1
ATOM 2842 O O . ALA B 1 170 ? 5.285 18.109 -16.125 1 53.72 170 ALA B O 1
ATOM 2843 N N . SER B 1 171 ? 4.578 16.609 -17.547 1 50.5 171 SER B N 1
ATOM 2844 C CA . SER B 1 171 ? 4.164 17.656 -18.484 1 50.5 171 SER B CA 1
ATOM 2845 C C . SER B 1 171 ? 2.988 18.453 -17.938 1 50.5 171 SER B C 1
ATOM 2847 O O . SER B 1 171 ? 2.859 19.656 -18.219 1 50.5 171 SER B O 1
ATOM 2849 N N . LYS B 1 172 ? 1.939 17.828 -17.641 1 49.38 172 LYS B N 1
ATOM 2850 C CA . LYS B 1 172 ? 0.739 18.594 -17.312 1 49.38 172 LYS B CA 1
ATOM 2851 C C . LYS B 1 172 ? 1.002 19.578 -16.172 1 49.38 172 LYS B C 1
ATOM 2853 O O . LYS B 1 172 ? 0.265 20.547 -16.016 1 49.38 172 LYS B O 1
ATOM 2858 N N . GLY B 1 173 ? 1.7 19.797 -15.266 1 43.03 173 GLY B N 1
ATOM 2859 C CA . GLY B 1 173 ? 1.756 20.734 -14.156 1 43.03 173 GLY B CA 1
ATOM 2860 C C . GLY B 1 173 ? 2.676 20.297 -13.039 1 43.03 173 GLY B C 1
ATOM 2861 O O . GLY B 1 173 ? 2.766 20.953 -12 1 43.03 173 GLY B O 1
ATOM 2862 N N . TYR B 1 174 ? 3.139 19.266 -12.969 1 44.25 174 TYR B N 1
ATOM 2863 C CA . TYR B 1 174 ? 3.615 18.578 -11.773 1 44.25 174 TYR B CA 1
ATOM 2864 C C . TYR B 1 174 ? 4.992 19.094 -11.359 1 44.25 174 TYR B C 1
ATOM 2866 O O . TYR B 1 174 ? 5.508 18.719 -10.305 1 44.25 174 TYR B O 1
ATOM 2874 N N . LEU B 1 175 ? 5.605 19.594 -12.164 1 42.94 175 LEU B N 1
ATOM 2875 C CA . LEU B 1 175 ? 6.738 20.438 -11.773 1 42.94 175 LEU B CA 1
ATOM 2876 C C . LEU B 1 175 ? 6.301 21.516 -10.797 1 42.94 175 LEU B C 1
ATOM 2878 O O . LEU B 1 175 ? 7.027 21.844 -9.859 1 42.94 175 LEU B O 1
ATOM 2882 N N . SER B 1 176 ? 5.266 22.078 -11.109 1 41.47 176 SER B N 1
ATOM 2883 C CA . SER B 1 176 ? 4.734 23.109 -10.219 1 41.47 176 SER B CA 1
ATOM 2884 C C . SER B 1 176 ? 4.305 22.516 -8.883 1 41.47 176 SER B C 1
ATOM 2886 O O . SER B 1 176 ? 4.562 23.094 -7.828 1 41.47 176 SER B O 1
ATOM 2888 N N . ALA B 1 177 ? 3.65 21.5 -8.852 1 41.97 177 ALA B N 1
ATOM 2889 C CA . ALA B 1 177 ? 3.223 20.828 -7.625 1 41.97 177 ALA B CA 1
ATOM 2890 C C . ALA B 1 177 ? 4.418 20.266 -6.859 1 41.97 177 ALA B C 1
ATOM 2892 O O . ALA B 1 177 ? 4.461 20.328 -5.629 1 41.97 177 ALA B O 1
ATOM 2893 N N . TYR B 1 178 ? 5.316 19.688 -7.551 1 42.69 178 TYR B N 1
ATOM 2894 C CA . TYR B 1 178 ? 6.602 19.391 -6.93 1 42.69 178 TYR B CA 1
ATOM 2895 C C . TYR B 1 178 ? 7.219 20.641 -6.324 1 42.69 178 TYR B C 1
ATOM 2897 O O . TYR B 1 178 ? 7.711 20.625 -5.195 1 42.69 178 TYR B O 1
ATOM 2905 N N . LYS B 1 179 ? 7.141 21.703 -7.109 1 46.22 179 LYS B N 1
ATOM 2906 C CA . LYS B 1 179 ? 7.664 22.969 -6.625 1 46.22 179 LYS B CA 1
ATOM 2907 C C . LYS B 1 179 ? 6.844 23.484 -5.441 1 46.22 179 LYS B C 1
ATOM 2909 O O . LYS B 1 179 ? 7.406 23.984 -4.461 1 46.22 179 LYS B O 1
ATOM 2914 N N . GLY B 1 180 ? 5.609 23.375 -5.594 1 40.31 180 GLY B N 1
ATOM 2915 C CA . GLY B 1 180 ? 4.746 23.812 -4.512 1 40.31 180 GLY B CA 1
ATOM 2916 C C . GLY B 1 180 ? 4.871 22.953 -3.264 1 40.31 180 GLY B C 1
ATOM 2917 O O . GLY B 1 180 ? 4.961 23.469 -2.152 1 40.31 180 GLY B O 1
ATOM 2918 N N . TRP B 1 181 ? 4.84 21.719 -3.436 1 41.56 181 TRP B N 1
ATOM 2919 C CA . TRP B 1 181 ? 5.066 20.828 -2.301 1 41.56 181 TRP B CA 1
ATOM 2920 C C . TRP B 1 181 ? 6.473 21.016 -1.739 1 41.56 181 TRP B C 1
ATOM 2922 O O . TRP B 1 181 ? 6.66 21.047 -0.521 1 41.56 181 TRP B O 1
ATOM 2932 N N . CYS B 1 182 ? 7.348 21.047 -2.695 1 43.19 182 CYS B N 1
ATOM 2933 C CA . CYS B 1 182 ? 8.688 21.422 -2.25 1 43.19 182 CYS B CA 1
ATOM 2934 C C . CYS B 1 182 ? 8.688 22.797 -1.583 1 43.19 182 CYS B C 1
ATOM 2936 O O . CYS B 1 182 ? 9.336 22.984 -0.554 1 43.19 182 CYS B O 1
ATOM 2938 N N . HIS B 1 183 ? 7.969 23.672 -2.242 1 43 183 HIS B N 1
ATOM 2939 C CA . HIS B 1 183 ? 7.867 24.984 -1.62 1 43 183 HIS B CA 1
ATOM 2940 C C . HIS B 1 183 ? 7.098 24.922 -0.304 1 43 183 HIS B C 1
ATOM 2942 O O . HIS B 1 183 ? 7.477 25.562 0.677 1 43 183 HIS B O 1
ATOM 2948 N N . LEU B 1 184 ? 6.031 24.281 -0.299 1 39.56 184 LEU B N 1
ATOM 2949 C CA . LEU B 1 184 ? 5.281 24.125 0.943 1 39.56 184 LEU B CA 1
ATOM 2950 C C . LEU B 1 184 ? 6.113 23.406 1.996 1 39.56 184 LEU B C 1
ATOM 2952 O O . LEU B 1 184 ? 6.141 23.812 3.16 1 39.56 184 LEU B O 1
ATOM 2956 N N . CYS B 1 185 ? 6.676 22.359 1.579 1 42.72 185 CYS B N 1
ATOM 2957 C CA . CYS B 1 185 ? 7.586 21.703 2.51 1 42.72 185 CYS B CA 1
ATOM 2958 C C . CYS B 1 185 ? 8.719 22.641 2.914 1 42.72 185 CYS B C 1
ATOM 2960 O O . CYS B 1 185 ? 9.086 22.703 4.086 1 42.72 185 CYS B O 1
ATOM 2962 N N . THR B 1 186 ? 9.164 23.266 1.873 1 41.69 186 THR B N 1
ATOM 2963 C CA . THR B 1 186 ? 10.188 24.266 2.158 1 41.69 186 THR B CA 1
ATOM 2964 C C . THR B 1 186 ? 9.617 25.406 2.992 1 41.69 186 THR B C 1
ATOM 2966 O O . THR B 1 186 ? 10.273 25.906 3.91 1 41.69 186 THR B O 1
ATOM 2969 N N . ASP B 1 187 ? 8.508 25.875 2.584 1 39.88 187 ASP B N 1
ATOM 2970 C CA . ASP B 1 187 ? 7.883 26.938 3.367 1 39.88 187 ASP B CA 1
ATOM 2971 C C . ASP B 1 187 ? 7.59 26.469 4.793 1 39.88 187 ASP B C 1
ATOM 2973 O O . ASP B 1 187 ? 7.812 27.203 5.754 1 39.88 187 ASP B O 1
ATOM 2977 N N . ILE B 1 188 ? 7.066 25.422 4.863 1 39.19 188 ILE B N 1
ATOM 2978 C CA . ILE B 1 188 ? 6.809 24.844 6.176 1 39.19 188 ILE B CA 1
ATOM 2979 C C . ILE B 1 188 ? 8.125 24.656 6.926 1 39.19 188 ILE B C 1
ATOM 2981 O O . ILE B 1 188 ? 8.219 24.984 8.109 1 39.19 188 ILE B O 1
ATOM 2985 N N . CYS B 1 189 ? 8.992 24.109 6.094 1 38.94 189 CYS B N 1
ATOM 2986 C CA . CYS B 1 189 ? 10.32 24 6.68 1 38.94 189 CYS B CA 1
ATOM 2987 C C . CYS B 1 189 ? 10.875 25.375 7.035 1 38.94 189 CYS B C 1
ATOM 2989 O O . CYS B 1 189 ? 11.477 25.547 8.102 1 38.94 189 CYS B O 1
ATOM 2991 N N . GLU B 1 190 ? 10.75 26.281 6.102 1 38 190 GLU B N 1
ATOM 2992 C CA . GLU B 1 190 ? 11.172 27.641 6.387 1 38 190 GLU B CA 1
ATOM 2993 C C . GLU B 1 190 ? 10.383 28.234 7.555 1 38 190 GLU B C 1
ATOM 2995 O O . GLU B 1 190 ? 10.945 28.922 8.406 1 38 190 GLU B O 1
ATOM 3000 N N . ALA B 1 191 ? 9.148 28.031 7.508 1 36.88 191 ALA B N 1
ATOM 3001 C CA . ALA B 1 191 ? 8.32 28.531 8.602 1 36.88 191 ALA B CA 1
ATOM 3002 C C . ALA B 1 191 ? 8.695 27.875 9.922 1 36.88 191 ALA B C 1
ATOM 3004 O O . ALA B 1 191 ? 8.648 28.5 10.984 1 36.88 191 ALA B O 1
ATOM 3005 N N . LEU B 1 192 ? 9 26.75 9.695 1 36.12 192 LEU B N 1
ATOM 3006 C CA . LEU B 1 192 ? 9.406 26.016 10.883 1 36.12 192 LEU B CA 1
ATOM 3007 C C . LEU B 1 192 ? 10.805 26.438 11.336 1 36.12 192 LEU B C 1
ATOM 3009 O O . LEU B 1 192 ? 11.109 26.406 12.531 1 36.12 192 LEU B O 1
ATOM 3013 N N . PHE B 1 193 ? 11.57 26.766 10.328 1 38.78 193 PHE B N 1
ATOM 3014 C CA . PHE B 1 193 ? 12.93 27.172 10.664 1 38.78 193 PHE B CA 1
ATOM 3015 C C . PHE B 1 193 ?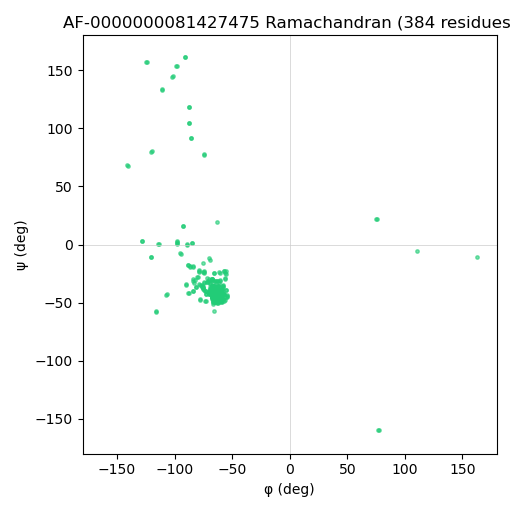 13.047 28.688 10.719 1 38.78 193 PHE B C 1
ATOM 3017 O O . PHE B 1 193 ? 14.086 29.219 11.117 1 38.78 193 PHE B O 1
ATOM 3024 N N . ALA B 1 194 ? 12.102 29.406 10.516 1 40.12 194 ALA B N 1
ATOM 3025 C CA . ALA B 1 194 ? 12.117 30.828 10.781 1 40.12 194 ALA B CA 1
ATOM 3026 C C . ALA B 1 194 ? 11.641 31.141 12.195 1 40.12 194 ALA B C 1
ATOM 3028 O O . ALA B 1 194 ? 10.781 30.438 12.734 1 40.12 194 ALA B O 1
#

Nearest PDB structures (foldseek):
  6l85-assembly1_A  TM=8.616E-01  e=3.769E-06  Thermotoga maritima MSB8
  6l85-assembly1_A  TM=8.616E-01  e=7.056E-06  Thermotoga maritima MSB8
  1knz-assembly4_N  TM=6.201E-01  e=9.322E+00  Simian rotavirus A/SA11

Foldseek 3Di:
DVVVVVVVVVVVVVVVVVVVVLVVLCCLQPVLVVVCCLVVVWFDVVVCVVPLPLVVVLVVQLVVQLVVVVVVCVVVPHPDDSVVSSSVSNCVSCCVPPNCPGTNVVSVVVVVVCVVVVVVVVVVVVVVVVVVLCVQAVPDPHNVVRVVVVVVVVVVVVVVVSVVSNVVCVPVCCVVVSVVVVVVVVVSVVVVVD/DVVVVVVVVVVVVVVVVVVVVLVVLCCLQPVLVVVCCLVVVWFDVVVCVVPLPLVVVLVVQLVVQLVVVVVVCVVVPHPDDSSVSSSVSNCVSCCVPPNCVGTNVVSVVVVVVCVVVVVVVVVVVVVVVVVVLCVQAVPDPHNVVRVVVVVVVVVVVVVVVSVVSSVVSVPPQVVVVSVVVVVVVVVSVVVVVD

Organism: NCBI:txid290746

Sequence (388 aa):
MGTSIGSKVLRYWQAYLLATIFEVTGAVLVGYNITETLRQGIINIPDFEGAPKELLLGQLAILGSTSLFIFIATLFGLPVAGSHSIIGATIGFSTLMRGTKGIHWWKILEIFISWLVSPILSGLTSVILYIVLDFAVLRRKHPLKCGLRTLPIFYFVCFGFITFAVVFHASKGYLSAYKGWCHLCTDICEALFAMGTSIGSKVLRYWQAYLLATIFEVTGAVLVGYNITETLRQGIINIPDFEGAPKELLLGQLAILGSTSLFIFIATLFGLPVAGSHSIIGATIGFSTLMRGTKGIHWWKILEIFISWLVSPILSGLTSVILYIVLDFAVLRRKHPLKCGLRTLPIFYFVCFGFITFAVVFHASKGYLSAYKGWCHLCTDICEALFA

Radius of gyration: 22.39 Å; Cα contacts (8 Å, |Δi|>4): 396; chains: 2; bounding box: 48×63×52 Å

Solvent-accessible surface area (backbone atoms only — not comparable to full-atom values): 19308 Å² total; per-residue (Å²): 122,67,64,66,51,47,58,53,50,55,51,48,56,49,48,50,51,52,50,48,53,51,50,52,50,44,48,69,63,42,36,57,42,36,50,46,39,56,50,62,36,39,36,52,62,78,78,40,66,90,35,59,68,58,48,52,48,43,51,49,14,22,51,50,23,25,51,51,48,52,48,53,31,37,75,71,24,42,70,64,37,68,47,44,17,40,52,20,4,45,50,27,37,42,36,74,73,60,36,69,80,47,46,37,63,68,49,49,50,52,50,53,50,48,54,62,47,37,17,55,53,15,8,52,42,6,38,52,42,28,54,52,46,39,62,66,16,63,70,37,95,55,31,55,65,39,47,59,55,45,50,56,50,50,50,46,52,52,48,52,47,51,52,45,50,38,51,55,45,48,63,77,46,43,55,52,50,50,44,43,47,49,40,46,50,42,44,49,45,42,57,54,71,95,126,65,64,66,52,47,59,53,50,54,51,49,55,50,49,50,51,51,50,47,52,50,49,52,51,44,49,68,63,42,36,57,41,35,50,46,40,56,50,62,36,38,36,52,63,77,79,41,67,90,36,61,68,58,49,53,48,42,51,50,14,20,52,49,22,25,51,50,47,53,48,54,31,37,74,72,25,43,70,65,38,67,47,42,18,40,52,19,4,45,50,27,37,43,36,71,74,60,36,71,81,46,46,38,63,68,49,49,50,52,50,54,51,47,54,62,47,38,17,56,53,14,9,53,43,6,38,53,42,29,54,51,44,40,63,67,15,62,70,37,96,55,32,52,65,38,47,60,56,45,49,57,51,49,49,45,52,52,48,52,47,51,52,47,52,38,50,55,48,49,65,74,50,40,57,54,50,50,45,44,49,47,39,45,50,42,44,49,45,43,58,54,68,94